Protein AF-A0AAD5T404-F1 (afdb_monomer)

Secondary structure (DSSP, 8-state):
---HHHHHHHHHHHHHHHHHHHHHHH-HHHHHH---HHHHHHHHHHHHHHHHHHHHHSTTTS--SSSS----PPPTTTS-SSTT-HHHHHHHHHHHHHHHHHHTT-HHHHHHHHHHHHHH-TT-HHHHHHHHHHHHHHT--HHHHHHHHHHHHHHHHHHHHHHHHHHHHHHHHHHHS------S---SSSSTTSSTTGGGGSHHHHHHHHIIIIIIHHHHHHHHHHTT-HHHHHHHHHHTT--EEE-HHHHS----GGGG----SS--SSEEEEES-S-HHHHHHHHHHT-TT-HHHHHTT-STTPPP--EEEESS--TT--PPP-HHHHHHHHHHHHHHHH-GGGGG--EEEEEEE----EEEES--TTSPPPS-EEEE---TT-EEEE-TTS-EEE-SS--PPPTT--SPP-EEEEEEESS-PPPP-GGG---TTEEP--S--TT--GGGGG----GGGS--GGG--GGGSEEE--EEES-SEEE----HHHHHHHHTTT-------------------------TTTT-----TTT-TT-

Radius of gyration: 28.1 Å; Cα contacts (8 Å, |Δi|>4): 681; chains: 1; bounding box: 87×56×77 Å

Nearest PDB structures (foldseek):
  1ihg-assembly1_A  TM=5.632E-01  e=5.018E-02  Bos taurus
  3urz-assembly2_B  TM=4.013E-01  e=1.235E-01  Bacteroides ovatus ATCC 8483
  5w5h-assembly1_C  TM=6.448E-01  e=8.683E-01  Homo sapiens
  7kdt-assembly1_A  TM=5.006E-01  e=7.109E-01  Homo sapiens
  2npm-assembly1_B  TM=3.353E-01  e=4.524E+00  Cryptosporidium parvum

pLDDT: mean 76.85, std 19.04, range [24.61, 97.56]

Foldseek 3Di:
DDDPVVLLVLLVVLLVLLVVLVVCLVDLCSLFFDPCNVVSVVCNVVSLVVSVVVVCVDPQQPADPPPPRDGNADDPVQCPPPPSRSLNSNLSSLQSVLVVCVLVVVLVSSLVSLVVSCRRYVLFLSSLLSNLVSCVSVVHDLVVSLVSLVSLQVSLVVLVVVVVVVVVVVVVVVVPPPPPPPPDPPPPDPPPPVPPPCSSVDPRSVCSNCSNLFVSLVVNLLSCLLCVVLVVNLVSLVSLLFFKDFDSCQRVLCPDPVLVPPFDPPDDAFKWKFALQFDPVLLVLVCQLPFPPHLVCSSQSDDPPRADFKAKDFLDDDPPDPDQQFSVNLVLNSVLLVLCQVPVVLVLFGMKMKDKDQFFWKKWFPAFVPGPDGQKIFTDGDDRRMDMHGDPRTQMWGHGDRYDDPPPPPGGDMDMDMDTHSDDDADDDDNVRTDYRHHDCPDDDNPRCSVVSRGDDPSVPGDDSVPDHSVNTRIDRTRMDSGTMDTSDDDPVVVVVVVVVVDPDDDDDDDDDDDDDDDDDDDPPPPPPVNSHRPPCVTRVDD

Solvent-accessible surface area (backbone atoms only — not comparable to full-atom values): 31593 Å² total; per-residue (Å²): 132,83,57,68,67,62,51,41,51,51,40,51,52,52,35,53,50,41,51,49,43,47,45,45,68,66,36,67,71,43,57,56,71,53,90,51,58,69,56,44,52,47,49,39,49,51,50,48,54,50,50,52,55,48,45,58,70,32,80,81,44,38,52,66,94,55,95,78,60,66,73,59,53,59,45,81,86,66,49,62,66,56,94,75,24,60,47,47,41,50,23,51,45,26,36,54,50,17,54,54,28,47,77,71,68,36,32,69,61,16,32,51,34,16,49,53,18,34,58,30,25,74,74,44,7,49,36,25,33,51,27,22,54,29,30,56,71,62,69,47,60,66,67,64,30,48,54,31,21,50,49,4,29,54,36,11,51,50,53,51,49,52,48,52,52,48,57,52,50,54,54,52,51,63,71,64,54,72,86,72,85,67,94,62,100,73,90,81,76,77,74,77,75,74,66,79,70,54,67,70,77,31,69,65,48,51,48,26,31,46,30,3,66,50,54,18,46,53,55,47,34,52,53,25,34,39,69,65,37,51,78,73,22,30,58,58,42,48,75,73,54,30,48,46,40,74,18,60,82,66,51,30,72,68,73,54,79,76,69,68,57,74,69,70,86,67,83,61,91,52,54,51,32,27,44,70,60,58,58,69,72,59,48,52,46,50,50,59,53,63,33,95,84,22,57,42,47,64,74,61,58,66,54,98,83,44,76,75,48,27,34,34,44,74,68,59,80,58,93,88,56,91,72,84,61,32,42,59,55,53,49,50,52,52,52,46,56,52,42,31,66,77,39,63,76,55,69,64,33,41,32,35,36,33,39,73,48,69,56,26,34,42,40,39,36,75,18,38,90,91,53,68,85,38,62,35,29,32,40,38,77,79,53,89,52,49,44,77,47,62,55,84,73,31,50,48,30,33,41,75,53,78,55,86,67,61,91,89,54,95,62,83,64,74,47,82,46,76,48,74,27,64,76,76,82,66,43,83,56,74,80,72,48,84,32,54,44,14,66,56,61,87,68,77,55,86,87,58,56,51,62,64,74,33,51,74,55,71,77,84,77,56,84,68,70,91,79,67,58,76,85,76,51,51,72,43,75,58,43,76,36,77,53,42,62,36,74,58,82,63,63,63,74,63,55,53,59,64,53,56,76,77,56,90,74,89,80,92,79,94,75,89,83,84,84,82,86,79,92,77,96,71,82,89,68,88,62,77,66,80,75,23,53,62,90,44,74,72,27,50,70,87,126

Sequence (543 aa):
MMDENKLIQRLADARIELEAALAECKTAQSVFYDPPHSAAKSRARVHLSTTLSFLAKSRIFAPSTSITSIPVVCSLENAQPILDNPFYNYALAKLELGNLLLLENDFPGAVNEFSDAAVVFPFSSRVFLALGNAMRCCGGPCDSVEDVLRKAIDVAEFYQNERSEYSKRSKTQRIRQPIIENDSDNDSEQEEQEENDDWLYTDNVTAEVTAGTITAKNALILLFLQQNRITEAAPLLASLGYKFRLSSAVLAYSIPPSLTTPPTTAPVPFVKAIDNALPQDALDHLRNCFARDSVFWREHFYCPDTPYFSYTHPLKEGEGVKQEWNAMDQIIKFVYGKAVLLFPEVRKAKAAEWWVHSRGPTLVTNQRLGDPLADKGWLVVAKVNRLVCFDGSVLHGVVPGRGECEEGCDGRRTSFMVAFWENIDLNPSPENIPGSARPFPYTIKNGITWPKNHALRSPESWPGIGAVSIEQLDHVAPIRLNTIWEEIVYNAAASNRTVAIATKDEVDCSGRINTERGNVEEEMEYSKSELGLPNYNLVFQGF

Structure (mmCIF, N/CA/C/O backbone):
data_AF-A0AAD5T404-F1
#
_entry.id   AF-A0AAD5T404-F1
#
loop_
_atom_site.group_PDB
_atom_site.id
_atom_site.type_symbol
_atom_site.label_atom_id
_atom_site.label_alt_id
_atom_site.label_comp_id
_atom_site.label_asym_id
_atom_site.label_entity_id
_atom_site.label_seq_id
_atom_site.pdbx_PDB_ins_code
_atom_site.Cartn_x
_atom_site.Cartn_y
_atom_site.Cartn_z
_atom_site.occupancy
_atom_site.B_iso_or_equiv
_atom_site.auth_seq_id
_atom_site.auth_comp_id
_atom_site.auth_asym_id
_atom_site.auth_atom_id
_atom_site.pdbx_PDB_model_num
ATOM 1 N N . MET A 1 1 ? 8.834 14.878 -45.893 1.00 50.16 1 MET A N 1
ATOM 2 C CA . MET A 1 1 ? 9.323 13.924 -44.878 1.00 50.16 1 MET A CA 1
ATOM 3 C C . MET A 1 1 ? 9.572 14.724 -43.623 1.00 50.16 1 MET A C 1
ATOM 5 O O . MET A 1 1 ? 10.198 15.770 -43.725 1.00 50.16 1 MET A O 1
ATOM 9 N N . MET A 1 2 ? 8.978 14.330 -42.500 1.00 53.88 2 MET A N 1
ATOM 10 C CA . MET A 1 2 ? 9.330 14.960 -41.234 1.00 53.88 2 MET A CA 1
ATOM 11 C C . MET A 1 2 ? 10.671 14.374 -40.801 1.00 53.88 2 MET A C 1
ATOM 13 O O . MET A 1 2 ? 10.863 13.169 -40.914 1.00 53.88 2 MET A O 1
ATOM 17 N N . ASP A 1 3 ? 11.585 15.253 -40.422 1.00 80.19 3 ASP A N 1
ATOM 18 C CA . ASP A 1 3 ? 12.900 14.916 -39.889 1.00 80.19 3 ASP A CA 1
ATOM 19 C C . ASP A 1 3 ? 12.736 14.039 -38.636 1.00 80.19 3 ASP A C 1
ATOM 21 O O . ASP A 1 3 ? 11.911 14.356 -37.776 1.00 80.19 3 ASP A O 1
ATOM 25 N N . GLU A 1 4 ? 13.471 12.932 -38.564 1.00 72.25 4 GLU A N 1
ATOM 26 C CA . GLU A 1 4 ? 13.483 11.991 -37.437 1.00 72.25 4 GLU A CA 1
ATOM 27 C C . GLU A 1 4 ? 13.757 12.716 -36.112 1.00 72.25 4 GLU A C 1
ATOM 29 O O . GLU A 1 4 ? 13.046 12.500 -35.129 1.00 72.25 4 GLU A O 1
ATOM 34 N N . ASN A 1 5 ? 14.648 13.711 -36.138 1.00 74.25 5 ASN A N 1
ATOM 35 C CA . ASN A 1 5 ? 14.952 14.560 -34.987 1.00 74.25 5 ASN A CA 1
ATOM 36 C C . ASN A 1 5 ? 13.722 15.332 -34.486 1.00 74.25 5 ASN A C 1
ATOM 38 O O . ASN A 1 5 ? 13.508 15.472 -33.284 1.00 74.25 5 ASN A O 1
ATOM 42 N N . LYS A 1 6 ? 12.847 15.794 -35.392 1.00 76.38 6 LYS A N 1
ATOM 43 C CA . LYS A 1 6 ? 11.601 16.477 -34.999 1.00 76.38 6 LYS A CA 1
ATOM 44 C C . LYS A 1 6 ? 10.596 15.531 -34.355 1.00 76.38 6 LYS A C 1
ATOM 46 O O . LYS A 1 6 ? 9.729 15.994 -33.616 1.00 76.38 6 LYS A O 1
ATOM 51 N N . LEU A 1 7 ? 10.649 14.240 -34.676 1.00 72.19 7 LEU A N 1
ATOM 52 C CA . LEU A 1 7 ? 9.793 13.249 -34.037 1.00 72.19 7 LEU A CA 1
ATOM 53 C C . LEU A 1 7 ? 10.315 12.891 -32.643 1.00 72.19 7 LEU A C 1
ATOM 55 O O . LEU A 1 7 ? 9.514 12.872 -31.712 1.00 72.19 7 LEU A O 1
ATOM 59 N N . ILE A 1 8 ? 11.625 12.670 -32.504 1.00 71.62 8 ILE A N 1
ATOM 60 C CA . ILE A 1 8 ? 12.281 12.435 -31.208 1.00 71.62 8 ILE A CA 1
ATOM 61 C C . ILE A 1 8 ? 12.000 13.604 -30.260 1.00 71.62 8 ILE A C 1
ATOM 63 O O . ILE A 1 8 ? 11.513 13.383 -29.155 1.00 71.62 8 ILE A O 1
ATOM 67 N N . GLN A 1 9 ? 12.173 14.846 -30.725 1.00 77.25 9 GLN A N 1
ATOM 68 C CA . GLN A 1 9 ? 11.876 16.026 -29.912 1.00 77.25 9 GLN A CA 1
ATOM 69 C C . GLN A 1 9 ? 10.413 16.058 -29.454 1.00 77.25 9 GLN A C 1
ATOM 71 O O . GLN A 1 9 ? 10.142 16.242 -28.277 1.00 77.25 9 GLN A O 1
ATOM 76 N N . ARG A 1 10 ? 9.452 15.804 -30.353 1.00 72.50 10 ARG A N 1
ATOM 77 C CA . ARG A 1 10 ? 8.024 15.778 -29.986 1.00 72.50 10 ARG A CA 1
ATOM 78 C C . ARG A 1 10 ? 7.674 14.674 -28.993 1.00 72.50 10 ARG A C 1
ATOM 80 O O . ARG A 1 10 ? 6.772 14.853 -28.183 1.00 72.50 10 ARG A O 1
ATOM 87 N N . LEU A 1 11 ? 8.336 13.524 -29.089 1.00 67.44 11 LEU A N 1
ATOM 88 C CA . LEU A 1 11 ? 8.187 12.433 -28.130 1.00 67.44 11 LEU A CA 1
ATOM 89 C C . LEU A 1 11 ? 8.709 12.834 -26.753 1.00 67.44 11 LEU A C 1
ATOM 91 O O . LEU A 1 11 ? 8.033 12.585 -25.757 1.00 67.44 11 LEU A O 1
ATOM 95 N N . ALA A 1 12 ? 9.880 13.468 -26.712 1.00 72.44 12 ALA A N 1
ATOM 96 C CA . ALA A 1 12 ? 10.450 14.002 -25.486 1.00 72.44 12 ALA A CA 1
ATOM 97 C C . ALA A 1 12 ? 9.539 15.080 -24.876 1.00 72.44 12 ALA A C 1
ATOM 99 O O . ALA A 1 12 ? 9.219 14.991 -23.696 1.00 72.44 12 ALA A O 1
ATOM 100 N N . ASP A 1 13 ? 9.036 16.022 -25.680 1.00 72.94 13 ASP A N 1
ATOM 101 C CA . ASP A 1 13 ? 8.102 17.066 -25.235 1.00 72.94 13 ASP A CA 1
ATOM 102 C C . ASP A 1 13 ? 6.822 16.449 -24.644 1.00 72.94 13 ASP A C 1
ATOM 104 O O . ASP A 1 13 ? 6.400 16.809 -23.547 1.00 72.94 13 ASP A O 1
ATOM 108 N N . ALA A 1 14 ? 6.241 15.454 -25.325 1.00 66.88 14 ALA A N 1
ATOM 109 C CA . ALA A 1 14 ? 5.062 14.739 -24.843 1.00 66.88 14 ALA A CA 1
ATOM 110 C C . ALA A 1 14 ? 5.320 13.991 -23.530 1.00 66.88 14 ALA A C 1
ATOM 112 O O . ALA A 1 14 ? 4.460 13.984 -22.648 1.00 66.88 14 ALA A O 1
ATOM 113 N N . ARG A 1 15 ? 6.495 13.360 -23.396 1.00 70.94 15 ARG A N 1
ATOM 114 C CA . ARG A 1 15 ? 6.926 12.700 -22.158 1.00 70.94 15 ARG A CA 1
ATOM 115 C C . ARG A 1 15 ? 7.037 13.714 -21.027 1.00 70.94 15 ARG A C 1
ATOM 117 O O . ARG A 1 15 ? 6.452 13.485 -19.979 1.00 70.94 15 ARG A O 1
ATOM 124 N N . ILE A 1 16 ? 7.722 14.833 -21.254 1.00 73.75 16 ILE A N 1
ATOM 125 C CA . ILE A 1 16 ? 7.906 15.899 -20.260 1.00 73.75 16 ILE A CA 1
ATOM 126 C C . ILE A 1 16 ? 6.550 16.469 -19.829 1.00 73.75 16 ILE A C 1
ATOM 128 O O . ILE A 1 16 ? 6.316 16.645 -18.637 1.00 73.75 16 ILE A O 1
ATOM 132 N N . GLU A 1 17 ? 5.622 16.702 -20.761 1.00 68.69 17 GLU A N 1
ATOM 133 C CA . GLU A 1 17 ? 4.265 17.155 -20.427 1.00 68.69 17 GLU A CA 1
ATOM 134 C C . GLU A 1 17 ? 3.484 16.119 -19.602 1.00 68.69 17 GLU A C 1
ATOM 136 O O . GLU A 1 17 ? 2.744 16.491 -18.690 1.00 68.69 17 GLU A O 1
ATOM 141 N N . LEU A 1 18 ? 3.645 14.823 -19.886 1.00 65.44 18 LEU A N 1
ATOM 142 C CA . LEU A 1 18 ? 3.014 13.746 -19.116 1.00 65.44 18 LEU A CA 1
ATOM 143 C C . LEU A 1 18 ? 3.631 13.580 -17.734 1.00 65.44 18 LEU A C 1
ATOM 145 O O . LEU A 1 18 ? 2.894 13.432 -16.764 1.00 65.44 18 LEU A O 1
ATOM 149 N N . GLU A 1 19 ? 4.955 13.623 -17.636 1.00 67.94 19 GLU A N 1
ATOM 150 C CA . GLU A 1 19 ? 5.686 13.604 -16.373 1.00 67.94 19 GLU A CA 1
ATOM 151 C C . GLU A 1 19 ? 5.302 14.812 -15.524 1.00 67.94 19 GLU A C 1
ATOM 153 O O . GLU A 1 19 ? 5.019 14.641 -14.344 1.00 67.94 19 GLU A O 1
ATOM 158 N N . ALA A 1 20 ? 5.185 16.001 -16.121 1.00 69.56 20 ALA A N 1
ATOM 159 C CA . ALA A 1 20 ? 4.690 17.196 -15.449 1.00 69.56 20 ALA A CA 1
ATOM 160 C C . ALA A 1 20 ? 3.235 17.023 -14.996 1.00 69.56 20 ALA A C 1
ATOM 162 O O . ALA A 1 20 ? 2.932 17.265 -13.833 1.00 69.56 20 ALA A O 1
ATOM 163 N N . ALA A 1 21 ? 2.340 16.526 -15.855 1.00 62.84 21 ALA A N 1
ATOM 164 C CA . ALA A 1 21 ? 0.945 16.279 -15.488 1.00 62.84 21 ALA A CA 1
ATOM 165 C C . ALA A 1 21 ? 0.807 15.211 -14.390 1.00 62.84 21 ALA A C 1
ATOM 167 O O . ALA A 1 21 ? -0.060 15.316 -13.521 1.00 62.84 21 ALA A O 1
ATOM 168 N N . LEU A 1 22 ? 1.649 14.178 -14.405 1.00 63.56 22 LEU A N 1
ATOM 169 C CA . LEU A 1 22 ? 1.685 13.137 -13.385 1.00 63.56 22 LEU A CA 1
ATOM 170 C C . LEU A 1 22 ? 2.314 13.646 -12.088 1.00 63.56 22 LEU A C 1
ATOM 172 O O . LEU A 1 22 ? 1.806 13.332 -11.017 1.00 63.56 22 LEU A O 1
ATOM 176 N N . ALA A 1 23 ? 3.386 14.432 -12.163 1.00 66.56 23 ALA A N 1
ATOM 177 C CA . ALA A 1 23 ? 3.978 15.106 -11.017 1.00 66.56 23 ALA A CA 1
ATOM 178 C C . ALA A 1 23 ? 2.947 16.045 -10.385 1.00 66.56 23 ALA A C 1
ATOM 180 O O . ALA A 1 23 ? 2.705 15.952 -9.186 1.00 66.56 23 ALA A O 1
ATOM 181 N N . GLU A 1 24 ? 2.215 16.823 -11.184 1.00 61.19 24 GLU A N 1
ATOM 182 C CA . GLU A 1 24 ? 1.045 17.580 -10.734 1.00 61.19 24 GLU A CA 1
ATOM 183 C C . GLU A 1 24 ? -0.020 16.662 -10.096 1.00 61.19 24 GLU A C 1
ATOM 185 O O . GLU A 1 24 ? -0.674 17.058 -9.138 1.00 61.19 24 GLU A O 1
ATOM 190 N N . CYS A 1 25 ? -0.190 15.415 -10.554 1.00 54.75 25 CYS A N 1
ATOM 191 C CA . CYS A 1 25 ? -1.075 14.428 -9.902 1.00 54.75 25 CYS A CA 1
ATOM 192 C C . CYS A 1 25 ? -0.514 13.827 -8.614 1.00 54.75 25 CYS A C 1
ATOM 194 O O . CYS A 1 25 ? -1.283 13.232 -7.858 1.00 54.75 25 CYS A O 1
ATOM 196 N N . LYS A 1 26 ? 0.795 13.931 -8.380 1.00 54.22 26 LYS A N 1
ATOM 197 C CA . LYS A 1 26 ? 1.504 13.270 -7.280 1.00 54.22 26 LYS A CA 1
ATOM 198 C C . LYS A 1 26 ? 1.953 14.235 -6.181 1.00 54.22 26 LYS A C 1
ATOM 200 O O . LYS A 1 26 ? 2.062 13.799 -5.037 1.00 54.22 26 LYS A O 1
ATOM 205 N N . THR A 1 27 ? 2.232 15.513 -6.465 1.00 53.69 27 THR A N 1
ATOM 206 C CA . THR A 1 27 ? 2.702 16.436 -5.418 1.00 53.69 27 THR A CA 1
ATOM 207 C C . THR A 1 27 ? 1.551 16.906 -4.548 1.00 53.69 27 THR A C 1
ATOM 209 O O . THR A 1 27 ? 0.586 17.457 -5.059 1.00 53.69 27 THR A O 1
ATOM 212 N N . ALA A 1 28 ? 1.687 16.775 -3.226 1.00 42.12 28 ALA A N 1
ATOM 213 C CA . ALA A 1 28 ? 0.728 17.298 -2.252 1.00 42.12 28 ALA A CA 1
ATOM 214 C C . ALA A 1 28 ? 0.320 18.760 -2.553 1.00 42.12 28 ALA A C 1
ATOM 216 O O . ALA A 1 28 ? -0.842 19.131 -2.444 1.00 42.12 28 ALA A O 1
ATOM 217 N N . GLN A 1 29 ? 1.254 19.599 -3.004 1.00 38.41 29 GLN A N 1
ATOM 218 C CA . GLN A 1 29 ? 0.986 21.016 -3.235 1.00 38.41 29 GLN A CA 1
ATOM 219 C C . GLN A 1 29 ? 0.119 21.304 -4.480 1.00 38.41 29 GLN A C 1
ATOM 221 O O . GLN A 1 29 ? -0.673 22.232 -4.446 1.00 38.41 29 GLN A O 1
ATOM 226 N N . SER A 1 30 ? 0.165 20.511 -5.551 1.00 40.94 30 SER A N 1
ATOM 227 C CA . SER A 1 30 ? -0.793 20.623 -6.676 1.00 40.94 30 SER A CA 1
ATOM 228 C C . SER A 1 30 ? -2.067 19.801 -6.450 1.00 40.94 30 SER A C 1
ATOM 230 O O . SER A 1 30 ? -3.153 20.206 -6.851 1.00 40.94 30 SER A O 1
ATOM 232 N N . VAL A 1 31 ? -1.938 18.680 -5.742 1.00 42.78 31 VAL A N 1
ATOM 233 C CA . VAL A 1 31 ? -3.010 17.770 -5.309 1.00 42.78 31 VAL A CA 1
ATOM 234 C C . VAL A 1 31 ? -4.016 18.483 -4.399 1.00 42.78 31 VAL A C 1
ATOM 236 O O . VAL A 1 31 ? -5.214 18.215 -4.481 1.00 42.78 31 VAL A O 1
ATOM 239 N N . PHE A 1 32 ? -3.565 19.421 -3.562 1.00 43.62 32 PHE A N 1
ATOM 240 C CA . PHE A 1 32 ? -4.430 20.048 -2.561 1.00 43.62 32 PHE A CA 1
ATOM 241 C C . PHE A 1 32 ? -4.785 21.526 -2.793 1.00 43.62 32 PHE A C 1
ATOM 243 O O . PHE A 1 32 ? -5.729 21.996 -2.159 1.00 43.62 32 PHE A O 1
ATOM 250 N N . TYR A 1 33 ? -4.094 22.260 -3.675 1.00 41.34 33 TYR A N 1
ATOM 251 C CA . TYR A 1 33 ? -4.239 23.726 -3.754 1.00 41.34 33 TYR A CA 1
ATOM 252 C C . TYR A 1 33 ? -4.863 24.265 -5.042 1.00 41.34 33 TYR A C 1
ATOM 254 O O . TYR A 1 33 ? -5.365 25.388 -5.036 1.00 41.34 33 TYR A O 1
ATOM 262 N N . ASP A 1 34 ? -4.872 23.502 -6.132 1.00 45.16 34 ASP A N 1
ATOM 263 C CA . ASP A 1 34 ? -5.385 23.986 -7.410 1.00 45.16 34 ASP A CA 1
ATOM 264 C C . ASP A 1 34 ? -6.230 22.866 -8.043 1.00 45.16 34 ASP A C 1
ATOM 266 O O . ASP A 1 34 ? -5.800 21.712 -8.049 1.00 45.16 34 ASP A O 1
ATOM 270 N N . PRO A 1 35 ? -7.437 23.121 -8.585 1.00 40.06 35 PRO A N 1
ATOM 271 C CA . PRO A 1 35 ? -8.223 22.100 -9.262 1.00 40.06 35 PRO A CA 1
ATOM 272 C C . PRO A 1 35 ? -8.016 22.097 -10.796 1.00 40.06 35 PRO A C 1
ATOM 274 O O . PRO A 1 35 ? -9.017 22.031 -11.515 1.00 40.06 35 PRO A O 1
ATOM 277 N N . PRO A 1 36 ? -6.792 22.108 -11.383 1.00 47.84 36 PRO A N 1
ATOM 278 C CA . PRO A 1 36 ? -6.651 21.934 -12.815 1.00 47.84 36 PRO A CA 1
ATOM 279 C C . PRO A 1 36 ? -6.661 20.453 -13.194 1.00 47.84 36 PRO A C 1
ATOM 281 O O . PRO A 1 36 ? -6.519 20.166 -14.372 1.00 47.84 36 PRO A O 1
ATOM 284 N N . HIS A 1 37 ? -6.856 19.494 -12.278 1.00 56.09 37 HIS A N 1
ATOM 285 C CA . HIS A 1 37 ? -6.640 18.078 -12.584 1.00 56.09 37 HIS A CA 1
ATOM 286 C C . HIS A 1 37 ? -7.443 17.534 -13.756 1.00 56.09 37 HIS A C 1
ATOM 288 O O . HIS A 1 37 ? -6.885 16.799 -14.560 1.00 56.09 37 HIS A O 1
ATOM 294 N N . SER A 1 38 ? -8.724 17.880 -13.899 1.00 59.72 38 SER A N 1
ATOM 295 C CA . SER A 1 38 ? -9.485 17.428 -15.070 1.00 59.72 38 SER A CA 1
ATOM 296 C C . SER A 1 38 ? -8.928 18.037 -16.356 1.00 59.72 38 SER A C 1
ATOM 298 O O . SER A 1 38 ? -8.844 17.337 -17.359 1.00 59.72 38 SER A O 1
ATOM 300 N N . ALA A 1 39 ? -8.483 19.296 -16.326 1.00 61.78 39 ALA A N 1
ATOM 301 C CA . ALA A 1 39 ? -7.904 19.993 -17.467 1.00 61.78 39 ALA A CA 1
ATOM 302 C C . ALA A 1 39 ? -6.474 19.527 -17.776 1.00 61.78 39 ALA A C 1
ATOM 304 O O . ALA A 1 39 ? -6.186 19.270 -18.932 1.00 61.78 39 ALA A O 1
ATOM 305 N N . ALA A 1 40 ? -5.602 19.357 -16.782 1.00 59.91 40 ALA A N 1
ATOM 306 C CA . ALA A 1 40 ? -4.253 18.812 -16.918 1.00 59.91 40 ALA A CA 1
ATOM 307 C C . ALA A 1 40 ? -4.296 17.355 -17.388 1.00 59.91 40 ALA A C 1
ATOM 309 O O . ALA A 1 40 ? -3.638 17.023 -18.366 1.00 59.91 40 ALA A O 1
ATOM 310 N N . LYS A 1 41 ? -5.163 16.514 -16.804 1.00 64.31 41 LYS A N 1
ATOM 311 C CA . LYS A 1 41 ? -5.403 15.138 -17.277 1.00 64.31 41 LYS A CA 1
ATOM 312 C C . LYS A 1 41 ? -5.998 15.113 -18.684 1.00 64.31 41 LYS A C 1
ATOM 314 O O . LYS A 1 41 ? -5.585 14.298 -19.500 1.00 64.31 41 LYS A O 1
ATOM 319 N N . SER A 1 42 ? -6.942 16.006 -18.996 1.00 70.00 42 SER A N 1
ATOM 320 C CA . SER A 1 42 ? -7.502 16.115 -20.352 1.00 70.00 42 SER A CA 1
ATOM 321 C C . SER A 1 42 ? -6.460 16.606 -21.352 1.00 70.00 42 SER A C 1
ATOM 323 O O . SER A 1 42 ? -6.392 16.066 -22.448 1.00 70.00 42 SER A O 1
ATOM 325 N N . ARG A 1 43 ? -5.615 17.577 -20.986 1.00 67.19 43 ARG A N 1
ATOM 326 C CA . ARG A 1 43 ? -4.493 18.057 -21.804 1.00 67.19 43 ARG A CA 1
ATOM 327 C C . ARG A 1 43 ? -3.477 16.947 -22.025 1.00 67.19 43 ARG A C 1
ATOM 329 O O . ARG A 1 43 ? -3.153 16.692 -23.172 1.00 67.19 43 ARG A O 1
ATOM 336 N N . ALA A 1 44 ? -3.081 16.229 -20.977 1.00 64.50 44 ALA A N 1
ATOM 337 C CA . ALA A 1 44 ? -2.214 15.057 -21.050 1.00 64.50 44 ALA A CA 1
ATOM 338 C C . ALA A 1 44 ? -2.791 13.980 -21.980 1.00 64.50 44 ALA A C 1
ATOM 340 O O . ALA A 1 44 ? -2.096 13.498 -22.867 1.00 64.50 44 ALA A O 1
ATOM 341 N N . ARG A 1 45 ? -4.087 13.656 -21.854 1.00 69.88 45 ARG A N 1
ATOM 342 C CA . ARG A 1 45 ? -4.786 12.728 -22.760 1.00 69.88 45 ARG A CA 1
ATOM 343 C C . ARG A 1 45 ? -4.818 13.221 -24.199 1.00 69.88 45 ARG A C 1
ATOM 345 O O . ARG A 1 45 ? -4.557 12.438 -25.103 1.00 69.88 45 ARG A O 1
ATOM 352 N N . VAL A 1 46 ? -5.158 14.488 -24.430 1.00 75.50 46 VAL A N 1
ATOM 353 C CA . VAL A 1 46 ? -5.215 15.073 -25.777 1.00 75.50 46 VAL A CA 1
ATOM 354 C C . VAL A 1 46 ? -3.824 15.105 -26.395 1.00 75.50 46 VAL A C 1
ATOM 356 O O . VAL A 1 46 ? -3.672 14.701 -27.546 1.00 75.50 46 VAL A O 1
ATOM 359 N N . HIS A 1 47 ? -2.817 15.532 -25.638 1.00 67.06 47 HIS A N 1
ATOM 360 C CA . HIS A 1 47 ? -1.432 15.578 -26.078 1.00 67.06 47 HIS A CA 1
ATOM 361 C C . HIS A 1 47 ? -0.945 14.171 -26.406 1.00 67.06 47 HIS A C 1
ATOM 363 O O . HIS A 1 47 ? -0.524 13.922 -27.530 1.00 67.06 47 HIS A O 1
ATOM 369 N N . LEU A 1 48 ? -1.114 13.214 -25.493 1.00 68.81 48 LEU A N 1
ATOM 370 C CA . LEU A 1 48 ? -0.731 11.831 -25.728 1.00 68.81 48 LEU A CA 1
ATOM 371 C C . LEU A 1 48 ? -1.493 11.219 -26.901 1.00 68.81 48 LEU A C 1
ATOM 373 O O . LEU A 1 48 ? -0.872 10.663 -27.791 1.00 68.81 48 LEU A O 1
ATOM 377 N N . SER A 1 49 ? -2.816 11.357 -26.970 1.00 71.25 49 SER A N 1
ATOM 378 C CA . SER A 1 49 ? -3.611 10.866 -28.103 1.00 71.25 49 SER A CA 1
ATOM 379 C C . SER A 1 49 ? -3.141 11.474 -29.426 1.00 71.25 49 SER A C 1
ATOM 381 O O . SER A 1 49 ? -3.132 10.786 -30.449 1.00 71.25 49 SER A O 1
ATOM 383 N N . THR A 1 50 ? -2.743 12.747 -29.422 1.00 70.75 50 THR A N 1
ATOM 384 C CA . THR A 1 50 ? -2.192 13.438 -30.593 1.00 70.75 50 THR A CA 1
ATOM 385 C C . THR A 1 50 ? -0.817 12.881 -30.953 1.00 70.75 50 THR A C 1
ATOM 387 O O . THR A 1 50 ? -0.582 12.567 -32.120 1.00 70.75 50 THR A O 1
ATOM 390 N N . THR A 1 51 ? 0.056 12.679 -29.967 1.00 67.69 51 THR A N 1
ATOM 391 C CA . THR A 1 51 ? 1.398 12.108 -30.124 1.00 67.69 51 THR A CA 1
ATOM 392 C C . THR A 1 51 ? 1.337 10.656 -30.598 1.00 67.69 51 THR A C 1
ATOM 394 O O . THR A 1 51 ? 1.945 10.325 -31.612 1.00 67.69 51 THR A O 1
ATOM 397 N N . LEU A 1 52 ? 0.518 9.805 -29.974 1.00 69.19 52 LEU A N 1
ATOM 398 C CA . LEU A 1 52 ? 0.257 8.424 -30.394 1.00 69.19 52 LEU A CA 1
ATOM 399 C C . LEU A 1 52 ? -0.325 8.369 -31.814 1.00 69.19 52 LEU A C 1
ATOM 401 O O . LEU A 1 52 ? 0.153 7.600 -32.646 1.00 69.19 52 LEU A O 1
ATOM 405 N N . SER A 1 53 ? -1.309 9.221 -32.130 1.00 69.81 53 SER A N 1
ATOM 406 C CA . SER A 1 53 ? -1.876 9.313 -33.486 1.00 69.81 53 SER A CA 1
ATOM 407 C C . SER A 1 53 ? -0.852 9.777 -34.519 1.00 69.81 53 SER A C 1
ATOM 409 O O . SER A 1 53 ? -0.931 9.394 -35.686 1.00 69.81 53 SER A O 1
ATOM 411 N N . PHE A 1 54 ? 0.092 10.629 -34.121 1.00 66.94 54 PHE A N 1
ATOM 412 C CA . PHE A 1 54 ? 1.177 11.083 -34.981 1.00 66.94 54 PHE A CA 1
ATOM 413 C C . PHE A 1 54 ? 2.197 9.966 -35.228 1.00 66.94 54 PHE A C 1
ATOM 415 O O . PHE A 1 54 ? 2.585 9.737 -36.373 1.00 66.94 54 PHE A O 1
ATOM 422 N N . LEU A 1 55 ? 2.567 9.220 -34.187 1.00 64.31 55 LEU A N 1
ATOM 423 C CA . LEU A 1 55 ? 3.477 8.078 -34.280 1.00 64.31 55 LEU A CA 1
ATOM 424 C C . LEU A 1 55 ? 2.916 6.970 -35.155 1.00 64.31 55 LEU A C 1
ATOM 426 O O . LEU A 1 55 ? 3.619 6.517 -36.053 1.00 64.31 55 LEU A O 1
ATOM 430 N N . ALA A 1 56 ? 1.639 6.624 -34.986 1.00 64.81 56 ALA A N 1
ATOM 431 C CA . ALA A 1 56 ? 0.949 5.655 -35.836 1.00 64.81 56 ALA A CA 1
ATOM 432 C C . ALA A 1 56 ? 0.958 6.048 -37.329 1.00 64.81 56 ALA A C 1
ATOM 434 O O . ALA A 1 56 ? 0.902 5.187 -38.203 1.00 64.81 56 ALA A O 1
ATOM 435 N N . LYS A 1 57 ? 1.050 7.351 -37.638 1.00 67.44 57 LYS A N 1
ATOM 436 C CA . LYS A 1 57 ? 1.164 7.881 -39.010 1.00 67.44 57 LYS A CA 1
ATOM 437 C C . LYS A 1 57 ? 2.611 8.006 -39.495 1.00 67.44 57 LYS A C 1
ATOM 439 O O . LYS A 1 57 ? 2.837 8.193 -40.692 1.00 67.44 57 LYS A O 1
ATOM 444 N N . SER A 1 58 ? 3.589 7.952 -38.594 1.00 67.38 58 SER A N 1
ATOM 445 C CA . SER A 1 58 ? 5.009 8.002 -38.936 1.00 67.38 58 SER A CA 1
ATOM 446 C C . SER A 1 58 ? 5.452 6.668 -39.546 1.00 67.38 58 SER A C 1
ATOM 448 O O . SER A 1 58 ? 5.002 5.605 -39.126 1.00 67.38 58 SER A O 1
ATOM 450 N N . ARG A 1 59 ? 6.363 6.695 -40.529 1.00 64.19 59 ARG A N 1
ATOM 451 C CA . ARG A 1 59 ? 6.895 5.466 -41.155 1.00 64.19 59 ARG A CA 1
ATOM 452 C C . ARG A 1 59 ? 7.662 4.553 -40.189 1.00 64.19 59 ARG A C 1
ATOM 454 O O . ARG A 1 59 ? 7.933 3.421 -40.558 1.00 64.19 59 ARG A O 1
ATOM 461 N N . ILE A 1 60 ? 7.992 5.040 -38.992 1.00 64.38 60 ILE A N 1
ATOM 462 C CA . ILE A 1 60 ? 8.685 4.269 -37.952 1.00 64.38 60 ILE A CA 1
ATOM 463 C C . ILE A 1 60 ? 7.764 3.195 -37.367 1.00 64.38 60 ILE A C 1
ATOM 465 O O . ILE A 1 60 ? 8.226 2.105 -37.063 1.00 64.38 60 ILE A O 1
ATOM 469 N N . PHE A 1 61 ? 6.461 3.478 -37.272 1.00 58.94 61 PHE A N 1
ATOM 470 C CA . PHE A 1 61 ? 5.449 2.535 -36.782 1.00 58.94 61 PHE A CA 1
ATOM 471 C C . PHE A 1 61 ? 4.439 2.128 -37.856 1.00 58.94 61 PHE A C 1
ATOM 473 O O . PHE A 1 61 ? 3.624 1.236 -37.620 1.00 58.94 61 PHE A O 1
ATOM 480 N N . ALA A 1 62 ? 4.463 2.779 -39.025 1.00 53.97 62 ALA A N 1
ATOM 481 C CA . ALA A 1 62 ? 3.590 2.419 -40.125 1.00 53.97 62 ALA A CA 1
ATOM 482 C C . ALA A 1 62 ? 3.927 0.995 -40.564 1.00 53.97 62 ALA A C 1
ATOM 484 O O . ALA A 1 62 ? 5.077 0.715 -40.922 1.00 53.97 62 ALA A O 1
ATOM 485 N N . PRO A 1 63 ? 2.945 0.094 -40.580 1.00 48.59 63 PRO A N 1
ATOM 486 C CA . PRO A 1 63 ? 3.207 -1.218 -41.099 1.00 48.59 63 PRO A CA 1
ATOM 487 C C . PRO A 1 63 ? 3.616 -1.141 -42.558 1.00 48.59 63 PRO A C 1
ATOM 489 O O . PRO A 1 63 ? 3.049 -0.383 -43.352 1.00 48.59 63 PRO A O 1
ATOM 492 N N . SER A 1 64 ? 4.594 -1.975 -42.909 1.00 48.12 64 SER A N 1
ATOM 493 C CA . SER A 1 64 ? 4.747 -2.454 -44.279 1.00 48.12 64 SER A CA 1
ATOM 494 C C . SER A 1 64 ? 3.350 -2.729 -44.836 1.00 48.12 64 SER A C 1
ATOM 496 O O . SER A 1 64 ? 2.531 -3.320 -44.140 1.00 48.12 64 SER A O 1
ATOM 498 N N . THR A 1 65 ? 3.056 -2.282 -46.057 1.00 50.62 65 THR A N 1
ATOM 499 C CA . THR A 1 65 ? 1.728 -2.270 -46.708 1.00 50.62 65 THR A CA 1
ATOM 500 C C . THR A 1 65 ? 1.024 -3.639 -46.827 1.00 50.62 65 THR A C 1
ATOM 502 O O . THR A 1 65 ? -0.022 -3.750 -47.462 1.00 50.62 65 THR A O 1
ATOM 505 N N . SER A 1 66 ? 1.575 -4.683 -46.210 1.00 48.56 66 SER A N 1
ATOM 506 C CA . SER A 1 66 ? 0.940 -5.957 -45.904 1.00 48.56 66 SER A CA 1
ATOM 507 C C . SER A 1 66 ? -0.053 -5.824 -44.737 1.00 48.56 66 SER A C 1
ATOM 509 O O . SER A 1 66 ? 0.297 -5.412 -43.636 1.00 48.56 66 SER A O 1
ATOM 511 N N . ILE A 1 67 ? -1.299 -6.238 -44.972 1.00 44.06 67 ILE A N 1
ATOM 512 C CA . ILE A 1 67 ? -2.483 -6.115 -44.092 1.00 44.06 67 ILE A CA 1
ATOM 513 C C . ILE A 1 67 ? -2.383 -6.935 -42.775 1.00 44.06 67 ILE A C 1
ATOM 515 O O . ILE A 1 67 ? -3.300 -6.936 -41.961 1.00 44.06 67 ILE A O 1
ATOM 519 N N . THR A 1 68 ? -1.249 -7.580 -42.496 1.00 43.25 68 THR A N 1
ATOM 520 C CA . THR A 1 68 ? -0.957 -8.285 -41.233 1.00 43.25 68 THR A CA 1
ATOM 521 C C . THR A 1 68 ? 0.134 -7.550 -40.451 1.00 43.25 68 THR A C 1
ATOM 523 O O . THR A 1 68 ? 1.257 -8.030 -40.296 1.00 43.25 68 THR A O 1
ATOM 526 N N . SER A 1 69 ? -0.169 -6.325 -40.038 1.00 46.72 69 SER A N 1
ATOM 527 C CA . SER A 1 69 ? 0.777 -5.387 -39.442 1.00 46.72 69 SER A CA 1
ATOM 528 C C . SER A 1 69 ? 1.144 -5.735 -38.000 1.00 46.72 69 SER A C 1
ATOM 530 O O . SER A 1 69 ? 0.459 -5.317 -37.068 1.00 46.72 69 SER A O 1
ATOM 532 N N . ILE A 1 70 ? 2.238 -6.471 -37.814 1.00 51.81 70 ILE A N 1
ATOM 533 C CA . ILE A 1 70 ? 2.911 -6.574 -36.514 1.00 51.81 70 ILE A CA 1
ATOM 534 C C . ILE A 1 70 ? 3.436 -5.167 -36.167 1.00 51.81 70 ILE A C 1
ATOM 536 O O . ILE A 1 70 ? 4.059 -4.546 -37.036 1.00 51.81 70 ILE A O 1
ATOM 540 N N . PRO A 1 71 ? 3.169 -4.625 -34.964 1.00 60.31 71 PRO A N 1
ATOM 541 C CA . PRO A 1 71 ? 3.759 -3.357 -34.541 1.00 60.31 71 PRO A CA 1
ATOM 542 C C . PRO A 1 71 ? 5.284 -3.437 -34.653 1.00 60.31 71 PRO A C 1
ATOM 544 O O . PRO A 1 71 ? 5.872 -4.484 -34.395 1.00 60.31 71 PRO A O 1
ATOM 547 N N . VAL A 1 72 ? 5.933 -2.352 -35.077 1.00 71.94 72 VAL A N 1
ATOM 548 C CA . VAL A 1 72 ? 7.399 -2.304 -35.137 1.00 71.94 72 VAL A CA 1
ATOM 549 C C . VAL A 1 72 ? 7.934 -2.448 -33.711 1.00 71.94 72 VAL A C 1
ATOM 551 O O . VAL A 1 72 ? 7.717 -1.573 -32.875 1.00 71.94 72 VAL A O 1
ATOM 554 N N . VAL A 1 73 ? 8.567 -3.590 -33.436 1.00 81.56 73 VAL A N 1
ATOM 555 C CA . VAL A 1 73 ? 9.145 -3.943 -32.134 1.00 81.56 73 VAL A CA 1
ATOM 556 C C . VAL A 1 73 ? 10.591 -3.457 -32.090 1.00 81.56 73 VAL A C 1
ATOM 558 O O . VAL A 1 73 ? 11.357 -3.715 -33.022 1.00 81.56 73 VAL A O 1
ATOM 561 N N . CYS A 1 74 ? 10.968 -2.775 -31.008 1.00 85.06 74 CYS A N 1
ATOM 562 C CA . CYS A 1 74 ? 12.358 -2.429 -30.721 1.00 85.06 74 CYS A CA 1
ATOM 563 C C . CYS A 1 74 ? 13.213 -3.713 -30.654 1.00 85.06 74 CYS A C 1
ATOM 565 O O . CYS A 1 74 ? 12.899 -4.638 -29.900 1.00 85.06 74 CYS A O 1
ATOM 567 N N . SER A 1 75 ? 14.267 -3.797 -31.466 1.00 86.00 75 SER A N 1
ATOM 568 C CA . SER A 1 75 ? 15.256 -4.872 -31.416 1.00 86.00 75 SER A CA 1
ATOM 569 C C . SER A 1 75 ? 1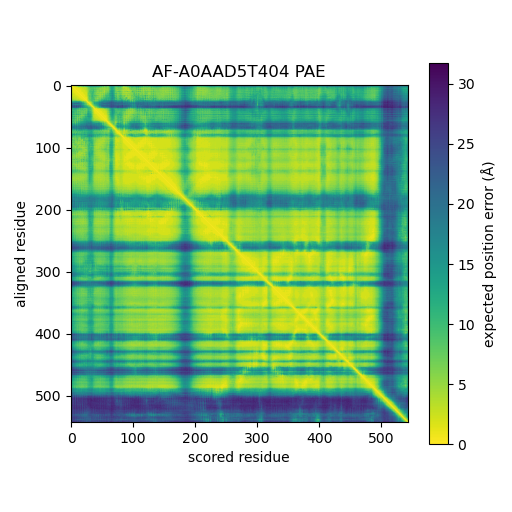6.323 -4.558 -30.367 1.00 86.00 75 SER A C 1
ATOM 571 O O . SER A 1 75 ? 16.481 -3.424 -29.930 1.00 86.00 75 SER A O 1
ATOM 573 N N . LEU A 1 76 ? 17.101 -5.559 -29.955 1.00 81.12 76 LEU A N 1
ATOM 574 C CA . LEU A 1 76 ? 18.197 -5.318 -29.012 1.00 81.12 76 LEU A CA 1
ATOM 575 C C . LEU A 1 76 ? 19.236 -4.335 -29.584 1.00 81.12 76 LEU A C 1
ATOM 577 O O . LEU A 1 76 ? 19.740 -3.483 -28.863 1.00 81.12 76 LEU A O 1
ATOM 581 N N . GLU A 1 77 ? 19.510 -4.427 -30.889 1.00 81.31 77 GLU A N 1
ATOM 582 C CA . GLU A 1 77 ? 20.486 -3.584 -31.593 1.00 81.31 77 GLU A CA 1
ATOM 583 C C . GLU A 1 77 ? 20.090 -2.105 -31.616 1.00 81.31 77 GLU A C 1
ATOM 585 O O . GLU A 1 77 ? 20.963 -1.244 -31.617 1.00 81.31 77 GLU A O 1
ATOM 590 N N . ASN A 1 78 ? 18.788 -1.805 -31.627 1.00 80.75 78 ASN A N 1
ATOM 591 C CA . ASN A 1 78 ? 18.288 -0.433 -31.654 1.00 80.75 78 ASN A CA 1
ATOM 592 C C . ASN A 1 78 ? 17.717 0.030 -30.307 1.00 80.75 78 ASN A C 1
ATOM 594 O O . ASN A 1 78 ? 17.149 1.116 -30.253 1.00 80.75 78 ASN A O 1
ATOM 598 N N . ALA A 1 79 ? 17.868 -0.756 -29.234 1.00 78.31 79 ALA A N 1
ATOM 599 C CA . ALA A 1 79 ? 17.404 -0.406 -27.891 1.00 78.31 79 ALA A CA 1
ATOM 600 C C . ALA A 1 79 ? 18.319 0.603 -27.173 1.00 78.31 79 ALA A C 1
ATOM 602 O O . ALA A 1 79 ? 17.873 1.272 -26.240 1.00 78.31 79 ALA A O 1
ATOM 603 N N . GLN A 1 80 ? 19.574 0.739 -27.609 1.00 76.81 80 GLN A N 1
ATOM 604 C CA . GLN A 1 80 ? 20.576 1.630 -27.016 1.00 76.81 80 GLN A CA 1
ATOM 605 C C . GLN A 1 80 ? 20.937 2.793 -27.967 1.00 76.81 80 GLN A C 1
ATOM 607 O O . GLN A 1 80 ? 21.010 2.565 -29.175 1.00 76.81 80 GLN A O 1
ATOM 612 N N . PRO A 1 81 ? 21.209 4.013 -27.451 1.00 71.25 81 PRO A N 1
ATOM 613 C CA . PRO A 1 81 ? 21.048 4.454 -26.061 1.00 71.25 81 PRO A CA 1
ATOM 614 C C . PRO A 1 81 ? 19.570 4.683 -25.702 1.00 71.25 81 PRO A C 1
ATOM 616 O O . PRO A 1 81 ? 18.759 5.073 -26.536 1.00 71.25 81 PRO A O 1
ATOM 619 N N . ILE A 1 82 ? 19.208 4.441 -24.441 1.00 74.75 82 ILE A N 1
ATOM 620 C CA . ILE A 1 82 ? 17.802 4.424 -23.994 1.00 74.75 82 ILE A CA 1
ATOM 621 C C . ILE A 1 82 ? 17.160 5.820 -24.003 1.00 74.75 82 ILE A C 1
ATOM 623 O O . ILE A 1 82 ? 15.986 5.952 -24.339 1.00 74.75 82 ILE A O 1
ATOM 627 N N . LEU A 1 83 ? 17.910 6.859 -23.622 1.00 64.69 83 LEU A N 1
ATOM 628 C CA . LEU A 1 83 ? 17.365 8.184 -23.286 1.00 64.69 83 LEU A CA 1
ATOM 629 C C . LEU A 1 83 ? 16.736 8.936 -24.467 1.00 64.69 83 LEU A C 1
ATOM 631 O O . LEU A 1 83 ? 15.752 9.654 -24.270 1.00 64.69 83 LEU A O 1
ATOM 635 N N . ASP A 1 84 ? 17.213 8.664 -25.680 1.00 73.56 84 ASP A N 1
ATOM 636 C CA . ASP A 1 84 ? 16.718 9.266 -26.924 1.00 73.56 84 ASP A CA 1
ATOM 637 C C . ASP A 1 84 ? 15.982 8.262 -27.813 1.00 73.56 84 ASP A C 1
ATOM 639 O O . ASP A 1 84 ? 15.550 8.579 -28.924 1.00 73.56 84 ASP A O 1
ATOM 643 N N . ASN A 1 85 ? 15.792 7.039 -27.316 1.00 82.31 85 ASN A N 1
ATOM 644 C CA . ASN A 1 85 ? 15.141 5.995 -28.074 1.00 82.31 85 ASN A CA 1
ATOM 645 C C . ASN A 1 85 ? 13.644 6.321 -28.258 1.00 82.31 85 ASN A C 1
ATOM 647 O O . ASN A 1 85 ? 12.898 6.401 -27.272 1.00 82.31 85 ASN A O 1
ATOM 651 N N . PRO A 1 86 ? 13.149 6.475 -29.501 1.00 80.44 86 PRO A N 1
ATOM 652 C CA . PRO A 1 86 ? 11.752 6.819 -29.739 1.00 80.44 86 PRO A CA 1
ATOM 653 C C . PRO A 1 86 ? 10.781 5.723 -29.269 1.00 80.44 86 PRO A C 1
ATOM 655 O O . PRO A 1 86 ? 9.669 6.038 -28.839 1.00 80.44 86 PRO A O 1
ATOM 658 N N . PHE A 1 87 ? 11.191 4.449 -29.294 1.00 85.19 87 PHE A N 1
ATOM 659 C CA . PHE A 1 87 ? 10.402 3.332 -28.770 1.00 85.19 87 PHE A CA 1
ATOM 660 C C . PHE A 1 87 ? 10.314 3.375 -27.241 1.00 85.19 87 PHE A C 1
ATOM 662 O O . PHE A 1 87 ? 9.239 3.149 -26.686 1.00 85.19 87 PHE A O 1
ATOM 669 N N . TYR A 1 88 ? 11.409 3.721 -26.557 1.00 87.75 88 TYR A N 1
ATOM 670 C CA . TYR A 1 88 ? 11.407 3.877 -25.101 1.00 87.75 88 TYR A CA 1
ATOM 671 C C . TYR A 1 88 ? 10.527 5.049 -24.662 1.00 87.75 88 TYR A C 1
ATOM 673 O O . TYR A 1 88 ? 9.659 4.887 -23.806 1.00 87.75 88 TYR A O 1
ATOM 681 N N . ASN A 1 89 ? 10.675 6.212 -25.303 1.00 82.94 89 ASN A N 1
ATOM 682 C CA . ASN A 1 89 ? 9.853 7.387 -25.008 1.00 82.94 89 ASN A CA 1
ATOM 683 C C . ASN A 1 89 ? 8.359 7.125 -25.246 1.00 82.94 89 ASN A C 1
ATOM 685 O O . ASN A 1 89 ? 7.522 7.544 -24.446 1.00 82.94 89 ASN A O 1
ATOM 689 N N . TYR A 1 90 ? 8.016 6.374 -26.297 1.00 84.31 90 TYR A N 1
ATOM 690 C CA . TYR A 1 90 ? 6.649 5.897 -26.508 1.00 84.31 90 TYR A CA 1
ATOM 691 C C . TYR A 1 90 ? 6.155 5.004 -25.366 1.00 84.31 90 TYR A C 1
ATOM 693 O O . TYR A 1 90 ? 5.055 5.211 -24.850 1.00 84.31 90 TYR A O 1
ATOM 701 N N . ALA A 1 91 ? 6.962 4.019 -24.966 1.00 89.25 91 ALA A N 1
ATOM 702 C CA . ALA A 1 91 ? 6.609 3.087 -23.904 1.00 89.25 91 ALA A CA 1
ATOM 703 C C . ALA A 1 91 ? 6.426 3.797 -22.554 1.00 89.25 91 ALA A C 1
ATOM 705 O O . ALA A 1 91 ? 5.472 3.494 -21.842 1.00 89.25 91 ALA A O 1
ATOM 706 N N . LEU A 1 92 ? 7.258 4.795 -22.236 1.00 86.69 92 LEU A N 1
ATOM 707 C CA . LEU A 1 92 ? 7.079 5.640 -21.052 1.00 86.69 92 LEU A CA 1
ATOM 708 C C . LEU A 1 92 ? 5.803 6.485 -21.127 1.00 86.69 92 LEU A C 1
ATOM 710 O O . LEU A 1 92 ? 5.069 6.581 -20.150 1.00 86.69 92 LEU A O 1
ATOM 714 N N . ALA A 1 93 ? 5.479 7.050 -22.287 1.00 81.88 93 ALA A N 1
ATOM 715 C CA . ALA A 1 93 ? 4.247 7.817 -22.446 1.00 81.88 93 ALA A CA 1
ATOM 716 C C . ALA A 1 93 ? 2.991 6.941 -22.234 1.00 81.88 93 ALA A C 1
ATOM 718 O O . ALA A 1 93 ? 2.038 7.346 -21.563 1.00 81.88 93 ALA A O 1
ATOM 719 N N . LYS A 1 94 ? 3.014 5.708 -22.756 1.00 86.12 94 LYS A N 1
ATOM 720 C CA . LYS A 1 94 ? 1.990 4.681 -22.512 1.00 86.12 94 LYS A CA 1
ATOM 721 C C . LYS A 1 94 ? 1.950 4.228 -21.048 1.00 86.12 94 LYS A C 1
ATOM 723 O O . LYS A 1 94 ? 0.862 4.073 -20.498 1.00 86.12 94 LYS A O 1
ATOM 728 N N . LEU A 1 95 ? 3.108 4.074 -20.402 1.00 88.25 95 LEU A N 1
ATOM 729 C CA . LEU A 1 95 ? 3.215 3.794 -18.969 1.00 88.25 95 LEU A CA 1
ATOM 730 C C . LEU A 1 95 ? 2.496 4.875 -18.149 1.00 88.25 95 LEU A C 1
ATOM 732 O O . LEU A 1 95 ? 1.670 4.558 -17.294 1.00 88.25 95 LEU A O 1
ATOM 736 N N . GLU A 1 96 ? 2.734 6.153 -18.434 1.00 83.88 96 GLU A N 1
ATOM 737 C CA . GLU A 1 96 ? 2.079 7.218 -17.671 1.00 83.88 96 GLU A CA 1
ATOM 738 C C . GLU A 1 96 ? 0.574 7.320 -17.938 1.00 83.88 96 GLU A C 1
ATOM 740 O O . GLU A 1 96 ? -0.200 7.585 -17.014 1.00 83.88 96 GLU A O 1
ATOM 745 N N . LEU A 1 97 ? 0.113 7.001 -19.149 1.00 82.31 97 LEU A N 1
ATOM 746 C CA . LEU A 1 97 ? -1.321 6.853 -19.411 1.00 82.31 97 LEU A CA 1
ATOM 747 C C . LEU A 1 97 ? -1.941 5.697 -18.636 1.00 82.31 97 LEU A C 1
ATOM 749 O O . LEU A 1 97 ? -2.996 5.876 -18.028 1.00 82.31 97 LEU A O 1
ATOM 753 N N . GLY A 1 98 ? -1.291 4.534 -18.631 1.00 86.00 98 GLY A N 1
ATOM 754 C CA . GLY A 1 98 ? -1.733 3.392 -17.841 1.00 86.00 98 GLY A CA 1
ATOM 755 C C . GLY A 1 98 ? -1.842 3.755 -16.359 1.00 86.00 98 GLY A C 1
ATOM 756 O O . GLY A 1 98 ? -2.854 3.459 -15.727 1.00 86.00 98 GLY A O 1
ATOM 757 N N . ASN A 1 99 ? -0.874 4.501 -15.818 1.00 83.44 99 ASN A N 1
ATOM 758 C CA . ASN A 1 99 ? -0.924 5.009 -14.443 1.00 83.44 99 ASN A CA 1
ATOM 759 C C . ASN A 1 99 ? -2.123 5.942 -14.201 1.00 83.44 99 ASN A C 1
ATOM 761 O O . ASN A 1 99 ? -2.796 5.826 -13.175 1.00 83.44 99 ASN A O 1
ATOM 765 N N . LEU A 1 100 ? -2.443 6.834 -15.144 1.00 78.19 100 LEU A N 1
ATOM 766 C CA . LEU A 1 100 ? -3.640 7.680 -15.059 1.00 78.19 100 LEU A CA 1
ATOM 767 C C . LEU A 1 100 ? -4.936 6.852 -15.078 1.00 78.19 100 LEU A C 1
ATOM 769 O O . LEU A 1 100 ? -5.851 7.147 -14.310 1.00 78.19 100 LEU A O 1
ATOM 773 N N . LEU A 1 101 ? -5.005 5.802 -15.899 1.00 82.12 101 LEU A N 1
ATOM 774 C CA . LEU A 1 101 ? -6.151 4.885 -15.953 1.00 82.12 101 LEU A CA 1
ATOM 775 C C . LEU A 1 101 ? -6.314 4.098 -14.644 1.00 82.12 101 LEU A C 1
ATOM 777 O O . LEU A 1 101 ? -7.434 3.944 -14.152 1.00 82.12 101 LEU A O 1
ATOM 781 N N . LEU A 1 102 ? -5.210 3.685 -14.008 1.00 78.88 102 LEU A N 1
ATOM 782 C CA . LEU A 1 102 ? -5.243 3.073 -12.675 1.00 78.88 102 LEU A CA 1
ATOM 783 C C . LEU A 1 102 ? -5.856 4.013 -11.626 1.00 78.88 102 LEU A C 1
ATOM 785 O O . LEU A 1 102 ? -6.661 3.563 -10.809 1.00 78.88 102 LEU A O 1
ATOM 789 N N . LEU A 1 103 ? -5.532 5.311 -11.664 1.00 74.25 103 LEU A N 1
ATOM 790 C CA . LEU A 1 103 ? -6.132 6.315 -10.770 1.00 74.25 103 LEU A CA 1
ATOM 791 C C . LEU A 1 103 ? -7.641 6.496 -11.006 1.00 74.25 103 LEU A C 1
ATOM 793 O O . LEU A 1 103 ? -8.367 6.898 -10.098 1.00 74.25 103 LEU A O 1
ATOM 797 N N . GLU A 1 104 ? -8.125 6.184 -12.207 1.00 75.56 104 GLU A N 1
ATOM 798 C CA . GLU A 1 104 ? -9.550 6.185 -12.558 1.00 75.56 104 GLU A CA 1
ATOM 799 C C . GLU A 1 104 ? -10.240 4.843 -12.255 1.00 75.56 104 GLU A C 1
ATOM 801 O O . GLU A 1 104 ? -11.451 4.712 -12.425 1.00 75.56 104 GLU A O 1
ATOM 806 N N . ASN A 1 105 ? -9.501 3.863 -11.724 1.00 74.31 105 ASN A N 1
ATOM 807 C CA . ASN A 1 105 ? -9.926 2.473 -11.550 1.00 74.31 105 ASN A CA 1
ATOM 808 C C . ASN A 1 105 ? -10.305 1.763 -12.867 1.00 74.31 105 ASN A C 1
ATOM 810 O O . ASN A 1 105 ? -11.029 0.761 -12.819 1.00 74.31 105 ASN A O 1
ATOM 814 N N . ASP A 1 106 ? -9.816 2.244 -14.014 1.00 81.75 106 ASP A N 1
ATOM 815 C CA . ASP A 1 106 ? -9.900 1.556 -15.306 1.00 81.75 106 ASP A CA 1
ATOM 816 C C . ASP A 1 106 ? -8.712 0.595 -15.455 1.00 81.75 106 ASP A C 1
ATOM 818 O O . ASP A 1 106 ? -7.751 0.823 -16.192 1.00 81.75 106 ASP A O 1
ATOM 822 N N . PHE A 1 107 ? -8.753 -0.485 -14.672 1.00 86.00 107 PHE A N 1
ATOM 823 C CA . PHE A 1 107 ? -7.700 -1.497 -14.689 1.00 86.00 107 PHE A CA 1
ATOM 824 C C . PHE A 1 107 ? -7.558 -2.194 -16.056 1.00 86.00 107 PHE A C 1
ATOM 826 O O . PHE A 1 107 ? -6.417 -2.358 -16.489 1.00 86.00 107 PHE A O 1
ATOM 833 N N . PRO A 1 108 ? -8.645 -2.574 -16.766 1.00 91.50 108 PRO A N 1
ATOM 834 C CA . PRO A 1 108 ? -8.528 -3.165 -18.100 1.00 91.50 108 PRO A CA 1
ATOM 835 C C . PRO A 1 108 ? -7.884 -2.214 -19.112 1.00 91.50 108 PRO A C 1
ATOM 837 O O . PRO A 1 108 ? -7.001 -2.637 -19.858 1.00 91.50 108 PRO A O 1
ATOM 840 N N . GLY A 1 109 ? -8.269 -0.932 -19.106 1.00 90.19 109 GLY A N 1
ATOM 841 C CA . GLY A 1 109 ? -7.624 0.089 -19.929 1.00 90.19 109 GLY A CA 1
ATOM 842 C C . GLY A 1 109 ? -6.131 0.189 -19.628 1.00 90.19 109 GLY A C 1
ATOM 843 O O . GLY A 1 109 ? -5.316 0.114 -20.542 1.00 90.19 109 GLY A O 1
ATOM 844 N N . ALA A 1 110 ? -5.756 0.256 -18.348 1.00 89.69 110 ALA A N 1
ATOM 845 C CA . ALA A 1 110 ? -4.352 0.297 -17.944 1.00 89.69 110 ALA A CA 1
ATOM 846 C C . ALA A 1 110 ? -3.555 -0.932 -18.426 1.00 89.69 110 ALA A C 1
ATOM 848 O O . ALA A 1 110 ? -2.458 -0.775 -18.955 1.00 89.69 110 ALA A O 1
ATOM 849 N N . VAL A 1 111 ? -4.108 -2.147 -18.295 1.00 94.38 111 VAL A N 1
ATOM 850 C CA . VAL A 1 111 ? -3.473 -3.384 -18.792 1.00 94.38 111 VAL A CA 1
ATOM 851 C C . VAL A 1 111 ? -3.226 -3.317 -20.298 1.00 94.38 111 VAL A C 1
ATOM 853 O O . VAL A 1 111 ? -2.150 -3.719 -20.737 1.00 94.38 111 VAL A O 1
ATOM 856 N N . ASN A 1 112 ? -4.173 -2.791 -21.078 1.00 94.19 112 ASN A N 1
ATOM 857 C CA . ASN A 1 112 ? -4.005 -2.629 -22.524 1.00 94.19 112 ASN A CA 1
ATOM 858 C C . ASN A 1 112 ? -2.861 -1.657 -22.846 1.00 94.19 112 ASN A C 1
ATOM 860 O O . ASN A 1 112 ? -1.974 -2.001 -23.622 1.00 94.19 112 ASN A O 1
ATOM 864 N N . GLU A 1 113 ? -2.826 -0.487 -22.201 1.00 91.56 113 GLU A N 1
ATOM 865 C CA . GLU A 1 113 ? -1.773 0.511 -22.438 1.00 91.56 113 GLU A CA 1
ATOM 866 C C . GLU A 1 113 ? -0.377 -0.008 -22.054 1.00 91.56 113 GLU A C 1
ATOM 868 O O . GLU A 1 113 ? 0.585 0.186 -22.800 1.00 91.56 113 GLU A O 1
ATOM 873 N N . PHE A 1 114 ? -0.254 -0.714 -20.924 1.00 94.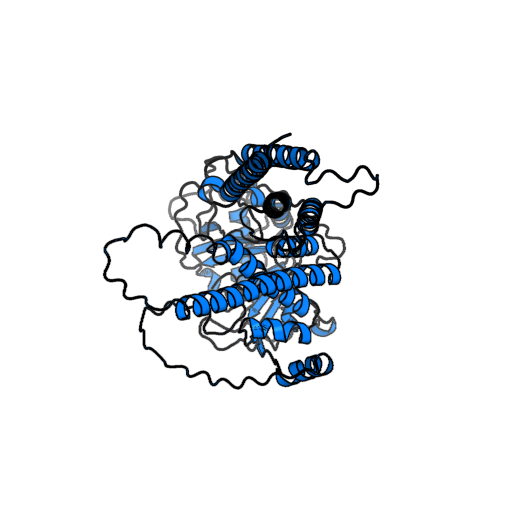81 114 PHE A N 1
ATOM 874 C CA . PHE A 1 114 ? 1.014 -1.327 -20.520 1.00 94.81 114 PHE A CA 1
ATOM 875 C C . PHE A 1 114 ? 1.421 -2.493 -21.428 1.00 94.81 114 PHE A C 1
ATOM 877 O O . PHE A 1 114 ? 2.608 -2.669 -21.697 1.00 94.81 114 PHE A O 1
ATOM 884 N N . SER A 1 115 ? 0.460 -3.280 -21.919 1.00 95.44 115 SER A N 1
ATOM 885 C CA . SER A 1 115 ? 0.731 -4.377 -22.857 1.00 95.44 115 SER A CA 1
ATOM 886 C C . SER A 1 115 ? 1.246 -3.837 -24.190 1.00 95.44 115 SER A C 1
ATOM 888 O O . SER A 1 115 ? 2.259 -4.320 -24.695 1.00 95.44 115 SER A O 1
ATOM 890 N N . ASP A 1 116 ? 0.612 -2.787 -24.716 1.00 90.75 116 ASP A N 1
ATOM 891 C CA . ASP A 1 116 ? 1.077 -2.076 -25.910 1.00 90.75 116 ASP A CA 1
ATOM 892 C C . ASP A 1 116 ? 2.510 -1.558 -25.722 1.00 90.75 116 ASP A C 1
ATOM 894 O O . ASP A 1 116 ? 3.371 -1.763 -26.580 1.00 90.75 116 ASP A O 1
ATOM 898 N N . ALA A 1 117 ? 2.786 -0.914 -24.582 1.00 91.75 117 ALA A N 1
ATOM 899 C CA . ALA A 1 117 ? 4.120 -0.418 -24.250 1.00 91.75 117 ALA A CA 1
ATOM 900 C C . ALA A 1 117 ? 5.163 -1.546 -24.221 1.00 91.75 117 ALA A C 1
ATOM 902 O O . ALA A 1 117 ? 6.251 -1.387 -24.774 1.00 91.75 117 ALA A O 1
ATOM 903 N N . ALA A 1 118 ? 4.820 -2.689 -23.617 1.00 94.94 118 ALA A N 1
ATOM 904 C CA . ALA A 1 118 ? 5.702 -3.846 -23.491 1.00 94.94 118 ALA A CA 1
ATOM 905 C C . ALA A 1 118 ? 6.029 -4.488 -24.847 1.00 94.94 118 ALA A C 1
ATOM 907 O O . ALA A 1 118 ? 7.149 -4.953 -25.054 1.00 94.94 118 ALA A O 1
ATOM 908 N N . VAL A 1 119 ? 5.065 -4.503 -25.775 1.00 92.94 119 VAL A N 1
ATOM 909 C CA . VAL A 1 119 ? 5.274 -4.986 -27.148 1.00 92.94 119 VAL A CA 1
ATOM 910 C C . VAL A 1 119 ? 6.200 -4.049 -27.916 1.00 92.94 119 VAL A C 1
ATOM 912 O O . VAL A 1 119 ? 7.082 -4.514 -28.634 1.00 92.94 119 VAL A O 1
ATOM 915 N N . VAL A 1 120 ? 6.016 -2.736 -27.771 1.00 89.88 120 VAL A N 1
ATOM 916 C CA . VAL A 1 120 ? 6.818 -1.748 -28.500 1.00 89.88 120 VAL A CA 1
ATOM 917 C C . VAL A 1 120 ? 8.252 -1.677 -27.970 1.00 89.88 120 VAL A C 1
ATOM 919 O O . VAL A 1 120 ? 9.193 -1.633 -28.766 1.00 89.88 120 VAL A O 1
ATOM 922 N N . PHE A 1 121 ? 8.434 -1.705 -26.648 1.00 93.00 121 PHE A N 1
ATOM 923 C CA . PHE A 1 121 ? 9.746 -1.660 -26.006 1.00 93.00 121 PHE A CA 1
ATOM 924 C C . PHE A 1 121 ? 9.893 -2.774 -24.952 1.00 93.00 121 PHE A C 1
ATOM 926 O O . PHE A 1 121 ? 9.681 -2.544 -23.757 1.00 93.00 121 PHE A O 1
ATOM 933 N N . PRO A 1 122 ? 10.320 -3.987 -25.357 1.00 95.38 122 PRO A N 1
ATOM 934 C CA . PRO A 1 122 ? 10.422 -5.154 -24.475 1.00 95.38 122 PRO A CA 1
ATOM 935 C C . PRO A 1 122 ? 11.637 -5.115 -23.528 1.00 95.38 122 PRO A C 1
ATOM 937 O O . PRO A 1 122 ? 11.990 -6.133 -22.928 1.00 95.38 122 PRO A O 1
ATOM 940 N N . PHE A 1 123 ? 12.272 -3.948 -23.389 1.00 94.62 123 PHE A N 1
ATOM 941 C CA . PHE A 1 123 ? 13.439 -3.696 -22.545 1.00 94.62 123 PHE A CA 1
ATOM 942 C C . PHE A 1 123 ? 13.149 -2.667 -21.439 1.00 94.62 123 PHE A C 1
ATOM 944 O O . PHE A 1 123 ? 14.081 -2.067 -20.918 1.00 94.62 123 PHE A O 1
ATOM 951 N N . SER A 1 124 ? 11.884 -2.437 -21.062 1.00 95.00 124 SER A N 1
ATOM 952 C CA . SER A 1 124 ? 11.541 -1.630 -19.876 1.00 95.00 124 SER A CA 1
ATOM 953 C C . SER A 1 124 ? 10.973 -2.508 -18.761 1.00 95.00 124 SER A C 1
ATOM 955 O O . SER A 1 124 ? 9.856 -3.022 -18.851 1.00 95.00 124 SER A O 1
ATOM 957 N N . SER A 1 125 ? 11.732 -2.665 -17.679 1.00 95.94 125 SER A N 1
ATOM 958 C CA . SER A 1 125 ? 11.285 -3.337 -16.460 1.00 95.94 125 SER A CA 1
ATOM 959 C C . SER A 1 125 ? 10.155 -2.556 -15.781 1.00 95.94 125 SER A C 1
ATOM 961 O O . SER A 1 125 ? 9.258 -3.176 -15.208 1.00 95.94 125 SER A O 1
ATOM 963 N N . ARG A 1 126 ? 10.147 -1.215 -15.882 1.00 94.75 126 ARG A N 1
ATOM 964 C CA . ARG A 1 126 ? 9.074 -0.353 -15.349 1.00 94.75 126 ARG A CA 1
ATOM 965 C C . ARG A 1 126 ? 7.728 -0.705 -15.969 1.00 94.75 126 ARG A C 1
ATOM 967 O O . ARG A 1 126 ? 6.742 -0.852 -15.247 1.00 94.75 126 ARG A O 1
ATOM 974 N N . VAL A 1 127 ? 7.699 -0.875 -17.291 1.00 96.00 127 VAL A N 1
ATOM 975 C CA . VAL A 1 127 ? 6.491 -1.251 -18.034 1.00 96.00 127 VAL A CA 1
ATOM 976 C C . VAL A 1 127 ? 6.006 -2.640 -17.621 1.00 96.00 127 VAL A C 1
ATOM 978 O O . VAL A 1 127 ? 4.833 -2.791 -17.284 1.00 96.00 127 VAL A O 1
ATOM 981 N N . PHE A 1 128 ? 6.889 -3.644 -17.573 1.00 97.44 128 PHE A N 1
ATOM 982 C CA . PHE A 1 128 ? 6.500 -4.996 -17.151 1.00 97.44 128 PHE A CA 1
ATOM 983 C C . PHE A 1 128 ? 6.036 -5.044 -15.688 1.00 97.44 128 PHE A C 1
ATOM 985 O O . PHE A 1 128 ? 5.032 -5.683 -15.381 1.00 97.44 128 PHE A O 1
ATOM 992 N N . LEU A 1 129 ? 6.692 -4.321 -14.779 1.00 94.88 129 LEU A N 1
ATOM 993 C CA . LEU A 1 129 ? 6.243 -4.197 -13.391 1.00 94.88 129 LEU A CA 1
ATOM 994 C C . LEU A 1 129 ? 4.830 -3.599 -13.307 1.00 94.88 129 LEU A C 1
ATOM 996 O O . LEU A 1 129 ? 3.974 -4.125 -12.589 1.00 94.88 129 LEU A O 1
ATOM 1000 N N . ALA A 1 130 ? 4.581 -2.503 -14.028 1.00 93.38 130 ALA A N 1
ATOM 1001 C CA . ALA A 1 130 ? 3.277 -1.849 -14.055 1.00 93.38 130 ALA A CA 1
ATOM 1002 C C . ALA A 1 130 ? 2.198 -2.767 -14.648 1.00 93.38 130 ALA A C 1
ATOM 1004 O O . ALA A 1 130 ? 1.125 -2.905 -14.055 1.00 93.38 130 ALA A O 1
ATOM 1005 N N . LEU A 1 131 ? 2.516 -3.473 -15.738 1.00 96.06 131 LEU A N 1
ATOM 1006 C CA . LEU A 1 131 ? 1.645 -4.472 -16.354 1.00 96.06 131 LEU A CA 1
ATOM 1007 C C . LEU A 1 131 ? 1.281 -5.589 -15.369 1.00 96.06 131 LEU A C 1
ATOM 1009 O O . LEU A 1 131 ? 0.099 -5.849 -15.155 1.00 96.06 131 LEU A O 1
ATOM 1013 N N . GLY A 1 132 ? 2.268 -6.205 -14.711 1.00 93.69 132 GLY A N 1
ATOM 1014 C CA . GLY A 1 132 ? 2.037 -7.288 -13.749 1.00 93.69 132 GLY A CA 1
ATOM 1015 C C . GLY A 1 132 ? 1.167 -6.840 -12.570 1.00 93.69 132 GLY A C 1
ATOM 1016 O O . GLY A 1 132 ? 0.224 -7.533 -12.174 1.00 93.69 132 GLY A O 1
ATOM 1017 N N . ASN A 1 133 ? 1.410 -5.632 -12.053 1.00 89.12 133 ASN A N 1
ATOM 1018 C CA . ASN A 1 133 ? 0.585 -5.037 -11.002 1.00 89.12 133 ASN A CA 1
ATOM 1019 C C . ASN A 1 133 ? -0.854 -4.763 -11.469 1.00 89.12 133 ASN A C 1
ATOM 1021 O O . ASN A 1 133 ? -1.799 -5.062 -10.732 1.00 89.12 133 ASN A O 1
ATOM 1025 N N . ALA A 1 134 ? -1.037 -4.233 -12.680 1.00 88.62 134 ALA A N 1
ATOM 1026 C CA . ALA A 1 134 ? -2.351 -3.961 -13.254 1.00 88.62 134 ALA A CA 1
ATOM 1027 C C . ALA A 1 134 ? -3.135 -5.251 -13.544 1.00 88.62 134 ALA A C 1
ATOM 1029 O O . ALA A 1 134 ? -4.320 -5.334 -13.213 1.00 88.62 134 ALA A O 1
ATOM 1030 N N . MET A 1 135 ? -2.474 -6.289 -14.064 1.00 91.25 135 MET A N 1
ATOM 1031 C CA . MET A 1 135 ? -3.063 -7.613 -14.288 1.00 91.25 135 MET A CA 1
ATOM 1032 C C . MET A 1 135 ? -3.519 -8.247 -12.975 1.00 91.25 135 MET A C 1
ATOM 1034 O O . MET A 1 135 ? -4.655 -8.713 -12.882 1.00 91.25 135 MET A O 1
ATOM 1038 N N . ARG A 1 136 ? -2.697 -8.179 -11.919 1.00 85.94 136 ARG A N 1
ATOM 1039 C CA . ARG A 1 136 ? -3.099 -8.611 -10.571 1.00 85.94 136 ARG A CA 1
ATOM 1040 C C . ARG A 1 136 ? -4.328 -7.841 -10.083 1.00 85.94 136 ARG A C 1
ATOM 1042 O O . ARG A 1 136 ? -5.232 -8.426 -9.487 1.00 85.94 136 ARG A O 1
ATOM 1049 N N . CYS A 1 137 ? -4.403 -6.540 -10.364 1.00 81.81 137 CYS A N 1
ATOM 1050 C CA . CYS A 1 137 ? -5.575 -5.733 -10.036 1.00 81.81 137 CYS A CA 1
ATOM 1051 C C . CYS A 1 137 ? -6.826 -6.097 -10.866 1.00 81.81 137 CYS A C 1
ATOM 1053 O O . CYS A 1 137 ? -7.945 -5.990 -10.361 1.00 81.81 137 CYS A O 1
ATOM 1055 N N . CYS A 1 138 ? -6.668 -6.589 -12.091 1.00 84.06 138 CYS A N 1
ATOM 1056 C CA . CYS A 1 138 ? -7.773 -7.108 -12.904 1.00 84.06 138 CYS A CA 1
ATOM 1057 C C . CYS A 1 138 ? -8.217 -8.526 -12.515 1.00 84.06 138 CYS A C 1
ATOM 1059 O O . CYS A 1 138 ? -9.197 -9.012 -13.067 1.00 84.06 138 CYS A O 1
ATOM 1061 N N . GLY A 1 139 ? -7.512 -9.203 -11.599 1.00 83.94 139 GLY A N 1
ATOM 1062 C CA . GLY A 1 139 ? -7.732 -10.631 -11.351 1.00 83.94 139 GLY A CA 1
ATOM 1063 C C . GLY A 1 139 ? -7.256 -11.514 -12.510 1.00 83.94 139 GLY A C 1
ATOM 1064 O O . GLY A 1 139 ? -7.848 -12.558 -12.764 1.00 83.94 139 GLY A O 1
ATOM 1065 N N . GLY A 1 140 ? -6.220 -11.081 -13.237 1.00 88.06 140 GLY A N 1
ATOM 1066 C CA . GLY A 1 140 ? -5.609 -11.866 -14.309 1.00 88.06 140 GLY A CA 1
ATOM 1067 C C . GLY A 1 140 ? -5.016 -13.195 -13.808 1.00 88.06 140 GLY A C 1
ATOM 1068 O O . GLY A 1 140 ? -4.731 -13.322 -12.612 1.00 88.06 140 GLY A O 1
ATOM 1069 N N . PRO A 1 141 ? -4.813 -14.185 -14.702 1.00 92.31 141 PRO A N 1
ATOM 1070 C CA . PRO A 1 141 ? -4.244 -15.481 -14.336 1.00 92.31 141 PRO A CA 1
ATOM 1071 C C . PRO A 1 141 ? -2.885 -15.321 -13.652 1.00 92.31 141 PRO A C 1
ATOM 1073 O O . PRO A 1 141 ? -2.045 -14.547 -14.112 1.00 92.31 141 PRO A O 1
ATOM 1076 N N . CYS A 1 142 ? -2.658 -16.059 -12.563 1.00 90.81 142 CYS A N 1
ATOM 1077 C CA . CYS A 1 142 ? -1.435 -15.909 -11.776 1.00 90.81 142 CYS A CA 1
ATOM 1078 C C . CYS A 1 142 ? -0.168 -16.220 -12.579 1.00 90.81 142 CYS A C 1
ATOM 1080 O O . CYS A 1 142 ? 0.811 -15.498 -12.428 1.00 90.81 142 CYS A O 1
ATOM 1082 N N . ASP A 1 143 ? -0.209 -17.228 -13.453 1.00 94.00 143 ASP A N 1
ATOM 1083 C CA . ASP A 1 143 ? 0.931 -17.606 -14.298 1.00 94.00 143 ASP A CA 1
ATOM 1084 C C . ASP A 1 143 ? 1.320 -16.453 -15.233 1.00 94.00 143 ASP A C 1
ATOM 1086 O O . ASP A 1 143 ? 2.486 -16.092 -15.337 1.00 94.00 143 ASP A O 1
ATOM 1090 N N . SER A 1 144 ? 0.332 -15.769 -15.821 1.00 95.38 144 SER A N 1
ATOM 1091 C CA . SER A 1 144 ? 0.590 -14.604 -16.673 1.00 95.38 144 SER A CA 1
ATOM 1092 C C . SER A 1 144 ? 1.155 -13.414 -15.889 1.00 95.38 144 SER A C 1
ATOM 1094 O O . SER A 1 144 ? 1.987 -12.674 -16.409 1.00 95.38 144 SER A O 1
ATOM 1096 N N . VAL A 1 145 ? 0.724 -13.216 -14.636 1.00 94.38 145 VAL A N 1
ATOM 1097 C CA . VAL A 1 145 ? 1.306 -12.193 -13.746 1.00 94.38 145 VAL A CA 1
ATOM 1098 C C . VAL A 1 145 ? 2.751 -12.551 -13.386 1.00 94.38 145 VAL A C 1
ATOM 1100 O O . VAL A 1 145 ? 3.612 -11.672 -13.395 1.00 94.38 145 VAL A O 1
ATOM 1103 N N . GLU A 1 146 ? 3.027 -13.822 -13.086 1.00 95.69 146 GLU A N 1
ATOM 1104 C CA . GLU A 1 146 ? 4.378 -14.325 -12.824 1.00 95.69 146 GLU A CA 1
ATOM 1105 C C . GLU A 1 146 ? 5.303 -14.090 -14.020 1.00 95.69 146 GLU A C 1
ATOM 1107 O O . GLU A 1 146 ? 6.362 -13.490 -13.837 1.00 95.69 146 GLU A O 1
ATOM 1112 N N . ASP A 1 147 ? 4.902 -14.506 -15.223 1.00 97.31 147 ASP A N 1
ATOM 1113 C CA . ASP A 1 147 ? 5.709 -14.377 -16.442 1.00 97.31 147 ASP A CA 1
ATOM 1114 C C . ASP A 1 147 ? 6.108 -12.920 -16.699 1.00 97.31 147 ASP A C 1
ATOM 1116 O O . ASP A 1 147 ? 7.272 -12.609 -16.965 1.00 97.31 147 ASP A O 1
ATOM 1120 N N . VAL A 1 148 ? 5.152 -12.001 -16.548 1.00 97.56 148 VAL A N 1
ATOM 1121 C CA . VAL A 1 148 ? 5.378 -10.562 -16.712 1.00 97.56 148 VAL A CA 1
ATOM 1122 C C . VAL A 1 148 ? 6.332 -10.013 -15.644 1.00 97.56 148 VAL A C 1
ATOM 1124 O O . VAL A 1 148 ? 7.244 -9.251 -15.968 1.00 97.56 148 VAL A O 1
ATOM 1127 N N . LEU A 1 149 ? 6.180 -10.406 -14.376 1.00 96.75 149 LEU A N 1
ATOM 1128 C CA . LEU A 1 149 ? 7.078 -9.958 -13.304 1.00 96.75 149 LEU A CA 1
ATOM 1129 C C . LEU A 1 149 ? 8.492 -10.539 -13.444 1.00 96.75 149 LEU A C 1
ATOM 1131 O O . LEU A 1 149 ? 9.463 -9.830 -13.181 1.00 96.75 149 LEU A O 1
ATOM 1135 N N . ARG A 1 150 ? 8.628 -11.793 -13.892 1.00 97.19 150 ARG A N 1
ATOM 1136 C CA . ARG A 1 150 ? 9.929 -12.388 -14.236 1.00 97.19 150 ARG A CA 1
ATOM 1137 C C . ARG A 1 150 ? 10.595 -11.616 -15.361 1.00 97.19 150 ARG A C 1
ATOM 1139 O O . ARG A 1 150 ? 11.754 -11.243 -15.226 1.00 97.19 150 ARG A O 1
ATOM 1146 N N . LYS A 1 151 ? 9.838 -11.255 -16.399 1.00 97.31 151 LYS A N 1
ATOM 1147 C CA . LYS A 1 151 ? 10.362 -10.438 -17.494 1.00 97.31 151 LYS A CA 1
ATOM 1148 C C . LYS A 1 151 ? 10.881 -9.077 -17.014 1.00 97.31 151 LYS A C 1
ATOM 1150 O O . LYS A 1 151 ? 11.925 -8.634 -17.487 1.00 97.31 151 LYS A O 1
ATOM 1155 N N . ALA A 1 152 ? 10.210 -8.437 -16.051 1.00 96.62 152 ALA A N 1
ATOM 1156 C CA . ALA A 1 152 ? 10.703 -7.201 -15.435 1.00 96.62 152 ALA A CA 1
ATOM 1157 C C . ALA A 1 152 ? 12.057 -7.396 -14.726 1.00 96.62 152 ALA A C 1
ATOM 1159 O O . ALA A 1 152 ? 12.936 -6.539 -14.826 1.00 96.62 152 ALA A O 1
ATOM 1160 N N . ILE A 1 153 ? 12.229 -8.519 -14.022 1.00 96.62 153 ILE A N 1
ATOM 1161 C CA . ILE A 1 153 ? 13.481 -8.878 -13.344 1.00 96.62 153 ILE A CA 1
ATOM 1162 C C . ILE A 1 153 ? 14.590 -9.128 -14.372 1.00 96.62 153 ILE A C 1
ATOM 1164 O O . ILE A 1 153 ? 15.650 -8.518 -14.257 1.00 96.62 153 ILE A O 1
ATOM 1168 N N . ASP A 1 154 ? 14.325 -9.939 -15.400 1.00 96.25 154 ASP A N 1
ATOM 1169 C CA . ASP A 1 154 ? 15.300 -10.282 -16.444 1.00 96.25 154 ASP A CA 1
ATOM 1170 C C . ASP A 1 154 ? 15.834 -9.028 -17.156 1.00 96.25 154 ASP A C 1
ATOM 1172 O O . ASP A 1 154 ? 17.034 -8.891 -17.391 1.00 96.25 154 ASP A O 1
ATOM 1176 N N . VAL A 1 155 ? 14.946 -8.077 -17.473 1.00 94.81 155 VAL A N 1
ATOM 1177 C CA . VAL A 1 155 ? 15.318 -6.798 -18.099 1.00 94.81 155 VAL A CA 1
ATOM 1178 C C . VAL A 1 155 ? 16.198 -5.952 -17.172 1.00 94.81 155 VAL A C 1
ATOM 1180 O O . VAL A 1 155 ? 17.169 -5.344 -17.622 1.00 94.81 155 VAL A O 1
ATOM 1183 N N . ALA A 1 156 ? 15.897 -5.909 -15.875 1.00 94.69 156 ALA A N 1
ATOM 1184 C CA . ALA A 1 156 ? 16.709 -5.156 -14.924 1.00 94.69 156 ALA A CA 1
ATOM 1185 C C . ALA A 1 156 ? 18.089 -5.794 -14.696 1.00 94.69 156 ALA A C 1
ATOM 1187 O O . ALA A 1 156 ? 19.084 -5.074 -14.595 1.00 94.69 156 ALA A O 1
ATOM 1188 N N . GLU A 1 157 ? 18.167 -7.126 -14.660 1.00 94.88 157 GLU A N 1
ATOM 1189 C CA . GLU A 1 157 ? 19.435 -7.859 -14.568 1.00 94.88 157 GLU A CA 1
ATOM 1190 C C . GLU A 1 157 ? 20.284 -7.671 -15.832 1.00 94.88 157 GLU A C 1
ATOM 1192 O O . GLU A 1 157 ? 21.496 -7.480 -15.727 1.00 94.88 157 GLU A O 1
ATOM 1197 N N . PHE A 1 158 ? 19.660 -7.608 -17.015 1.00 93.25 158 PHE A N 1
ATOM 1198 C CA . PHE A 1 158 ? 20.337 -7.211 -18.251 1.00 93.25 158 PHE A CA 1
ATOM 1199 C C . PHE A 1 158 ? 21.012 -5.837 -18.109 1.00 93.25 158 PHE A C 1
ATOM 1201 O O . PHE A 1 158 ? 22.223 -5.736 -18.302 1.00 93.25 158 PHE A O 1
ATOM 1208 N N . TYR A 1 159 ? 20.287 -4.796 -17.679 1.00 90.38 159 TYR A N 1
ATOM 1209 C CA . TYR A 1 159 ? 20.888 -3.467 -17.491 1.00 90.38 159 TYR A CA 1
ATOM 1210 C C . TYR A 1 159 ? 21.972 -3.432 -16.414 1.00 90.38 159 TYR A C 1
ATOM 1212 O O . TYR A 1 159 ? 22.966 -2.718 -16.553 1.00 90.38 159 TYR A O 1
ATOM 1220 N N . GLN A 1 160 ? 21.814 -4.204 -15.340 1.00 91.56 160 GLN A N 1
ATOM 1221 C CA . GLN A 1 160 ? 22.826 -4.302 -14.292 1.00 91.56 160 GLN A CA 1
ATOM 1222 C C . GLN A 1 160 ? 24.118 -4.975 -14.791 1.00 91.56 160 GLN A C 1
ATOM 1224 O O . GLN A 1 160 ? 25.222 -4.563 -14.413 1.00 91.56 160 GLN A O 1
ATOM 1229 N N . ASN A 1 161 ? 23.998 -5.977 -15.662 1.00 92.00 161 ASN A N 1
ATOM 1230 C CA . ASN A 1 161 ? 25.140 -6.635 -16.290 1.00 92.00 161 ASN A CA 1
ATOM 1231 C C . ASN A 1 161 ? 25.842 -5.703 -17.283 1.00 92.00 161 ASN A C 1
ATOM 1233 O O . ASN A 1 161 ? 27.061 -5.561 -17.203 1.00 92.00 161 ASN A O 1
ATOM 1237 N N . GLU A 1 162 ? 25.090 -4.990 -18.126 1.00 89.44 162 GLU A N 1
ATOM 1238 C CA . GLU A 1 162 ? 25.644 -3.976 -19.034 1.00 89.44 162 GLU A CA 1
ATOM 1239 C C . GLU A 1 162 ? 26.398 -2.877 -18.257 1.00 89.44 162 GLU A C 1
ATOM 1241 O O . GLU A 1 162 ? 27.532 -2.544 -18.607 1.00 89.44 162 GLU A O 1
ATOM 1246 N N . ARG A 1 163 ? 25.845 -2.397 -17.125 1.00 88.62 163 ARG A N 1
ATOM 1247 C CA . ARG A 1 163 ? 26.525 -1.483 -16.172 1.00 88.62 163 ARG A CA 1
ATOM 1248 C C . ARG A 1 163 ? 27.867 -2.025 -15.708 1.00 88.62 163 ARG A C 1
ATOM 1250 O O . ARG A 1 163 ? 28.875 -1.313 -15.701 1.00 88.62 163 ARG A O 1
ATOM 1257 N N . SER A 1 164 ? 27.876 -3.291 -15.318 1.00 89.00 164 SER A N 1
ATOM 1258 C CA . SER A 1 164 ? 29.060 -3.951 -14.775 1.00 89.00 164 SER A CA 1
ATOM 1259 C C . SER A 1 164 ? 30.141 -4.149 -15.839 1.00 89.00 164 SER A C 1
ATOM 1261 O O . SER A 1 164 ? 31.313 -3.861 -15.585 1.00 89.00 164 SER A O 1
ATOM 1263 N N . GLU A 1 165 ? 29.765 -4.599 -17.035 1.00 90.12 165 GLU A N 1
ATOM 1264 C CA . GLU A 1 165 ? 30.683 -4.796 -18.162 1.00 90.12 165 GLU A CA 1
ATOM 1265 C C . GLU A 1 165 ? 31.260 -3.474 -18.668 1.00 90.12 165 GLU A C 1
ATOM 1267 O O . GLU A 1 165 ? 32.471 -3.369 -18.885 1.00 90.12 165 GLU A O 1
ATOM 1272 N N . TYR A 1 166 ? 30.433 -2.434 -18.769 1.00 85.25 166 TYR A N 1
ATOM 1273 C CA . TYR A 1 166 ? 30.890 -1.094 -19.119 1.00 85.25 166 TYR A CA 1
ATOM 1274 C C . TYR A 1 166 ? 31.923 -0.566 -18.109 1.00 85.25 166 TYR A C 1
ATOM 1276 O O . TYR A 1 166 ? 33.016 -0.144 -18.497 1.00 85.25 166 TYR A O 1
ATOM 1284 N N . SER A 1 167 ? 31.648 -0.692 -16.804 1.00 84.88 167 SER A N 1
ATOM 1285 C CA . SER A 1 167 ? 32.589 -0.294 -15.745 1.00 84.88 167 SER A CA 1
ATOM 1286 C C . SER A 1 167 ? 33.946 -1.007 -15.865 1.00 84.88 167 SER A C 1
ATOM 1288 O O . SER A 1 167 ? 34.997 -0.396 -15.654 1.00 84.88 167 SER A O 1
ATOM 1290 N N . LYS A 1 168 ? 33.960 -2.291 -16.256 1.00 88.81 168 LYS A N 1
ATOM 1291 C CA . LYS A 1 168 ? 35.203 -3.048 -16.502 1.00 88.81 168 LYS A CA 1
ATOM 1292 C C . LYS A 1 168 ? 35.963 -2.537 -17.731 1.00 88.81 168 LYS A C 1
ATOM 1294 O O . LYS A 1 168 ? 37.191 -2.404 -17.672 1.00 88.81 168 LYS A O 1
ATOM 1299 N N . ARG A 1 169 ? 35.262 -2.248 -18.835 1.00 86.69 169 ARG A N 1
ATOM 1300 C CA . ARG A 1 169 ? 35.868 -1.737 -20.081 1.00 86.69 169 ARG A CA 1
ATOM 1301 C C . ARG A 1 169 ? 36.489 -0.359 -19.874 1.00 86.69 169 ARG A C 1
ATOM 1303 O O . ARG A 1 169 ? 37.662 -0.190 -20.197 1.00 86.69 169 ARG A O 1
ATOM 1310 N N . SER A 1 170 ? 35.756 0.559 -19.241 1.00 82.81 170 SER A N 1
ATOM 1311 C CA . SER A 1 170 ? 36.230 1.914 -18.923 1.00 82.81 170 SER A CA 1
ATOM 1312 C C . SER A 1 170 ? 37.509 1.886 -18.072 1.00 82.81 170 SER A C 1
ATOM 1314 O O . SER A 1 170 ? 38.518 2.500 -18.427 1.00 82.81 170 SER A O 1
ATOM 1316 N N . LYS A 1 171 ? 37.546 1.057 -17.016 1.00 83.56 171 LYS A N 1
ATOM 1317 C CA . LYS A 1 171 ? 38.761 0.860 -16.200 1.00 83.56 171 LYS A CA 1
ATOM 1318 C C . LYS A 1 171 ? 39.935 0.314 -17.014 1.00 83.56 171 LYS A C 1
ATOM 1320 O O . LYS A 1 171 ? 41.065 0.761 -16.840 1.00 83.56 171 LYS A O 1
ATOM 1325 N N . THR A 1 172 ? 39.681 -0.637 -17.912 1.00 85.62 172 THR A N 1
ATOM 1326 C CA . THR A 1 172 ? 40.727 -1.235 -18.758 1.00 85.62 172 THR A CA 1
ATOM 1327 C C . THR A 1 172 ? 41.283 -0.232 -19.770 1.00 85.62 172 THR A C 1
ATOM 1329 O O . THR A 1 172 ? 42.485 -0.235 -20.037 1.00 85.62 172 THR A O 1
ATOM 1332 N N . GLN A 1 173 ? 40.433 0.638 -20.317 1.00 81.50 173 GLN A N 1
ATOM 1333 C CA . GLN A 1 173 ? 40.833 1.671 -21.272 1.00 81.50 173 GLN A CA 1
ATOM 1334 C C . GLN A 1 173 ? 41.686 2.759 -20.609 1.00 81.50 173 GLN A C 1
ATOM 1336 O O . GLN A 1 173 ? 42.737 3.094 -21.153 1.00 81.50 173 GLN A O 1
ATOM 1341 N N . ARG A 1 174 ? 41.325 3.204 -19.395 1.00 77.44 174 ARG A N 1
ATOM 1342 C CA . ARG A 1 174 ? 42.139 4.145 -18.600 1.00 77.44 174 ARG A CA 1
ATOM 1343 C C . ARG A 1 174 ? 43.525 3.599 -18.249 1.00 77.44 174 ARG A C 1
ATOM 1345 O O . ARG A 1 174 ? 44.492 4.342 -18.275 1.00 77.44 174 ARG A O 1
ATOM 1352 N N . ILE A 1 175 ? 43.652 2.296 -17.982 1.00 79.75 175 ILE A N 1
ATOM 1353 C CA . ILE A 1 175 ? 44.960 1.664 -17.704 1.00 79.75 175 ILE A CA 1
ATOM 1354 C C . ILE A 1 175 ? 45.836 1.577 -18.966 1.00 79.75 175 ILE A C 1
ATOM 1356 O O . ILE A 1 175 ? 47.062 1.549 -18.872 1.00 79.75 175 ILE A O 1
ATOM 1360 N N . ARG A 1 176 ? 45.225 1.484 -20.154 1.00 78.31 176 ARG A N 1
ATOM 1361 C CA . ARG A 1 176 ? 45.945 1.290 -21.421 1.00 78.31 176 ARG A CA 1
ATOM 1362 C C . ARG A 1 176 ? 46.384 2.576 -22.099 1.00 78.31 176 ARG A C 1
ATOM 1364 O O . ARG A 1 176 ? 47.220 2.479 -22.993 1.00 78.31 176 ARG A O 1
ATOM 1371 N N . GLN A 1 177 ? 45.848 3.733 -21.723 1.00 67.25 177 GLN A N 1
ATOM 1372 C CA . GLN A 1 177 ? 46.411 4.995 -22.181 1.00 67.25 177 GLN A CA 1
ATOM 1373 C C . GLN A 1 177 ? 47.754 5.177 -21.462 1.00 67.25 177 GLN A C 1
ATOM 1375 O O . GLN A 1 177 ? 47.766 5.315 -20.238 1.00 67.25 177 GLN A O 1
ATOM 1380 N N . PRO A 1 178 ? 48.895 5.079 -22.177 1.00 67.50 178 PRO A N 1
ATOM 1381 C CA . PRO A 1 178 ? 50.173 5.358 -21.554 1.00 67.50 178 PRO A CA 1
ATOM 1382 C C . PRO A 1 178 ? 50.093 6.778 -21.010 1.00 67.50 178 PRO A C 1
ATOM 1384 O O . PRO A 1 178 ? 49.575 7.660 -21.694 1.00 67.50 178 PRO A O 1
ATOM 1387 N N . ILE A 1 179 ? 50.583 6.983 -19.789 1.00 69.31 179 ILE A N 1
ATOM 1388 C CA . ILE A 1 179 ? 50.849 8.319 -19.264 1.00 69.31 179 ILE A CA 1
ATOM 1389 C C . ILE A 1 179 ? 51.930 8.884 -20.183 1.00 69.31 179 ILE A C 1
ATOM 1391 O O . ILE A 1 179 ? 53.123 8.668 -19.980 1.00 69.31 179 ILE A O 1
ATOM 1395 N N . ILE A 1 180 ? 51.510 9.478 -21.295 1.00 65.44 180 ILE A N 1
ATOM 1396 C CA . ILE A 1 180 ? 52.389 10.265 -22.130 1.00 65.44 180 ILE A CA 1
ATOM 1397 C C . ILE A 1 180 ? 52.558 11.539 -21.315 1.00 65.44 180 ILE A C 1
ATOM 1399 O O . ILE A 1 180 ? 51.692 12.408 -21.335 1.00 65.44 180 ILE A O 1
ATOM 1403 N N . GLU A 1 181 ? 53.633 11.589 -20.529 1.00 64.44 181 GLU A N 1
ATOM 1404 C CA . GLU A 1 181 ? 54.162 12.813 -19.927 1.00 64.44 181 GLU A CA 1
ATOM 1405 C C . GLU A 1 181 ? 54.558 13.750 -21.081 1.00 64.44 181 GLU A C 1
ATOM 1407 O O . GLU A 1 181 ? 55.713 13.827 -21.490 1.00 64.44 181 GLU A O 1
ATOM 1412 N N . ASN A 1 182 ? 53.566 14.372 -21.716 1.00 56.16 182 ASN A N 1
ATOM 1413 C CA . ASN A 1 182 ? 53.780 15.402 -22.715 1.00 56.16 182 ASN A CA 1
ATOM 1414 C C . ASN A 1 182 ? 53.848 16.735 -21.974 1.00 56.16 182 ASN A C 1
ATOM 1416 O O . ASN A 1 182 ? 52.824 17.347 -21.688 1.00 56.16 182 ASN A O 1
ATOM 1420 N N . ASP A 1 183 ? 55.074 17.184 -21.713 1.00 61.97 183 ASP A N 1
ATOM 1421 C CA . ASP A 1 183 ? 55.440 18.522 -21.223 1.00 61.97 183 ASP A CA 1
ATOM 1422 C C . ASP A 1 183 ? 55.133 19.644 -22.253 1.00 61.97 183 ASP A C 1
ATOM 1424 O O . ASP A 1 183 ? 55.942 20.549 -22.459 1.00 61.97 183 ASP A O 1
ATOM 1428 N N . SER A 1 184 ? 54.004 19.601 -22.972 1.00 62.03 184 SER A N 1
ATOM 1429 C CA . SER A 1 184 ? 53.664 20.626 -23.970 1.00 62.03 184 SER A CA 1
ATOM 1430 C C . SER A 1 184 ? 52.266 21.197 -23.753 1.00 62.03 184 SER A C 1
ATOM 1432 O O . SER A 1 184 ? 51.289 20.470 -23.911 1.00 62.03 184 SER A O 1
ATOM 1434 N N . ASP A 1 185 ? 52.226 22.501 -23.464 1.00 65.00 185 ASP A N 1
ATOM 1435 C CA . ASP A 1 185 ? 51.103 23.409 -23.160 1.00 65.00 185 ASP A CA 1
ATOM 1436 C C . ASP A 1 185 ? 49.911 23.408 -24.158 1.00 65.00 185 ASP A C 1
ATOM 1438 O O . ASP A 1 185 ? 49.502 24.463 -24.647 1.00 65.00 185 ASP A O 1
ATOM 1442 N N . ASN A 1 186 ? 49.332 22.256 -24.504 1.00 60.78 186 ASN A N 1
ATOM 1443 C CA . ASN A 1 186 ? 48.182 22.169 -25.412 1.00 60.78 186 ASN A CA 1
ATOM 1444 C C . ASN A 1 186 ? 46.978 21.488 -24.735 1.00 60.78 186 ASN A C 1
ATOM 1446 O O . ASN A 1 186 ? 46.541 20.407 -25.121 1.00 60.78 186 ASN A O 1
ATOM 1450 N N . ASP A 1 187 ? 46.465 22.169 -23.709 1.00 59.19 187 ASP A N 1
ATOM 1451 C CA . ASP A 1 187 ? 45.486 21.726 -22.699 1.00 59.19 187 ASP A CA 1
ATOM 1452 C C . ASP A 1 187 ? 44.001 21.664 -23.138 1.00 59.19 187 ASP A C 1
ATOM 1454 O O . ASP A 1 187 ? 43.131 21.595 -22.279 1.00 59.19 187 ASP A O 1
ATOM 1458 N N . SER A 1 188 ? 43.632 21.716 -24.428 1.00 60.47 188 SER A N 1
ATOM 1459 C CA . SER A 1 188 ? 42.227 22.055 -24.785 1.00 60.47 188 SER A CA 1
ATOM 1460 C C . SER A 1 188 ? 41.374 21.038 -25.554 1.00 60.47 188 SER A C 1
ATOM 1462 O O . SER A 1 188 ? 40.203 21.327 -25.767 1.00 60.47 188 SER A O 1
ATOM 1464 N N . GLU A 1 189 ? 41.867 19.852 -25.939 1.00 59.97 189 GLU A N 1
ATOM 1465 C CA . GLU A 1 189 ? 41.079 18.956 -26.825 1.00 59.97 189 GLU A CA 1
ATOM 1466 C C . GLU A 1 189 ? 40.874 17.508 -26.329 1.00 59.97 189 GLU A C 1
ATOM 1468 O O . GLU A 1 189 ? 40.221 16.724 -27.014 1.00 59.97 189 GLU A O 1
ATOM 1473 N N . GLN A 1 190 ? 41.380 17.116 -25.151 1.00 56.25 190 GLN A N 1
ATOM 1474 C CA . GLN A 1 190 ? 41.219 15.736 -24.645 1.00 56.25 190 GLN A CA 1
ATOM 1475 C C . GLN A 1 190 ? 40.0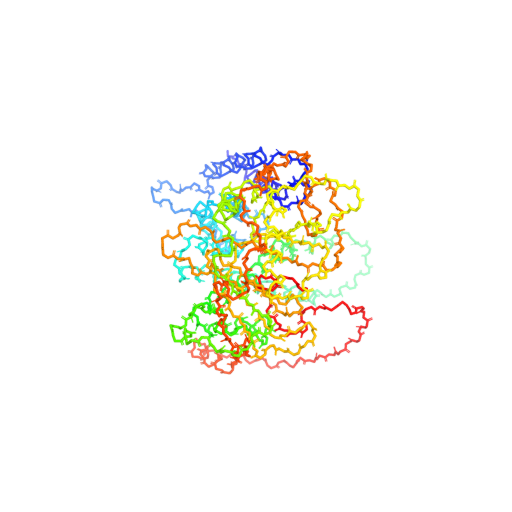68 15.522 -23.645 1.00 56.25 190 GLN A C 1
ATOM 1477 O O . GLN A 1 190 ? 39.780 14.371 -23.322 1.00 56.25 190 GLN A O 1
ATOM 1482 N N . GLU A 1 191 ? 39.359 16.569 -23.208 1.00 56.59 191 GLU A N 1
ATOM 1483 C CA . GLU A 1 191 ? 38.237 16.426 -22.258 1.00 56.59 191 GLU A CA 1
ATOM 1484 C C . GLU A 1 191 ? 36.898 16.021 -22.917 1.00 56.59 191 GLU A C 1
ATOM 1486 O O . GLU A 1 191 ? 36.056 15.418 -22.257 1.00 56.59 191 GLU A O 1
ATOM 1491 N N . GLU A 1 192 ? 36.694 16.233 -24.223 1.00 56.97 192 GLU A N 1
ATOM 1492 C CA . GLU A 1 192 ? 35.368 16.041 -24.853 1.00 56.97 192 GLU A CA 1
ATOM 1493 C C . GLU A 1 192 ? 34.989 14.577 -25.169 1.00 56.97 192 GLU A C 1
ATOM 1495 O O . GLU A 1 192 ? 33.852 14.298 -25.555 1.00 56.97 192 GLU A O 1
ATOM 1500 N N . GLN A 1 193 ? 35.901 13.608 -25.017 1.00 54.78 193 GLN A N 1
ATOM 1501 C CA . GLN A 1 193 ? 35.618 12.205 -25.369 1.00 54.78 193 GLN A CA 1
ATOM 1502 C C . GLN A 1 193 ? 35.188 11.315 -24.192 1.00 54.78 193 GLN A C 1
ATOM 1504 O O . GLN A 1 193 ? 34.673 10.225 -24.441 1.00 54.78 193 GLN A O 1
ATOM 1509 N N . GLU A 1 194 ? 35.328 11.761 -22.936 1.00 55.59 194 GLU A N 1
ATOM 1510 C CA . GLU A 1 194 ? 34.835 11.008 -21.766 1.00 55.59 194 GLU A CA 1
ATOM 1511 C C . GLU A 1 194 ? 33.336 11.252 -21.459 1.00 55.59 194 GLU A C 1
ATOM 1513 O O . GLU A 1 194 ? 32.745 10.471 -20.715 1.00 55.59 194 GLU A O 1
ATOM 1518 N N . GLU A 1 195 ? 32.683 12.259 -22.061 1.00 56.94 195 GLU A N 1
ATOM 1519 C CA . GLU A 1 195 ? 31.285 12.626 -21.744 1.00 56.94 195 GLU A CA 1
ATOM 1520 C C . GLU A 1 195 ? 30.201 11.790 -22.460 1.00 56.94 195 GLU A C 1
ATOM 1522 O O . GLU A 1 195 ? 29.057 11.752 -22.012 1.00 56.94 195 GLU A O 1
ATOM 1527 N N . ASN A 1 196 ? 30.516 11.080 -23.551 1.00 58.78 196 ASN A N 1
ATOM 1528 C CA . ASN A 1 196 ? 29.474 10.467 -24.398 1.00 58.78 196 ASN A CA 1
ATOM 1529 C C . ASN A 1 196 ? 28.855 9.159 -23.862 1.00 58.78 196 ASN A C 1
ATOM 1531 O O . ASN A 1 196 ? 27.791 8.753 -24.330 1.00 58.78 196 ASN A O 1
ATOM 1535 N N . ASP A 1 197 ? 29.466 8.509 -22.869 1.00 58.66 197 ASP A N 1
ATOM 1536 C CA . ASP A 1 197 ? 29.016 7.198 -22.372 1.00 58.66 197 ASP A CA 1
ATOM 1537 C C . ASP A 1 197 ? 28.351 7.251 -20.974 1.00 58.66 197 ASP A C 1
ATOM 1539 O O . ASP A 1 197 ? 28.133 6.218 -20.331 1.00 58.66 197 ASP A O 1
ATOM 1543 N N . ASP A 1 198 ? 27.958 8.442 -20.502 1.00 67.19 198 ASP A N 1
ATOM 1544 C CA . ASP A 1 198 ? 27.270 8.644 -19.210 1.00 67.19 198 ASP A CA 1
ATOM 1545 C C . ASP A 1 198 ? 25.838 8.059 -19.176 1.00 67.19 198 ASP A C 1
ATOM 1547 O O . ASP A 1 198 ? 25.231 7.877 -18.118 1.00 67.19 198 ASP A O 1
ATOM 1551 N N . TRP A 1 199 ? 25.285 7.658 -20.330 1.00 69.44 199 TRP A N 1
ATOM 1552 C CA . TRP A 1 199 ? 23.891 7.207 -20.437 1.00 69.44 199 TRP A CA 1
ATOM 1553 C C . TRP A 1 199 ? 23.551 6.021 -19.516 1.00 69.44 199 TRP A C 1
ATOM 1555 O O . TRP A 1 199 ? 22.417 5.903 -19.038 1.00 69.44 199 TRP A O 1
ATOM 1565 N N . LEU A 1 200 ? 24.531 5.159 -19.224 1.00 65.31 200 LEU A N 1
ATOM 1566 C CA . LEU A 1 200 ? 24.372 3.971 -18.383 1.00 65.31 200 LEU A CA 1
ATOM 1567 C C . LEU A 1 200 ? 24.159 4.299 -16.898 1.00 65.31 200 LEU A C 1
ATOM 1569 O O . LEU A 1 200 ? 23.555 3.492 -16.184 1.00 65.31 200 LEU A O 1
ATOM 1573 N N . TYR A 1 201 ? 24.599 5.469 -16.434 1.00 69.06 201 TYR A N 1
ATOM 1574 C CA . TYR A 1 201 ? 24.449 5.928 -15.047 1.00 69.06 201 TYR A CA 1
ATOM 1575 C C . TYR A 1 201 ? 23.303 6.914 -14.851 1.00 69.06 201 TYR A C 1
ATOM 1577 O O . TYR A 1 201 ? 23.031 7.325 -13.726 1.00 69.06 201 TYR A O 1
ATOM 1585 N N . THR A 1 202 ? 22.564 7.204 -15.915 1.00 79.94 202 THR A N 1
ATOM 1586 C CA . THR A 1 202 ? 21.423 8.111 -15.849 1.00 79.94 202 THR A CA 1
ATOM 1587 C C . THR A 1 202 ? 20.321 7.596 -14.928 1.00 79.94 202 THR A C 1
ATOM 1589 O O . THR A 1 202 ? 20.122 6.384 -14.746 1.00 79.94 202 THR A O 1
ATOM 1592 N N . ASP A 1 203 ? 19.549 8.539 -14.392 1.00 84.44 203 ASP A N 1
ATOM 1593 C CA . ASP A 1 203 ? 18.411 8.272 -13.511 1.00 84.44 203 ASP A CA 1
ATOM 1594 C C . ASP A 1 203 ? 17.408 7.293 -14.131 1.00 84.44 203 ASP A C 1
ATOM 1596 O O . ASP A 1 203 ? 16.844 6.453 -13.430 1.00 84.44 203 ASP A O 1
ATOM 1600 N N . ASN A 1 204 ? 17.243 7.322 -15.458 1.00 84.00 204 ASN A N 1
ATOM 1601 C CA . ASN A 1 204 ? 16.361 6.409 -16.181 1.00 84.00 204 ASN A CA 1
ATOM 1602 C C . ASN A 1 204 ? 16.809 4.951 -16.068 1.00 84.00 204 ASN A C 1
ATOM 1604 O O . ASN A 1 204 ? 16.004 4.091 -15.714 1.00 84.00 204 ASN A O 1
ATOM 1608 N N . VAL A 1 205 ? 18.090 4.660 -16.311 1.00 86.69 205 VAL A N 1
ATOM 1609 C CA . VAL A 1 205 ? 18.603 3.288 -16.176 1.00 86.69 205 VAL A CA 1
ATOM 1610 C C . VAL A 1 205 ? 18.565 2.853 -14.711 1.00 86.69 205 VAL A C 1
ATOM 1612 O O . VAL A 1 205 ? 18.260 1.700 -14.414 1.00 86.69 205 VAL A O 1
ATOM 1615 N N . THR A 1 206 ? 18.789 3.770 -13.767 1.00 89.56 206 THR A N 1
ATOM 1616 C CA . THR A 1 206 ? 18.671 3.470 -12.332 1.00 89.56 206 THR A CA 1
ATOM 1617 C C . THR A 1 206 ? 17.229 3.151 -11.940 1.00 89.56 206 THR A C 1
ATOM 1619 O O . THR A 1 206 ? 17.004 2.209 -11.176 1.00 89.56 206 THR A O 1
ATOM 1622 N N . ALA A 1 207 ? 16.248 3.864 -12.497 1.00 88.81 207 ALA A N 1
ATOM 1623 C CA . ALA A 1 207 ? 14.830 3.582 -12.307 1.00 88.81 207 ALA A CA 1
ATOM 1624 C C . ALA A 1 207 ? 14.432 2.221 -12.905 1.00 88.81 207 ALA A C 1
ATOM 1626 O O . ALA A 1 207 ? 13.724 1.458 -12.249 1.00 88.81 207 ALA A O 1
ATOM 1627 N N . GLU A 1 208 ? 14.929 1.880 -14.099 1.00 92.38 208 GLU A N 1
ATOM 1628 C CA . GLU A 1 208 ? 14.739 0.560 -14.720 1.00 92.38 208 GLU A CA 1
ATOM 1629 C C . GLU A 1 208 ? 15.377 -0.562 -13.875 1.00 92.38 208 GLU A C 1
ATOM 1631 O O . GLU A 1 208 ? 14.741 -1.573 -13.569 1.00 92.38 208 GLU A O 1
ATOM 1636 N N . VAL A 1 209 ? 16.608 -0.389 -13.393 1.00 92.06 209 VAL A N 1
ATOM 1637 C CA . VAL A 1 209 ? 17.240 -1.384 -12.511 1.00 92.06 209 VAL A CA 1
ATOM 1638 C C . VAL A 1 209 ? 16.451 -1.533 -11.207 1.00 92.06 209 VAL A C 1
ATOM 1640 O O . VAL A 1 209 ? 16.150 -2.655 -10.799 1.00 92.06 209 VAL A O 1
ATOM 1643 N N . THR A 1 210 ? 16.053 -0.430 -10.570 1.00 91.38 210 THR A N 1
ATOM 1644 C CA . THR A 1 210 ? 15.309 -0.441 -9.295 1.00 91.38 210 THR A CA 1
ATOM 1645 C C . THR A 1 210 ? 13.939 -1.108 -9.434 1.00 91.38 210 THR A C 1
ATOM 1647 O O . THR A 1 210 ? 13.558 -1.928 -8.591 1.00 91.38 210 THR A O 1
ATOM 1650 N N . ALA A 1 211 ? 13.205 -0.797 -10.508 1.00 90.62 211 ALA A N 1
ATOM 1651 C CA . ALA A 1 211 ? 11.881 -1.351 -10.765 1.00 90.62 211 ALA A CA 1
ATOM 1652 C C . ALA A 1 211 ? 11.904 -2.884 -10.858 1.00 90.62 211 ALA A C 1
ATOM 1654 O O . ALA A 1 211 ? 11.066 -3.539 -10.236 1.00 90.62 211 ALA A O 1
ATOM 1655 N N . GLY A 1 212 ? 12.876 -3.474 -11.559 1.00 89.88 212 GLY A N 1
ATOM 1656 C CA . GLY A 1 212 ? 12.983 -4.933 -11.653 1.00 89.88 212 GLY A CA 1
ATOM 1657 C C . GLY A 1 212 ? 13.647 -5.585 -10.436 1.00 89.88 212 GLY A C 1
ATOM 1658 O O . GLY A 1 212 ? 13.102 -6.531 -9.867 1.00 89.88 212 GLY A O 1
ATOM 1659 N N . THR A 1 213 ? 14.803 -5.080 -9.994 1.00 91.50 213 THR A N 1
ATOM 1660 C CA . THR A 1 213 ? 15.613 -5.753 -8.958 1.00 91.50 213 THR A CA 1
ATOM 1661 C C . THR A 1 213 ? 14.994 -5.710 -7.568 1.00 91.50 213 THR A C 1
ATOM 1663 O O . THR A 1 213 ? 15.161 -6.668 -6.821 1.00 91.50 213 THR A O 1
ATOM 1666 N N . ILE A 1 214 ? 14.260 -4.652 -7.215 1.00 89.81 214 ILE A N 1
ATOM 1667 C CA . ILE A 1 214 ? 13.655 -4.515 -5.883 1.00 89.81 214 ILE A CA 1
ATOM 1668 C C . ILE A 1 214 ? 12.145 -4.700 -5.979 1.00 89.81 214 ILE A C 1
ATOM 1670 O O . ILE A 1 214 ? 11.575 -5.583 -5.334 1.00 89.81 214 ILE A O 1
ATOM 1674 N N . THR A 1 215 ? 11.476 -3.878 -6.785 1.00 89.25 215 THR A N 1
ATOM 1675 C CA . THR A 1 215 ? 10.011 -3.794 -6.742 1.00 89.25 215 THR A CA 1
ATOM 1676 C C . THR A 1 215 ? 9.344 -5.011 -7.382 1.00 89.25 215 THR A C 1
ATOM 1678 O O . THR A 1 215 ? 8.448 -5.599 -6.771 1.00 89.25 215 THR A O 1
ATOM 1681 N N . ALA A 1 216 ? 9.804 -5.455 -8.557 1.00 92.50 216 ALA A N 1
ATOM 1682 C CA . ALA A 1 216 ? 9.274 -6.655 -9.207 1.00 92.50 216 ALA A CA 1
ATOM 1683 C C . ALA A 1 216 ? 9.620 -7.932 -8.430 1.00 92.50 216 ALA A C 1
ATOM 1685 O O . ALA A 1 216 ? 8.733 -8.765 -8.238 1.00 92.50 216 ALA A O 1
ATOM 1686 N N . LYS A 1 217 ? 10.846 -8.057 -7.887 1.00 95.06 217 LYS A N 1
ATOM 1687 C CA . LYS A 1 217 ? 11.202 -9.175 -6.987 1.00 95.06 217 LYS A CA 1
ATOM 1688 C C . LYS A 1 217 ? 10.272 -9.234 -5.775 1.00 95.06 217 LYS A C 1
ATOM 1690 O O . LYS A 1 217 ? 9.724 -10.297 -5.503 1.00 95.06 217 LYS A O 1
ATOM 1695 N N . ASN A 1 218 ? 10.015 -8.115 -5.096 1.00 91.56 218 ASN A N 1
ATOM 1696 C CA . ASN A 1 218 ? 9.079 -8.076 -3.966 1.00 91.56 218 ASN A CA 1
ATOM 1697 C C . ASN A 1 218 ? 7.643 -8.456 -4.363 1.00 91.56 218 ASN A C 1
ATOM 1699 O O . ASN A 1 218 ? 6.981 -9.204 -3.639 1.00 91.56 218 ASN A O 1
ATOM 1703 N N . ALA A 1 219 ? 7.158 -7.981 -5.514 1.00 90.19 219 ALA A N 1
ATOM 1704 C CA . ALA A 1 219 ? 5.836 -8.346 -6.020 1.00 90.19 219 ALA A CA 1
ATOM 1705 C C . ALA A 1 219 ? 5.729 -9.852 -6.328 1.00 90.19 219 ALA A C 1
ATOM 1707 O O . ALA A 1 219 ? 4.731 -10.478 -5.965 1.00 90.19 219 ALA A O 1
ATOM 1708 N N . LEU A 1 220 ? 6.767 -10.430 -6.940 1.00 94.44 220 LEU A N 1
ATOM 1709 C CA . LEU A 1 220 ? 6.835 -11.847 -7.292 1.00 94.44 220 LEU A CA 1
ATOM 1710 C C . LEU A 1 220 ? 6.991 -12.748 -6.058 1.00 94.44 220 LEU A C 1
ATOM 1712 O O . LEU A 1 220 ? 6.302 -13.759 -5.943 1.00 94.44 220 LEU A O 1
ATOM 1716 N N . ILE A 1 221 ? 7.828 -12.353 -5.095 1.00 93.81 221 ILE A N 1
ATOM 1717 C CA . ILE A 1 221 ? 7.943 -13.012 -3.786 1.00 93.81 221 ILE A CA 1
ATOM 1718 C C . ILE A 1 221 ? 6.568 -13.098 -3.129 1.00 93.81 221 ILE A C 1
ATOM 1720 O O . ILE A 1 221 ? 6.166 -14.173 -2.688 1.00 93.81 221 ILE A O 1
ATOM 1724 N N . LEU A 1 222 ? 5.836 -11.982 -3.067 1.00 90.88 222 LEU A N 1
ATOM 1725 C CA . LEU A 1 222 ? 4.514 -11.966 -2.450 1.00 90.88 222 LEU A CA 1
ATOM 1726 C C . LEU A 1 222 ? 3.544 -12.911 -3.172 1.00 90.88 222 LEU A C 1
ATOM 1728 O O . LEU A 1 222 ? 2.824 -13.645 -2.497 1.00 90.88 222 LEU A O 1
ATOM 1732 N N . LEU A 1 223 ? 3.557 -12.929 -4.510 1.00 90.88 223 LEU A N 1
ATOM 1733 C CA . LEU A 1 223 ? 2.752 -13.856 -5.311 1.00 90.88 223 LEU A CA 1
ATOM 1734 C C . LEU A 1 223 ? 3.058 -15.318 -4.946 1.00 90.88 223 LEU A C 1
ATOM 1736 O O . LEU A 1 223 ? 2.140 -16.075 -4.638 1.00 90.88 223 LEU A O 1
ATOM 1740 N N . PHE A 1 224 ? 4.336 -15.703 -4.895 1.00 93.75 224 PHE A N 1
ATOM 1741 C CA . PHE A 1 224 ? 4.733 -17.061 -4.515 1.00 93.75 224 PHE A CA 1
ATOM 1742 C C . PHE A 1 224 ? 4.338 -17.422 -3.088 1.00 93.75 224 PHE A C 1
ATOM 1744 O O . PHE A 1 224 ? 3.797 -18.502 -2.855 1.00 93.75 224 PHE A O 1
ATOM 1751 N N . LEU A 1 225 ? 4.555 -16.526 -2.124 1.00 91.69 225 LEU A N 1
ATOM 1752 C CA . LEU A 1 225 ? 4.190 -16.787 -0.732 1.00 91.69 225 LEU A CA 1
ATOM 1753 C C . LEU A 1 225 ? 2.674 -16.955 -0.563 1.00 91.69 225 LEU A C 1
ATOM 1755 O O . LEU A 1 225 ? 2.242 -17.841 0.173 1.00 91.69 225 LEU A O 1
ATOM 1759 N N . GLN A 1 226 ? 1.869 -16.171 -1.284 1.00 88.25 226 GLN A N 1
ATOM 1760 C CA . GLN A 1 226 ? 0.408 -16.307 -1.292 1.00 88.25 226 GLN A CA 1
ATOM 1761 C C . GLN A 1 226 ? -0.062 -17.623 -1.931 1.00 88.25 226 GLN A C 1
ATOM 1763 O O . GLN A 1 226 ? -1.080 -18.169 -1.521 1.00 88.25 226 GLN A O 1
ATOM 1768 N N . GLN A 1 227 ? 0.697 -18.169 -2.883 1.00 90.06 227 GLN A N 1
ATOM 1769 C CA . GLN A 1 227 ? 0.448 -19.479 -3.500 1.00 90.06 227 GLN A CA 1
ATOM 1770 C C . GLN A 1 227 ? 1.091 -20.651 -2.741 1.00 90.06 227 GLN A C 1
ATOM 1772 O O . GLN A 1 227 ? 1.086 -21.779 -3.232 1.00 90.06 227 GLN A O 1
ATOM 1777 N N . ASN A 1 228 ? 1.679 -20.402 -1.565 1.00 91.44 228 ASN A N 1
ATOM 1778 C CA . ASN A 1 228 ? 2.447 -21.386 -0.798 1.00 91.44 228 ASN A CA 1
ATOM 1779 C C . ASN A 1 228 ? 3.632 -22.010 -1.581 1.00 91.44 228 ASN A C 1
ATOM 1781 O O . ASN A 1 228 ? 4.093 -23.111 -1.277 1.00 91.44 228 ASN A O 1
ATOM 1785 N N . ARG A 1 229 ? 4.165 -21.283 -2.568 1.00 93.75 229 ARG A N 1
ATOM 1786 C CA . ARG A 1 229 ? 5.328 -21.619 -3.411 1.00 93.75 229 ARG A CA 1
ATOM 1787 C C . ARG A 1 229 ? 6.632 -21.132 -2.775 1.00 93.75 229 ARG A C 1
ATOM 1789 O O . ARG A 1 229 ? 7.364 -20.284 -3.281 1.00 93.75 229 ARG A O 1
ATOM 1796 N N . ILE A 1 230 ? 6.885 -21.623 -1.562 1.00 93.25 230 ILE A N 1
ATOM 1797 C CA . ILE A 1 230 ? 7.971 -21.143 -0.690 1.00 93.25 230 ILE A CA 1
ATOM 1798 C C . ILE A 1 230 ? 9.346 -21.392 -1.323 1.00 93.25 230 ILE A C 1
ATOM 1800 O O . ILE A 1 230 ? 10.249 -20.566 -1.186 1.00 93.25 230 ILE A O 1
ATOM 1804 N N . THR A 1 231 ? 9.509 -22.526 -2.008 1.00 94.25 231 THR A N 1
ATOM 1805 C CA . THR A 1 231 ? 10.776 -22.923 -2.629 1.00 94.25 231 THR A CA 1
ATOM 1806 C C . THR A 1 231 ? 11.192 -21.948 -3.727 1.00 94.25 231 THR A C 1
ATOM 1808 O O . THR A 1 231 ? 12.373 -21.613 -3.806 1.00 94.25 231 THR A O 1
ATOM 1811 N N . GLU A 1 232 ? 10.247 -21.434 -4.518 1.00 95.50 232 GLU A N 1
ATOM 1812 C CA . GLU A 1 232 ? 10.523 -20.400 -5.520 1.00 95.50 232 GLU A CA 1
ATOM 1813 C C . GLU A 1 232 ? 10.748 -19.011 -4.901 1.00 95.50 232 GLU A C 1
ATOM 1815 O O . GLU A 1 232 ? 11.565 -18.240 -5.405 1.00 95.50 232 GLU A O 1
ATOM 1820 N N . ALA A 1 233 ? 10.081 -18.685 -3.787 1.00 94.75 233 ALA A N 1
ATOM 1821 C CA . ALA A 1 233 ? 10.258 -17.404 -3.093 1.00 94.75 233 ALA A CA 1
ATOM 1822 C C . ALA A 1 233 ? 11.611 -17.279 -2.367 1.00 94.75 233 ALA A C 1
ATOM 1824 O O . ALA A 1 233 ? 12.186 -16.190 -2.312 1.00 94.75 233 ALA A O 1
ATOM 1825 N N . ALA A 1 234 ? 12.121 -18.375 -1.799 1.00 94.38 234 ALA A N 1
ATOM 1826 C CA . ALA A 1 234 ? 13.337 -18.400 -0.982 1.00 94.38 234 ALA A CA 1
ATOM 1827 C C . ALA A 1 234 ? 14.590 -17.787 -1.650 1.00 94.38 234 ALA A C 1
ATOM 1829 O O . ALA A 1 234 ? 15.209 -16.931 -1.014 1.00 94.38 234 ALA A O 1
ATOM 1830 N N . PRO A 1 235 ? 14.982 -18.143 -2.895 1.00 95.00 235 PRO A N 1
ATOM 1831 C CA . PRO A 1 235 ? 16.141 -17.527 -3.551 1.00 95.00 235 PRO A CA 1
ATOM 1832 C C . PRO A 1 235 ? 15.969 -16.021 -3.765 1.00 95.00 235 PRO A C 1
ATOM 1834 O O . PRO A 1 235 ? 16.923 -15.266 -3.585 1.00 95.00 235 PRO A O 1
ATOM 1837 N N . LEU A 1 236 ? 14.760 -15.568 -4.110 1.00 94.62 236 LEU A N 1
ATOM 1838 C CA . LEU A 1 236 ? 14.481 -14.147 -4.315 1.00 94.62 236 LEU A CA 1
ATOM 1839 C C . LEU A 1 236 ? 14.589 -13.374 -2.997 1.00 94.62 236 LEU A C 1
ATOM 1841 O O . LEU A 1 236 ? 15.268 -12.350 -2.946 1.00 94.62 236 LEU A O 1
ATOM 1845 N N . LEU A 1 237 ? 13.992 -13.897 -1.921 1.00 93.81 237 LEU A N 1
ATOM 1846 C CA . LEU A 1 237 ? 14.108 -13.328 -0.577 1.00 93.81 237 LEU A CA 1
ATOM 1847 C C . LEU A 1 237 ? 15.577 -13.237 -0.127 1.00 93.81 237 LEU A C 1
ATOM 1849 O O . LEU A 1 237 ? 16.012 -12.187 0.343 1.00 93.81 237 LEU A O 1
ATOM 1853 N N . ALA A 1 238 ? 16.349 -14.312 -0.317 1.00 92.25 238 ALA A N 1
ATOM 1854 C CA . ALA A 1 238 ? 17.770 -14.347 0.018 1.00 92.25 238 ALA A CA 1
ATOM 1855 C C . ALA A 1 238 ? 18.584 -13.340 -0.812 1.00 92.25 238 ALA A C 1
ATOM 1857 O O . ALA A 1 238 ? 19.457 -12.666 -0.268 1.00 92.25 238 ALA A O 1
ATOM 1858 N N . SER A 1 239 ? 18.267 -13.179 -2.104 1.00 92.88 239 SER A N 1
ATOM 1859 C CA . SER A 1 239 ? 18.930 -12.198 -2.978 1.00 92.88 239 SER A CA 1
ATOM 1860 C C . SER A 1 239 ? 18.701 -10.742 -2.551 1.00 92.88 239 SER A C 1
ATOM 1862 O O . SER A 1 239 ? 19.523 -9.885 -2.856 1.00 92.88 239 SER A O 1
ATOM 1864 N N . LEU A 1 240 ? 17.619 -10.472 -1.810 1.00 92.31 240 LEU A N 1
ATOM 1865 C CA . LEU A 1 240 ? 17.307 -9.166 -1.221 1.00 92.31 240 LEU A CA 1
ATOM 1866 C C . LEU A 1 240 ? 17.828 -9.012 0.221 1.00 92.31 240 LEU A C 1
ATOM 1868 O O . LEU A 1 240 ? 17.542 -8.011 0.874 1.00 92.31 240 LEU A O 1
ATOM 1872 N N . GLY A 1 241 ? 18.584 -9.992 0.729 1.00 92.81 241 GLY A N 1
ATOM 1873 C CA . GLY A 1 241 ? 19.183 -9.956 2.067 1.00 92.81 241 GLY A CA 1
ATOM 1874 C C . GLY A 1 241 ? 18.223 -10.299 3.209 1.00 92.81 241 GLY A C 1
ATOM 1875 O O . GLY A 1 241 ? 18.551 -10.064 4.374 1.00 92.81 241 GLY A O 1
ATOM 1876 N N . TYR A 1 242 ? 17.045 -10.854 2.910 1.00 92.12 242 TYR A N 1
ATOM 1877 C CA . TYR A 1 242 ? 16.067 -11.187 3.938 1.00 92.12 242 TYR A CA 1
ATOM 1878 C C . TYR A 1 242 ? 16.423 -12.476 4.682 1.00 92.12 242 TYR A C 1
ATOM 1880 O O . TYR A 1 242 ? 16.795 -13.479 4.074 1.00 92.12 242 TYR A O 1
ATOM 1888 N N . LYS A 1 243 ? 16.269 -12.454 6.011 1.00 93.38 243 LYS A N 1
ATOM 1889 C CA . LYS A 1 243 ? 16.539 -13.594 6.911 1.00 93.38 243 LYS A CA 1
ATOM 1890 C C . LYS A 1 243 ? 15.271 -14.298 7.380 1.00 93.38 243 LYS A C 1
ATOM 1892 O O . LYS A 1 243 ? 15.252 -15.516 7.532 1.00 93.38 243 LYS A O 1
ATOM 1897 N N . PHE A 1 244 ? 14.201 -13.531 7.571 1.00 94.31 244 PHE A N 1
ATOM 1898 C CA . PHE A 1 244 ? 12.902 -14.033 8.005 1.00 94.31 244 PHE A CA 1
ATOM 1899 C C . PHE A 1 244 ? 11.806 -13.597 7.044 1.00 94.31 244 PHE A C 1
ATOM 1901 O O . PHE A 1 244 ? 11.882 -12.541 6.415 1.00 94.31 244 PHE A O 1
ATOM 1908 N N . ARG A 1 245 ? 10.739 -14.384 6.982 1.00 93.31 245 ARG A N 1
ATOM 1909 C CA . ARG A 1 245 ? 9.485 -13.998 6.338 1.00 93.31 245 ARG A CA 1
ATOM 1910 C C . ARG A 1 245 ? 8.304 -14.247 7.263 1.00 93.31 245 ARG A C 1
ATOM 1912 O O . ARG A 1 245 ? 8.421 -14.989 8.235 1.00 93.31 245 ARG A O 1
ATOM 1919 N N . LEU A 1 246 ? 7.161 -13.651 6.940 1.00 92.56 246 LEU A N 1
ATOM 1920 C CA . LEU A 1 246 ? 5.908 -14.060 7.561 1.00 92.56 246 LEU A CA 1
ATOM 1921 C C . LEU A 1 246 ? 5.610 -15.520 7.203 1.00 92.56 246 LEU A C 1
ATOM 1923 O O . LEU A 1 246 ? 5.918 -15.978 6.094 1.00 92.56 246 LEU A O 1
ATOM 1927 N N . SER A 1 247 ? 5.031 -16.244 8.156 1.00 92.00 247 SER A N 1
ATOM 1928 C CA . SER A 1 247 ? 4.706 -17.655 7.996 1.00 92.00 247 SER A CA 1
ATOM 1929 C C . SER A 1 247 ? 3.665 -17.874 6.902 1.00 92.00 247 SER A C 1
ATOM 1931 O O . SER A 1 247 ? 2.859 -16.986 6.593 1.00 92.00 247 SER A O 1
ATOM 1933 N N . SER A 1 248 ? 3.633 -19.078 6.325 1.00 89.81 248 SER A N 1
ATOM 1934 C CA . SER A 1 248 ? 2.602 -19.415 5.332 1.00 89.81 248 SER A CA 1
ATOM 1935 C C . SER A 1 248 ? 1.190 -19.289 5.907 1.00 89.81 248 SER A C 1
ATOM 1937 O O . SER A 1 248 ? 0.271 -18.901 5.194 1.00 89.81 248 SER A O 1
ATOM 1939 N N . ALA A 1 249 ? 1.021 -19.523 7.213 1.00 87.38 249 ALA A N 1
ATOM 1940 C CA . ALA A 1 249 ? -0.257 -19.346 7.901 1.00 87.38 249 ALA A CA 1
ATOM 1941 C C . ALA A 1 249 ? -0.748 -17.884 7.913 1.00 87.38 249 ALA A C 1
ATOM 1943 O O . ALA A 1 249 ? -1.946 -17.644 8.045 1.00 87.38 249 ALA A O 1
ATOM 1944 N N . VAL A 1 250 ? 0.158 -16.910 7.771 1.00 88.69 250 VAL A N 1
ATOM 1945 C CA . VAL A 1 250 ? -0.188 -15.490 7.632 1.00 88.69 250 VAL A CA 1
ATOM 1946 C C . VAL A 1 250 ? -0.477 -15.137 6.171 1.00 88.69 250 VAL A C 1
ATOM 1948 O O . VAL A 1 250 ? -1.473 -14.474 5.897 1.00 88.69 250 VAL A O 1
ATOM 1951 N N . LEU A 1 251 ? 0.389 -15.547 5.235 1.00 88.06 251 LEU A N 1
ATOM 1952 C CA . LEU A 1 251 ? 0.379 -15.039 3.854 1.00 88.06 251 LEU A CA 1
ATOM 1953 C C . LEU A 1 251 ? -0.455 -15.853 2.859 1.00 88.06 251 LEU A C 1
ATOM 1955 O O . LEU A 1 251 ? -0.954 -15.274 1.900 1.00 88.06 251 LEU A O 1
ATOM 1959 N N . ALA A 1 252 ? -0.614 -17.163 3.053 1.00 81.31 252 ALA A N 1
ATOM 1960 C CA . ALA A 1 252 ? -1.254 -18.030 2.058 1.00 81.31 252 ALA A CA 1
ATOM 1961 C C . ALA A 1 252 ? -2.787 -17.919 2.035 1.00 81.31 252 ALA A C 1
ATOM 1963 O O . ALA A 1 252 ? -3.429 -18.595 1.236 1.00 81.31 252 ALA A O 1
ATOM 1964 N N . TYR A 1 253 ? -3.384 -17.149 2.956 1.00 72.62 253 TYR A N 1
ATOM 1965 C CA . TYR A 1 253 ? -4.837 -17.000 3.158 1.00 72.62 253 TYR A CA 1
ATOM 1966 C C . TYR A 1 253 ? -5.642 -18.296 3.292 1.00 72.62 253 TYR A C 1
ATOM 1968 O O . TYR A 1 253 ? -6.852 -18.249 3.470 1.00 72.62 253 TYR A O 1
ATOM 1976 N N . SER A 1 254 ? -4.977 -19.447 3.282 1.00 67.75 254 SER A N 1
ATOM 1977 C CA . SER A 1 254 ? -5.557 -20.759 3.478 1.00 67.75 254 SER A CA 1
ATOM 1978 C C . SER A 1 254 ? -5.873 -20.887 4.955 1.00 67.75 254 SER A C 1
ATOM 1980 O O . SER A 1 254 ? -5.090 -21.459 5.709 1.00 67.75 254 SER A O 1
ATOM 1982 N N . ILE A 1 255 ? -6.980 -20.288 5.387 1.00 64.81 255 ILE A N 1
ATOM 1983 C CA . ILE A 1 255 ? -7.531 -20.521 6.714 1.00 64.81 255 ILE A CA 1
ATOM 1984 C C . ILE A 1 255 ? -8.117 -21.926 6.641 1.00 64.81 255 ILE A C 1
ATOM 1986 O O . ILE A 1 255 ? -9.176 -22.112 6.041 1.00 64.81 255 ILE A O 1
ATOM 1990 N N . PRO A 1 256 ? -7.431 -22.949 7.177 1.00 61.44 256 PRO A N 1
ATOM 1991 C CA . PRO A 1 256 ? -7.938 -24.301 7.116 1.00 61.44 256 PRO A CA 1
ATOM 1992 C C . PRO A 1 256 ? -9.298 -24.312 7.820 1.00 61.44 256 PRO A C 1
ATOM 1994 O O . PRO A 1 256 ? -9.407 -23.728 8.905 1.00 61.44 256 PRO A O 1
ATOM 1997 N N . PRO A 1 257 ? -10.312 -25.016 7.289 1.00 63.09 257 PRO A N 1
ATOM 1998 C CA . PRO A 1 257 ? -11.590 -25.180 7.978 1.00 63.09 257 PRO A CA 1
ATOM 1999 C C . PRO A 1 257 ? -11.398 -25.698 9.410 1.00 63.09 257 PRO A C 1
ATOM 2001 O O . PRO A 1 257 ? -12.163 -25.376 10.304 1.00 63.09 257 PRO A O 1
ATOM 2004 N N . SER A 1 258 ? -10.322 -26.452 9.664 1.00 52.38 258 SER A N 1
ATOM 2005 C CA . SER A 1 258 ? -9.970 -26.968 10.987 1.00 52.38 258 SER A CA 1
ATOM 2006 C C . SER A 1 258 ? -9.519 -25.909 12.004 1.00 52.38 258 SER A C 1
ATOM 2008 O O . SER A 1 258 ? -9.504 -26.215 13.192 1.00 52.38 258 SER A O 1
ATOM 2010 N N . LEU A 1 259 ? -9.167 -24.681 11.595 1.00 55.84 259 LEU A N 1
ATOM 2011 C CA . LEU A 1 259 ? -8.885 -23.580 12.529 1.00 55.84 259 LEU A CA 1
ATOM 2012 C C . LEU A 1 259 ? -10.162 -22.944 13.104 1.00 55.84 259 LEU A C 1
ATOM 2014 O O . LEU A 1 259 ? -10.058 -22.113 14.004 1.00 55.84 259 LEU A O 1
ATOM 2018 N N . THR A 1 260 ? -11.360 -23.378 12.684 1.00 56.72 260 THR A N 1
ATOM 2019 C CA . THR A 1 260 ? -12.626 -23.032 13.356 1.00 56.72 260 THR A CA 1
ATOM 2020 C C . THR A 1 260 ? -12.864 -23.841 14.633 1.00 56.72 260 THR A C 1
ATOM 2022 O O . THR A 1 260 ? -13.991 -23.864 15.134 1.00 56.72 260 THR A O 1
ATOM 2025 N N . THR A 1 261 ? -11.846 -24.536 15.163 1.00 53.06 261 THR A N 1
ATOM 2026 C CA . THR A 1 261 ? -11.910 -25.112 16.512 1.00 53.06 261 THR A CA 1
ATOM 2027 C C . THR A 1 261 ? -12.501 -24.080 17.468 1.00 53.06 261 THR A C 1
ATOM 2029 O O . THR A 1 261 ? -12.088 -22.916 17.418 1.00 53.06 261 THR A O 1
ATOM 2032 N N . PRO A 1 262 ? -13.477 -24.477 18.305 1.00 56.88 262 PRO A N 1
ATOM 2033 C CA . PRO A 1 262 ? -14.195 -23.546 19.153 1.00 56.88 262 PRO A CA 1
ATOM 2034 C C . PRO A 1 262 ? -13.206 -22.698 19.958 1.00 56.88 262 PRO A C 1
ATOM 2036 O O . PRO A 1 262 ? -12.150 -23.212 20.351 1.00 56.88 262 PRO A O 1
ATOM 2039 N N . PRO A 1 263 ? -13.529 -21.410 20.179 1.00 57.22 263 PRO A N 1
ATOM 2040 C CA . PRO A 1 263 ? -12.653 -20.465 20.848 1.00 57.22 263 PRO A CA 1
ATOM 2041 C C . PRO A 1 263 ? -12.037 -21.110 22.079 1.00 57.22 263 PRO A C 1
ATOM 2043 O O . PRO A 1 263 ? -12.753 -21.585 22.963 1.00 57.22 263 PRO A O 1
ATOM 2046 N N . THR A 1 264 ? -10.708 -21.142 22.154 1.00 58.03 264 THR A N 1
ATOM 2047 C CA . THR A 1 264 ? -10.089 -21.439 23.439 1.00 58.03 264 THR A CA 1
ATOM 2048 C C . THR A 1 264 ? -10.565 -20.343 24.386 1.00 58.03 264 THR A C 1
ATOM 2050 O O . THR A 1 264 ? -10.360 -19.167 24.108 1.00 58.03 264 THR A O 1
ATOM 2053 N N . THR A 1 265 ? -11.199 -20.710 25.499 1.00 59.81 265 THR A N 1
ATOM 2054 C CA . THR A 1 265 ? -11.672 -19.761 26.526 1.00 59.81 265 THR A CA 1
ATOM 2055 C C . THR A 1 265 ? -10.534 -18.993 27.202 1.00 59.81 265 THR A C 1
ATOM 2057 O O . THR A 1 265 ? -10.778 -18.123 28.035 1.00 59.81 265 THR A O 1
ATOM 2060 N N . ALA A 1 266 ? -9.283 -19.309 26.852 1.00 72.38 266 ALA A N 1
ATOM 2061 C CA . ALA A 1 266 ? -8.118 -18.575 27.289 1.00 72.38 266 ALA A CA 1
ATOM 2062 C C . ALA A 1 266 ? -8.233 -17.108 26.830 1.00 72.38 266 ALA A C 1
ATOM 2064 O O . ALA A 1 266 ? -8.358 -16.850 25.630 1.00 72.38 266 ALA A O 1
ATOM 2065 N N . PRO A 1 267 ? -8.182 -16.143 27.761 1.00 79.56 267 PRO A N 1
ATOM 2066 C CA . PRO A 1 267 ? -8.268 -14.735 27.418 1.00 79.56 267 PRO A CA 1
ATOM 2067 C C . PRO A 1 267 ? -7.128 -14.357 26.469 1.00 79.56 267 PRO A C 1
ATOM 2069 O O . PRO A 1 267 ? -5.959 -14.626 26.745 1.00 79.56 267 PRO A O 1
ATOM 2072 N N . VAL A 1 268 ? -7.477 -13.724 25.349 1.00 85.75 268 VAL A N 1
ATOM 2073 C CA . VAL A 1 268 ? -6.515 -13.122 24.423 1.00 85.75 268 VAL A CA 1
ATOM 2074 C C . VAL A 1 268 ? -6.300 -11.674 24.868 1.00 85.75 268 VAL A C 1
ATOM 2076 O O . VAL A 1 268 ? -7.215 -10.862 24.733 1.00 85.75 268 VAL A O 1
ATOM 2079 N N . PRO A 1 269 ? -5.136 -11.329 25.447 1.00 89.25 269 PRO A N 1
ATOM 2080 C CA . PRO A 1 269 ? -4.971 -10.034 26.100 1.00 89.25 269 PRO A CA 1
ATOM 2081 C C . PRO A 1 269 ? -4.807 -8.882 25.105 1.00 89.25 269 PRO A C 1
ATOM 2083 O O . PRO A 1 269 ? -5.093 -7.748 25.465 1.00 89.25 269 PRO A O 1
ATOM 2086 N N . PHE A 1 270 ? -4.369 -9.158 23.873 1.00 94.38 270 PHE A N 1
ATOM 2087 C CA . PHE A 1 270 ? -3.973 -8.116 22.922 1.00 94.38 270 PHE A CA 1
ATOM 2088 C C . PHE A 1 270 ? -5.029 -7.778 21.878 1.00 94.38 270 PHE A C 1
ATOM 2090 O O . PHE A 1 270 ? -4.932 -6.721 21.275 1.00 94.38 270 PHE A O 1
ATOM 2097 N N . VAL A 1 271 ? -6.015 -8.644 21.628 1.00 95.75 271 VAL A N 1
ATOM 2098 C CA . VAL A 1 271 ? -7.018 -8.420 20.579 1.00 95.75 271 VAL A CA 1
ATOM 2099 C C . VAL A 1 271 ? -8.358 -9.048 20.936 1.00 95.75 271 VAL A C 1
ATOM 2101 O O . VAL A 1 271 ? -8.431 -10.163 21.452 1.00 95.75 271 VAL A O 1
ATOM 2104 N N . LYS A 1 272 ? -9.428 -8.315 20.636 1.00 95.56 272 LYS A N 1
ATOM 2105 C CA . LYS A 1 272 ? -10.823 -8.741 20.747 1.00 95.56 272 LYS A CA 1
ATOM 2106 C C . LYS A 1 272 ? -11.555 -8.334 19.475 1.00 95.56 272 LYS A C 1
ATOM 2108 O O . LYS A 1 272 ? -11.276 -7.275 18.914 1.00 95.56 272 LYS A O 1
ATOM 2113 N N . ALA A 1 273 ? -12.494 -9.154 19.027 1.00 94.75 273 ALA A N 1
ATOM 2114 C CA . ALA A 1 273 ? -13.321 -8.841 17.873 1.00 94.75 273 ALA A CA 1
ATOM 2115 C C . ALA A 1 273 ? -14.793 -9.072 18.202 1.00 94.75 273 ALA A C 1
ATOM 2117 O O . ALA A 1 273 ? -15.124 -9.970 18.975 1.00 94.75 273 ALA A O 1
ATOM 2118 N N . ILE A 1 274 ? -15.660 -8.249 17.622 1.00 95.25 274 ILE A N 1
ATOM 2119 C CA . ILE A 1 274 ? -17.111 -8.390 17.715 1.00 95.25 274 ILE A CA 1
ATOM 2120 C C . ILE A 1 274 ? -17.726 -8.198 16.328 1.00 95.25 274 ILE A C 1
ATOM 2122 O O . ILE A 1 274 ? -17.283 -7.334 15.567 1.00 95.25 274 ILE A O 1
ATOM 2126 N N . ASP A 1 275 ? -18.732 -8.996 15.998 1.00 94.75 275 ASP A N 1
ATOM 2127 C CA . ASP A 1 275 ? -19.557 -8.816 14.806 1.00 94.75 275 ASP A CA 1
ATOM 2128 C C . ASP A 1 275 ? -20.725 -7.865 15.093 1.00 94.75 275 ASP A C 1
ATOM 2130 O O . ASP A 1 275 ? -21.032 -7.545 16.244 1.00 94.75 275 ASP A O 1
ATOM 2134 N N . ASN A 1 276 ? -21.358 -7.376 14.023 1.00 93.75 276 ASN A N 1
ATOM 2135 C CA . ASN A 1 276 ? -22.520 -6.487 14.091 1.00 93.75 276 ASN A CA 1
ATOM 2136 C C . ASN A 1 276 ? -22.278 -5.255 14.979 1.00 93.75 276 ASN A C 1
ATOM 2138 O O . ASN A 1 276 ? -23.148 -4.822 15.737 1.00 93.75 276 ASN A O 1
ATOM 2142 N N . ALA A 1 277 ? -21.057 -4.719 14.915 1.00 94.06 277 ALA A N 1
ATOM 2143 C CA . ALA A 1 277 ? -20.582 -3.746 15.880 1.00 94.06 277 ALA A CA 1
ATOM 2144 C C . ALA A 1 277 ? -21.348 -2.426 15.782 1.00 94.06 277 ALA A C 1
ATOM 2146 O O . ALA A 1 277 ? -21.744 -1.886 16.811 1.00 94.06 277 ALA A O 1
ATOM 2147 N N . LEU A 1 278 ? -21.548 -1.918 14.563 1.00 92.88 278 LEU A N 1
ATOM 2148 C CA . LEU A 1 278 ? -22.236 -0.659 14.289 1.00 92.88 278 LEU A CA 1
ATOM 2149 C C . LEU A 1 278 ? -23.736 -0.875 14.037 1.00 92.88 278 LEU A C 1
ATOM 2151 O O . LEU A 1 278 ? -24.109 -1.875 13.414 1.00 92.88 278 LEU A O 1
ATOM 2155 N N . PRO A 1 279 ? -24.594 0.092 14.419 1.00 91.88 279 PRO A N 1
ATOM 2156 C CA . PRO A 1 279 ? -25.970 0.159 13.940 1.00 91.88 279 PRO A CA 1
ATOM 2157 C C . PRO A 1 279 ? -26.018 0.223 12.409 1.00 91.88 279 PRO A C 1
ATOM 2159 O O . PRO A 1 279 ? -25.130 0.806 11.783 1.00 91.88 279 PRO A O 1
ATOM 2162 N N . GLN A 1 280 ? -27.080 -0.325 11.813 1.00 89.88 280 GLN A N 1
ATOM 2163 C CA . GLN A 1 280 ? -27.215 -0.418 10.356 1.00 89.88 280 GLN A CA 1
ATOM 2164 C C . GLN A 1 280 ? -27.089 0.952 9.666 1.00 89.88 280 GLN A C 1
ATOM 2166 O O . GLN A 1 280 ? -26.330 1.084 8.712 1.00 89.88 280 GLN A O 1
ATOM 2171 N N . ASP A 1 281 ? -27.709 1.999 10.218 1.00 89.06 281 ASP A N 1
ATOM 2172 C CA . ASP A 1 281 ? -27.631 3.359 9.665 1.00 89.06 281 ASP A CA 1
ATOM 2173 C C . ASP A 1 281 ? -26.211 3.949 9.683 1.00 89.06 281 ASP A C 1
ATOM 2175 O O . ASP A 1 281 ? -25.830 4.690 8.773 1.00 89.06 281 ASP A O 1
ATOM 2179 N N . ALA A 1 282 ? -25.415 3.628 10.709 1.00 90.94 282 ALA A N 1
ATOM 2180 C CA . ALA A 1 282 ? -24.019 4.049 10.806 1.00 90.94 282 ALA A CA 1
ATOM 2181 C C . ALA A 1 282 ? -23.143 3.280 9.806 1.00 90.94 282 ALA A C 1
ATOM 2183 O O . ALA A 1 282 ? -22.289 3.870 9.141 1.00 90.94 282 ALA A O 1
ATOM 2184 N N . LEU A 1 283 ? -23.387 1.975 9.654 1.00 92.75 283 LEU A N 1
ATOM 2185 C CA . LEU A 1 283 ? -22.719 1.145 8.653 1.00 92.75 283 LEU A CA 1
ATOM 2186 C C . LEU A 1 283 ? -23.018 1.632 7.229 1.00 92.75 283 LEU A C 1
ATOM 2188 O O . LEU A 1 283 ? -22.097 1.780 6.427 1.00 92.75 283 LEU A O 1
ATOM 2192 N N . ASP A 1 284 ? -24.281 1.915 6.917 1.00 90.94 284 ASP A N 1
ATOM 2193 C CA . ASP A 1 284 ? -24.687 2.402 5.597 1.00 90.94 284 ASP A CA 1
ATOM 2194 C C . ASP A 1 284 ? -24.157 3.811 5.328 1.00 90.94 284 ASP A C 1
ATOM 2196 O O . ASP A 1 284 ? -23.755 4.119 4.206 1.00 90.94 284 ASP A O 1
ATOM 2200 N N . HIS A 1 285 ? -24.046 4.652 6.361 1.00 91.44 285 HIS A N 1
ATOM 2201 C CA . HIS A 1 285 ? -23.338 5.923 6.248 1.00 91.44 285 HIS A CA 1
ATOM 2202 C C . HIS A 1 285 ? -21.870 5.726 5.840 1.00 91.44 285 HIS A C 1
ATOM 2204 O O . HIS A 1 285 ? -21.433 6.338 4.867 1.00 91.44 285 HIS A O 1
ATOM 2210 N N . LEU A 1 286 ? -21.118 4.849 6.519 1.00 93.19 286 LEU A N 1
ATOM 2211 C CA . LEU A 1 286 ? -19.721 4.562 6.160 1.00 93.19 286 LEU A CA 1
ATOM 2212 C C . LEU A 1 286 ? -19.597 3.971 4.751 1.00 93.19 286 LEU A C 1
ATOM 2214 O O . LEU A 1 286 ? -18.698 4.360 4.008 1.00 93.19 286 LEU A O 1
ATOM 2218 N N . ARG A 1 287 ? -20.505 3.068 4.362 1.00 91.38 287 ARG A N 1
ATOM 2219 C CA . ARG A 1 287 ? -20.543 2.491 3.008 1.00 91.38 287 ARG A CA 1
ATOM 2220 C C . ARG A 1 287 ? -20.723 3.557 1.939 1.00 91.38 287 ARG A C 1
ATOM 2222 O O . ARG A 1 287 ? -20.025 3.508 0.937 1.00 91.38 287 ARG A O 1
ATOM 2229 N N . ASN A 1 288 ? -21.606 4.524 2.168 1.00 90.44 288 ASN A N 1
ATOM 2230 C CA . ASN A 1 288 ? -21.824 5.625 1.235 1.00 90.44 288 ASN A CA 1
ATOM 2231 C C . ASN A 1 288 ? -20.620 6.578 1.208 1.00 90.44 288 ASN A C 1
ATOM 2233 O O . ASN A 1 288 ? -20.126 6.927 0.138 1.00 90.44 288 ASN A O 1
ATOM 2237 N N . CYS A 1 289 ? -20.103 6.960 2.378 1.00 91.25 289 CYS A N 1
ATOM 2238 C CA . CYS A 1 289 ? -18.966 7.874 2.490 1.00 91.25 289 CYS A CA 1
ATOM 2239 C C . CYS A 1 289 ? -17.671 7.296 1.915 1.00 91.25 289 CYS A C 1
ATOM 2241 O O . CYS A 1 289 ? -16.838 8.057 1.428 1.00 91.25 289 CYS A O 1
ATOM 2243 N N . PHE A 1 290 ? -17.503 5.974 1.935 1.00 91.31 290 PHE A N 1
ATOM 2244 C CA . PHE A 1 290 ? -16.301 5.289 1.458 1.00 91.31 290 PHE A CA 1
ATOM 2245 C C . PHE A 1 290 ? -16.583 4.298 0.323 1.00 91.31 290 PHE A C 1
ATOM 2247 O O . PHE A 1 290 ? -15.795 3.373 0.097 1.00 91.31 290 PHE A O 1
ATOM 2254 N N . ALA A 1 291 ? -17.676 4.513 -0.418 1.00 87.94 291 ALA A N 1
ATOM 2255 C CA . ALA A 1 291 ? -17.978 3.795 -1.652 1.00 87.94 291 ALA A CA 1
ATOM 2256 C C . ALA A 1 291 ? -16.808 3.906 -2.642 1.00 87.94 291 ALA A C 1
ATOM 2258 O O . ALA A 1 291 ? -16.005 4.836 -2.563 1.00 87.94 291 ALA A O 1
ATOM 2259 N N . ARG A 1 292 ? -16.691 2.962 -3.583 1.00 82.81 292 ARG A N 1
ATOM 2260 C CA . ARG A 1 292 ? -15.571 2.907 -4.546 1.00 82.81 292 ARG A CA 1
ATOM 2261 C C . ARG A 1 292 ? -15.397 4.215 -5.328 1.00 82.81 292 ARG A C 1
ATOM 2263 O O . ARG A 1 292 ? -14.268 4.617 -5.588 1.00 82.81 292 ARG A O 1
ATOM 2270 N N . ASP A 1 293 ? -16.500 4.859 -5.679 1.00 82.06 293 ASP A N 1
ATOM 2271 C CA . ASP A 1 293 ? -16.599 6.114 -6.426 1.00 82.06 293 ASP A CA 1
ATOM 2272 C C . ASP A 1 293 ? -16.724 7.354 -5.521 1.00 82.06 293 ASP A C 1
ATOM 2274 O O . ASP A 1 293 ? -16.940 8.467 -6.008 1.00 82.06 293 ASP A O 1
ATOM 2278 N N . SER A 1 294 ? -16.561 7.185 -4.203 1.00 87.06 294 SER A N 1
ATOM 2279 C CA . SER A 1 294 ? -16.662 8.288 -3.255 1.00 87.06 294 SER A CA 1
ATOM 2280 C C . SER A 1 294 ? -15.640 9.383 -3.544 1.00 87.06 294 SER A C 1
ATOM 2282 O O . SER A 1 294 ? -14.457 9.146 -3.811 1.00 87.06 294 SER A O 1
ATOM 2284 N N . VAL A 1 295 ? -16.110 10.617 -3.372 1.00 86.88 295 VAL A N 1
ATOM 2285 C CA . VAL A 1 295 ? -15.305 11.835 -3.410 1.00 86.88 295 VAL A CA 1
ATOM 2286 C C . VAL A 1 295 ? -14.135 11.780 -2.425 1.00 86.88 295 VAL A C 1
ATOM 2288 O O . VAL A 1 295 ? -13.091 12.356 -2.712 1.00 86.88 295 VAL A O 1
ATOM 2291 N N . PHE A 1 296 ? -14.272 11.036 -1.320 1.00 89.25 296 PHE A N 1
ATOM 2292 C CA . PHE A 1 296 ? -13.194 10.805 -0.361 1.00 89.25 296 PHE A CA 1
ATOM 2293 C C . PHE A 1 296 ? -11.933 10.282 -1.058 1.00 89.25 296 PHE A C 1
ATOM 2295 O O . PHE A 1 296 ? -10.904 10.945 -1.034 1.00 89.25 296 PHE A O 1
ATOM 2302 N N . TRP A 1 297 ? -12.007 9.153 -1.765 1.00 85.12 297 TRP A N 1
ATOM 2303 C CA . TRP A 1 297 ? -10.825 8.556 -2.395 1.00 85.12 297 TRP A CA 1
ATOM 2304 C C . TRP A 1 297 ? -10.177 9.478 -3.422 1.00 85.12 297 TRP A C 1
ATOM 2306 O O . TRP A 1 297 ? -8.953 9.552 -3.497 1.00 85.12 297 TRP A O 1
ATOM 2316 N N . ARG A 1 298 ? -11.005 10.197 -4.185 1.00 81.50 298 ARG A N 1
ATOM 2317 C CA . ARG A 1 298 ? -10.547 11.122 -5.221 1.00 81.50 298 ARG A CA 1
ATOM 2318 C C . ARG A 1 298 ? -9.845 12.344 -4.632 1.00 81.50 298 ARG A C 1
ATOM 2320 O O . ARG A 1 298 ? -8.771 12.683 -5.103 1.00 81.50 298 ARG A O 1
ATOM 2327 N N . GLU A 1 299 ? -10.430 12.984 -3.620 1.00 84.44 299 GLU A N 1
ATOM 2328 C CA . GLU A 1 299 ? -9.861 14.185 -2.982 1.00 84.44 299 GLU A CA 1
ATOM 2329 C C . GLU A 1 299 ? -8.655 13.870 -2.078 1.00 84.44 299 GLU A C 1
ATOM 2331 O O . GLU A 1 299 ? -7.881 14.765 -1.762 1.00 84.44 299 GLU A O 1
ATOM 2336 N N . HIS A 1 300 ? -8.461 12.602 -1.700 1.00 84.94 300 HIS A N 1
ATOM 2337 C CA . HIS A 1 300 ? -7.252 12.131 -1.011 1.00 84.94 300 HIS A CA 1
ATOM 2338 C C . HIS A 1 300 ? -6.244 11.468 -1.949 1.00 84.94 300 HIS A C 1
ATOM 2340 O O . HIS A 1 300 ? -5.195 11.018 -1.494 1.00 84.94 300 HIS A O 1
ATOM 2346 N N . PHE A 1 301 ? -6.573 11.375 -3.242 1.00 74.56 301 PHE A N 1
ATOM 2347 C CA . PHE A 1 301 ? -5.722 10.776 -4.266 1.00 74.56 301 PHE A CA 1
ATOM 2348 C C . PHE A 1 301 ? -5.263 9.371 -3.882 1.00 74.56 301 PHE A C 1
ATOM 2350 O O . PHE A 1 301 ? -4.113 9.007 -4.101 1.00 74.56 301 PHE A O 1
ATOM 2357 N N . TYR A 1 302 ? -6.162 8.595 -3.270 1.00 77.44 302 TYR A N 1
ATOM 2358 C CA . TYR A 1 302 ? -5.835 7.300 -2.690 1.00 77.44 302 TYR A CA 1
ATOM 2359 C C . TYR A 1 302 ? -5.527 6.257 -3.772 1.00 77.44 302 TYR A C 1
ATOM 2361 O O . TYR A 1 302 ? -6.406 5.814 -4.513 1.00 77.44 302 TYR A O 1
ATOM 2369 N N . CYS A 1 303 ? -4.280 5.813 -3.798 1.00 67.12 303 CYS A N 1
ATOM 2370 C CA . CYS A 1 303 ? -3.661 4.823 -4.656 1.00 67.12 303 CYS A CA 1
ATOM 2371 C C . CYS A 1 303 ? -2.620 4.036 -3.822 1.00 67.12 303 CYS A C 1
ATOM 2373 O O . CYS A 1 303 ? -2.389 4.360 -2.654 1.00 67.12 303 CYS A O 1
ATOM 2375 N N . PRO A 1 304 ? -2.010 2.967 -4.365 1.00 61.62 304 PRO A N 1
ATOM 2376 C CA . PRO A 1 304 ? -1.027 2.166 -3.628 1.00 61.62 304 PRO A CA 1
ATOM 2377 C C . PRO A 1 304 ? 0.159 2.958 -3.053 1.00 61.62 304 PRO A C 1
ATOM 2379 O O . PRO A 1 304 ? 0.678 2.563 -2.010 1.00 61.62 304 PRO A O 1
ATOM 2382 N N . ASP A 1 305 ? 0.531 4.069 -3.698 1.00 58.56 305 ASP A N 1
ATOM 2383 C CA . ASP A 1 305 ? 1.668 4.922 -3.328 1.00 58.56 305 ASP A CA 1
ATOM 2384 C C . ASP A 1 305 ? 1.258 6.164 -2.519 1.00 58.56 305 ASP A C 1
ATOM 2386 O O . ASP A 1 305 ? 2.106 6.988 -2.174 1.00 58.56 305 ASP A O 1
ATOM 2390 N N . THR A 1 306 ? -0.034 6.337 -2.219 1.00 66.62 306 THR A N 1
ATOM 2391 C CA . THR A 1 306 ? -0.491 7.511 -1.469 1.00 66.62 306 THR A CA 1
ATOM 2392 C C . THR A 1 306 ? 0.081 7.480 -0.060 1.00 66.62 306 THR A C 1
ATOM 2394 O O . THR A 1 306 ? -0.013 6.445 0.615 1.00 66.62 306 THR A O 1
ATOM 2397 N N . PRO A 1 307 ? 0.638 8.604 0.421 1.00 70.38 307 PRO A N 1
ATOM 2398 C CA . PRO A 1 307 ? 1.095 8.694 1.793 1.00 70.38 307 PRO A CA 1
ATOM 2399 C C . PRO A 1 307 ? -0.060 8.444 2.765 1.00 70.38 307 PRO A C 1
ATOM 2401 O O . PRO A 1 307 ? -1.235 8.666 2.465 1.00 70.38 307 PRO A O 1
ATOM 2404 N N . TYR A 1 308 ? 0.291 7.986 3.960 1.00 79.31 308 TYR A N 1
ATOM 2405 C CA . TYR A 1 308 ? -0.666 7.804 5.040 1.00 79.31 308 TYR A CA 1
ATOM 2406 C C . TYR A 1 308 ? -1.326 9.144 5.409 1.00 79.31 308 TYR A C 1
ATOM 2408 O O . TYR A 1 308 ? -0.642 10.144 5.639 1.00 79.31 308 TYR A O 1
ATOM 2416 N N . PHE A 1 309 ? -2.657 9.153 5.486 1.00 88.62 309 PHE A N 1
ATOM 2417 C CA . PHE A 1 309 ? -3.437 10.285 5.973 1.00 88.62 309 PHE A CA 1
ATOM 2418 C C . PHE A 1 309 ? -4.467 9.835 7.000 1.00 88.62 309 PHE A C 1
ATOM 2420 O O . PHE A 1 309 ? -5.005 8.728 6.923 1.00 88.62 309 PHE A O 1
ATOM 2427 N N . SER A 1 310 ? -4.750 10.715 7.950 1.00 93.88 310 SER A N 1
ATOM 2428 C CA . SER A 1 310 ? -5.623 10.429 9.077 1.00 93.88 310 SER A CA 1
ATOM 2429 C C . SER A 1 310 ? -6.158 11.709 9.715 1.00 93.88 310 SER A C 1
ATOM 2431 O O . SER A 1 310 ? -5.554 12.784 9.634 1.00 93.88 310 SER A O 1
ATOM 2433 N N . TYR A 1 311 ? -7.312 11.578 10.366 1.00 94.69 311 TYR A N 1
ATOM 2434 C CA . TYR A 1 311 ? -8.054 12.691 10.942 1.00 94.69 311 TYR A CA 1
ATOM 2435 C C . TYR A 1 311 ? -8.332 12.483 12.421 1.00 94.69 311 TYR A C 1
ATOM 2437 O O . TYR A 1 311 ? -8.785 11.421 12.839 1.00 94.69 311 TYR A O 1
ATOM 2445 N N . THR A 1 312 ? -8.106 13.520 13.216 1.00 94.69 312 THR A N 1
ATOM 2446 C CA . THR A 1 312 ? -8.237 13.487 14.669 1.00 94.69 312 THR A CA 1
ATOM 2447 C C . THR A 1 312 ? -9.492 14.209 15.134 1.00 94.69 312 THR A C 1
ATOM 2449 O O . THR A 1 312 ? -9.782 15.327 14.694 1.00 94.69 312 THR A O 1
ATOM 2452 N N . HIS A 1 313 ? -10.187 13.596 16.084 1.00 94.06 313 HIS A N 1
ATOM 2453 C CA . HIS A 1 313 ? -11.375 14.103 16.751 1.00 94.06 313 HIS A CA 1
ATOM 2454 C C . HIS A 1 313 ? -11.148 14.139 18.267 1.00 94.06 313 HIS A C 1
ATOM 2456 O O . HIS A 1 313 ? -10.641 13.163 18.831 1.00 94.06 313 HIS A O 1
ATOM 2462 N N . PRO A 1 314 ? -11.533 15.221 18.962 1.00 92.88 314 PRO A N 1
ATOM 2463 C CA . PRO A 1 314 ? -11.531 15.233 20.418 1.00 92.88 314 PRO A CA 1
ATOM 2464 C C . PRO A 1 314 ? -12.624 14.295 20.961 1.00 92.88 314 PRO A C 1
ATOM 2466 O O . PRO A 1 314 ? -13.764 14.300 20.496 1.00 92.88 314 PRO A O 1
ATOM 2469 N N . LEU A 1 315 ? -12.293 13.488 21.972 1.00 91.69 315 LEU A N 1
ATOM 2470 C CA . LEU A 1 315 ? -13.261 12.597 22.631 1.00 91.69 315 LEU A CA 1
ATOM 2471 C C . LEU A 1 315 ? -14.043 13.296 23.745 1.00 91.69 315 LEU A C 1
ATOM 2473 O O . LEU A 1 315 ? -15.187 12.930 24.020 1.00 91.69 315 LEU A O 1
ATOM 2477 N N . LYS A 1 316 ? -13.429 14.295 24.383 1.00 86.62 316 LYS A N 1
ATOM 2478 C CA . LYS A 1 316 ? -14.038 15.122 25.429 1.00 86.62 316 LYS A CA 1
ATOM 2479 C C . LYS A 1 316 ? -14.321 16.506 24.865 1.00 86.62 316 LYS A C 1
ATOM 2481 O O . LYS A 1 316 ? -13.506 17.039 24.116 1.00 86.62 316 LYS A O 1
ATOM 2486 N N . GLU A 1 317 ? -15.463 17.080 25.230 1.00 74.19 317 GLU A N 1
ATOM 2487 C CA . GLU A 1 317 ? -15.727 18.488 24.940 1.00 74.19 317 GLU A CA 1
ATOM 2488 C C . GLU A 1 317 ? -14.688 19.344 25.669 1.00 74.19 317 GLU A C 1
ATOM 2490 O O . GLU A 1 317 ? -14.425 19.141 26.856 1.00 74.19 317 GLU A O 1
ATOM 2495 N N . GLY A 1 318 ? -14.073 20.278 24.945 1.00 67.62 318 GLY A N 1
ATOM 2496 C CA . GLY A 1 318 ? -13.301 21.336 25.581 1.00 67.62 318 GLY A CA 1
ATOM 2497 C C . GLY A 1 318 ? -14.246 22.251 26.356 1.00 67.62 318 GLY A C 1
ATOM 2498 O O . GLY A 1 318 ? -15.363 22.517 25.904 1.00 67.62 318 GLY A O 1
ATOM 2499 N N . GLU A 1 319 ? -13.810 22.742 27.514 1.00 53.69 319 GLU A N 1
ATOM 2500 C CA . GLU A 1 319 ? -14.574 23.727 28.279 1.00 53.69 319 GLU A CA 1
ATOM 2501 C C . GLU A 1 319 ? -14.890 24.945 27.388 1.00 53.69 319 GLU A C 1
ATOM 2503 O O . GLU A 1 319 ? -13.996 25.682 26.978 1.00 53.69 319 GLU A O 1
ATOM 2508 N N . GLY A 1 320 ? -16.171 25.143 27.052 1.00 56.50 320 GLY A N 1
ATOM 2509 C CA . GLY A 1 320 ? -16.663 26.367 26.409 1.00 56.50 320 GLY A CA 1
ATOM 2510 C C . GLY A 1 320 ? -16.960 26.319 24.904 1.00 56.50 320 GLY A C 1
ATOM 2511 O O . GLY A 1 320 ? -17.465 27.315 24.388 1.00 56.50 320 GLY A O 1
ATOM 2512 N N . VAL A 1 321 ? -16.743 25.203 24.194 1.00 57.88 321 VAL A N 1
ATOM 2513 C CA . VAL A 1 321 ? -17.125 25.085 22.769 1.00 57.88 321 VAL A CA 1
ATOM 2514 C C . VAL A 1 321 ? -18.189 24.004 22.592 1.00 57.88 321 VAL A C 1
ATOM 2516 O O . VAL A 1 321 ? -17.886 22.814 22.602 1.00 57.88 321 VAL A O 1
ATOM 2519 N N . LYS A 1 322 ? -19.448 24.418 22.386 1.00 61.78 322 LYS A N 1
ATOM 2520 C CA . LYS A 1 322 ? -20.502 23.525 21.879 1.00 61.78 322 LYS A CA 1
ATOM 2521 C C . LYS A 1 322 ? -20.185 23.187 20.427 1.00 61.78 322 LYS A C 1
ATOM 2523 O O . LYS A 1 322 ? -20.574 23.912 19.516 1.00 61.78 322 LYS A O 1
ATOM 2528 N N . GLN A 1 323 ? -19.424 22.123 20.223 1.00 66.31 323 GLN A N 1
ATOM 2529 C CA . GLN A 1 323 ? -19.137 21.628 18.889 1.00 66.31 323 GLN A CA 1
ATOM 2530 C C . GLN A 1 323 ? -20.359 20.864 18.373 1.00 66.31 323 GLN A C 1
ATOM 2532 O O . GLN A 1 323 ? -20.828 19.933 19.024 1.00 66.31 323 GLN A O 1
ATOM 2537 N N . GLU A 1 324 ? -20.885 21.251 17.213 1.00 74.00 324 GLU A N 1
ATOM 2538 C CA . GLU A 1 324 ? -21.888 20.447 16.516 1.00 74.00 324 GLU A CA 1
ATOM 2539 C C . GLU A 1 324 ? -21.212 19.168 16.002 1.00 74.00 324 GLU A C 1
ATOM 2541 O O . GLU A 1 324 ? -20.269 19.228 15.213 1.00 74.00 324 GLU A O 1
ATOM 2546 N N . TRP A 1 325 ? -21.649 18.007 16.494 1.00 82.62 325 TRP A N 1
ATOM 2547 C CA . TRP A 1 325 ? -21.028 16.723 16.163 1.00 82.62 325 TRP A CA 1
ATOM 2548 C C . TRP A 1 325 ? -21.536 16.194 14.834 1.00 82.62 325 TRP A C 1
ATOM 2550 O O . TRP A 1 325 ? -22.717 15.876 14.676 1.00 82.62 325 TRP A O 1
ATOM 2560 N N . ASN A 1 326 ? -20.621 16.033 13.893 1.00 88.81 326 ASN A N 1
ATOM 2561 C CA . ASN A 1 326 ? -20.918 15.471 12.591 1.00 88.81 326 ASN A CA 1
ATOM 2562 C C . ASN A 1 326 ? -21.140 13.943 12.694 1.00 88.81 326 ASN A C 1
ATOM 2564 O O . ASN A 1 326 ? -21.015 13.340 13.764 1.00 88.81 326 ASN A O 1
ATOM 2568 N N . ALA A 1 327 ? -21.503 13.286 11.593 1.00 89.94 327 ALA A N 1
ATOM 2569 C CA . ALA A 1 327 ? -21.761 11.847 11.609 1.00 89.94 327 ALA A CA 1
ATOM 2570 C C . ALA A 1 327 ? -20.520 11.023 12.016 1.00 89.94 327 ALA A C 1
ATOM 2572 O O . ALA A 1 327 ? -20.659 10.027 12.722 1.00 89.94 327 ALA A O 1
ATOM 2573 N N . MET A 1 328 ? -19.305 11.449 11.650 1.00 92.44 328 MET A N 1
ATOM 2574 C CA . MET A 1 328 ? -18.067 10.771 12.061 1.00 92.44 328 MET A CA 1
ATOM 2575 C C . MET A 1 328 ? -17.801 10.893 13.557 1.00 92.44 328 MET A C 1
ATOM 2577 O O . MET A 1 328 ? -17.424 9.898 14.169 1.00 92.44 328 MET A O 1
ATOM 2581 N N . ASP A 1 329 ? -18.057 12.052 14.171 1.00 91.50 329 ASP A N 1
ATOM 2582 C CA . ASP A 1 329 ? -17.956 12.223 15.629 1.00 91.50 329 ASP A CA 1
ATOM 2583 C C . ASP A 1 329 ? -18.845 11.220 16.372 1.00 91.50 329 ASP A C 1
ATOM 2585 O O . ASP A 1 329 ? -18.434 10.610 17.364 1.00 91.50 329 ASP A O 1
ATOM 2589 N N . GLN A 1 330 ? -20.067 11.028 15.869 1.00 89.56 330 GLN A N 1
ATOM 2590 C CA . GLN A 1 330 ? -21.027 10.082 16.428 1.00 89.56 330 GLN A CA 1
ATOM 2591 C C . GLN A 1 330 ? -20.533 8.636 16.266 1.00 89.56 330 GLN A C 1
ATOM 2593 O O . GLN A 1 330 ? -20.602 7.863 17.223 1.00 89.56 330 GLN A O 1
ATOM 2598 N N . ILE A 1 331 ? -19.968 8.275 15.104 1.00 92.69 331 ILE A N 1
ATOM 2599 C CA . ILE A 1 331 ? -19.420 6.926 14.850 1.00 92.69 331 ILE A CA 1
ATOM 2600 C C . ILE A 1 331 ? -18.225 6.669 15.755 1.00 92.69 331 ILE A C 1
ATOM 2602 O O . ILE A 1 331 ? -18.147 5.622 16.388 1.00 92.69 331 ILE A O 1
ATOM 2606 N N . ILE A 1 332 ? -17.309 7.629 15.856 1.00 94.62 332 ILE A N 1
ATOM 2607 C CA . ILE A 1 332 ? -16.114 7.529 16.693 1.00 94.62 332 ILE A CA 1
ATOM 2608 C C . ILE A 1 332 ? -16.505 7.347 18.154 1.00 94.62 332 ILE A C 1
ATOM 2610 O O . ILE A 1 332 ? -15.956 6.474 18.819 1.00 94.62 332 ILE A O 1
ATOM 2614 N N . LYS A 1 333 ? -17.485 8.104 18.657 1.00 91.69 333 LYS A N 1
ATOM 2615 C CA . LYS A 1 333 ? -17.991 7.932 20.027 1.00 91.69 333 LYS A CA 1
ATOM 2616 C C . LYS A 1 333 ? -18.677 6.593 20.227 1.00 91.69 333 LYS A C 1
ATOM 2618 O O . LYS A 1 333 ? -18.478 5.964 21.268 1.00 91.69 333 LYS A O 1
ATOM 2623 N N . PHE A 1 334 ? -19.424 6.134 19.226 1.00 91.69 334 PHE A N 1
ATOM 2624 C CA . PHE A 1 334 ? -20.012 4.803 19.220 1.00 91.69 334 PHE A CA 1
ATOM 2625 C C . PHE A 1 334 ? -18.938 3.710 19.349 1.00 91.69 334 PHE A C 1
ATOM 2627 O O . PHE A 1 334 ? -18.988 2.876 20.258 1.00 91.69 334 PHE A O 1
ATOM 2634 N N . VAL A 1 335 ? -17.921 3.754 18.488 1.00 94.62 335 VAL A N 1
ATOM 2635 C CA . VAL A 1 335 ? -16.789 2.817 18.497 1.00 94.62 335 VAL A CA 1
ATOM 2636 C C . VAL A 1 335 ? -15.985 2.939 19.793 1.00 94.62 335 VAL A C 1
ATOM 2638 O O . VAL A 1 335 ? -15.624 1.918 20.370 1.00 94.62 335 VAL A O 1
ATOM 2641 N N . TYR A 1 336 ? -15.766 4.151 20.304 1.00 95.19 336 TYR A N 1
ATOM 2642 C CA . TYR A 1 336 ? -15.081 4.410 21.573 1.00 95.19 336 TYR A CA 1
ATOM 2643 C C . TYR A 1 336 ? -15.776 3.726 22.749 1.00 95.19 336 TYR A C 1
ATOM 2645 O O . TYR A 1 336 ? -15.122 3.053 23.542 1.00 95.19 336 TYR A O 1
ATOM 2653 N N . GLY A 1 337 ? -17.104 3.827 22.846 1.00 93.62 337 GLY A N 1
ATOM 2654 C CA . GLY A 1 337 ? -17.844 3.146 23.905 1.00 93.62 337 GLY A CA 1
ATOM 2655 C C . GLY A 1 337 ? -17.694 1.622 23.844 1.00 93.62 337 GLY A C 1
ATOM 2656 O O . GLY A 1 337 ? -17.495 0.987 24.879 1.00 93.62 337 GLY A O 1
ATOM 2657 N N . LYS A 1 338 ? -17.689 1.028 22.641 1.00 94.12 338 LYS A N 1
ATOM 2658 C CA . LYS A 1 338 ? -17.385 -0.404 22.460 1.00 94.12 338 LYS A CA 1
ATOM 2659 C C . LYS A 1 338 ? -15.934 -0.729 22.824 1.00 94.12 338 LYS A C 1
ATOM 2661 O O . LYS A 1 338 ? -15.691 -1.705 23.529 1.00 94.12 338 LYS A O 1
ATOM 2666 N N . ALA A 1 339 ? -14.983 0.102 22.407 1.00 95.19 339 ALA A N 1
ATOM 2667 C CA . ALA A 1 339 ? -13.570 -0.062 22.726 1.00 95.19 339 ALA A CA 1
ATOM 2668 C C . ALA A 1 339 ? -13.316 0.001 24.238 1.00 95.19 339 ALA A C 1
ATOM 2670 O O . ALA A 1 339 ? -12.568 -0.819 24.745 1.00 95.19 339 ALA A O 1
ATOM 2671 N N . VAL A 1 340 ? -13.999 0.877 24.981 1.00 95.12 340 VAL A N 1
ATOM 2672 C CA . VAL A 1 340 ? -13.927 0.948 26.453 1.00 95.12 340 VAL A CA 1
ATOM 2673 C C . VAL A 1 340 ? -14.466 -0.318 27.126 1.00 95.12 340 VAL A C 1
ATOM 2675 O O . VAL A 1 340 ? -13.927 -0.736 28.151 1.00 95.12 340 VAL A O 1
ATOM 2678 N N . LEU A 1 341 ? -15.517 -0.939 26.578 1.00 93.75 341 LEU A N 1
ATOM 2679 C CA . LEU A 1 341 ? -16.011 -2.226 27.083 1.00 93.75 341 LEU A CA 1
ATOM 2680 C C . LEU A 1 341 ? -14.985 -3.339 26.841 1.00 93.75 341 LEU A C 1
ATOM 2682 O O . LEU A 1 341 ? -14.719 -4.143 27.731 1.00 93.75 341 LEU A O 1
ATOM 2686 N N . LEU A 1 342 ? -14.382 -3.374 25.651 1.00 93.62 342 LEU A N 1
ATOM 2687 C CA . LEU A 1 342 ? -13.395 -4.389 25.282 1.00 93.62 342 LEU A CA 1
ATOM 2688 C C . LEU A 1 342 ? -12.046 -4.175 25.996 1.00 93.62 342 LEU A C 1
ATOM 2690 O O . LEU A 1 342 ? -11.437 -5.144 26.447 1.00 93.62 342 LEU A O 1
ATOM 2694 N N . PHE A 1 343 ? -11.603 -2.931 26.150 1.00 95.06 343 PHE A N 1
ATOM 2695 C CA . PHE A 1 343 ? -10.323 -2.514 26.723 1.00 95.06 343 PHE A CA 1
ATOM 2696 C C . PHE A 1 343 ? -10.524 -1.278 27.620 1.00 95.06 343 PHE A C 1
ATOM 2698 O O . PHE A 1 343 ? -10.445 -0.142 27.150 1.00 95.06 343 PHE A O 1
ATOM 2705 N N . PRO A 1 344 ? -10.752 -1.463 28.935 1.00 95.25 344 PRO A N 1
ATOM 2706 C CA . PRO A 1 344 ? -11.069 -0.361 29.849 1.00 95.25 344 PRO A CA 1
ATOM 2707 C C . PRO A 1 344 ? -10.027 0.764 29.918 1.00 95.25 344 PRO A C 1
ATOM 2709 O O . PRO A 1 344 ? -10.387 1.904 30.212 1.00 95.25 344 PRO A O 1
ATOM 2712 N N . GLU A 1 345 ? -8.758 0.474 29.619 1.00 94.81 345 GLU A N 1
ATOM 2713 C CA . GLU A 1 345 ? -7.666 1.461 29.570 1.00 94.81 345 GLU A CA 1
ATOM 2714 C C . GLU A 1 345 ? -7.915 2.580 28.543 1.00 94.81 345 GLU A C 1
ATOM 2716 O O . GLU A 1 345 ? -7.493 3.718 28.753 1.00 94.81 345 GLU A O 1
ATOM 2721 N N . VAL A 1 346 ? -8.700 2.307 27.491 1.00 95.75 346 VAL A N 1
ATOM 2722 C CA . VAL A 1 346 ? -9.090 3.285 26.459 1.00 95.75 346 VAL A CA 1
ATOM 2723 C C . VAL A 1 346 ? -9.830 4.494 27.056 1.00 95.75 346 VAL A C 1
ATOM 2725 O O . VAL A 1 346 ? -9.835 5.572 26.465 1.00 95.75 346 VAL A O 1
ATOM 2728 N N . ARG A 1 347 ? -10.382 4.394 28.278 1.00 95.94 347 ARG A N 1
ATOM 2729 C CA . ARG A 1 347 ? -10.996 5.532 28.998 1.00 95.94 347 ARG A CA 1
ATOM 2730 C C . ARG A 1 347 ? -10.062 6.728 29.188 1.00 95.94 347 ARG A C 1
ATOM 2732 O O . ARG A 1 347 ? -10.542 7.850 29.353 1.00 95.94 347 ARG A O 1
ATOM 2739 N N . LYS A 1 348 ? -8.746 6.499 29.189 1.00 95.94 348 LYS A N 1
ATOM 2740 C CA . LYS A 1 348 ? -7.732 7.555 29.312 1.00 95.94 348 LYS A CA 1
ATOM 2741 C C . LYS A 1 348 ? -7.589 8.389 28.038 1.00 95.94 348 LYS A C 1
ATOM 2743 O O . LYS A 1 348 ? -7.105 9.516 28.115 1.00 95.94 348 LYS A O 1
ATOM 2748 N N . ALA A 1 349 ? -8.039 7.872 26.892 1.00 96.56 349 ALA A N 1
ATOM 2749 C CA . ALA A 1 349 ? -7.926 8.565 25.620 1.00 96.56 349 ALA A CA 1
ATOM 2750 C C . ALA A 1 349 ? -8.651 9.919 25.641 1.00 96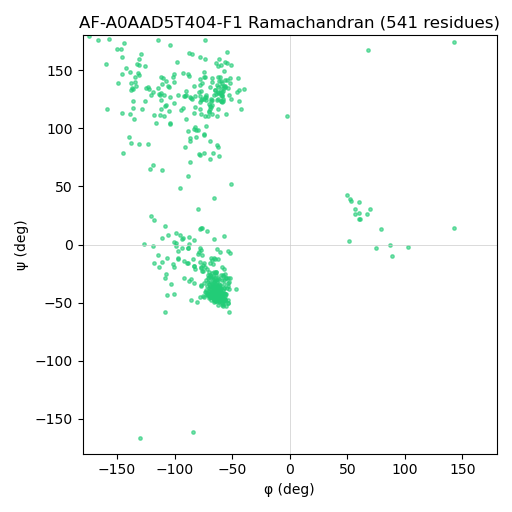.56 349 ALA A C 1
ATOM 2752 O O . ALA A 1 349 ? -9.772 10.055 26.144 1.00 96.56 349 ALA A O 1
ATOM 2753 N N . LYS A 1 350 ? -7.989 10.928 25.077 1.00 95.44 350 LYS A N 1
ATOM 2754 C CA . LYS A 1 350 ? -8.490 12.298 24.923 1.00 95.44 350 LYS A CA 1
ATOM 2755 C C . LYS A 1 350 ? -8.838 12.608 23.470 1.00 95.44 350 LYS A C 1
ATOM 2757 O O . LYS A 1 350 ? -9.699 13.452 23.229 1.00 95.44 350 LYS A O 1
ATOM 2762 N N . ALA A 1 351 ? -8.218 11.906 22.525 1.00 96.00 351 ALA A N 1
ATOM 2763 C CA . ALA A 1 351 ? -8.463 12.042 21.099 1.00 96.00 351 ALA A CA 1
ATOM 2764 C C . ALA A 1 351 ? -8.641 10.674 20.433 1.00 96.00 351 ALA A C 1
ATOM 2766 O O . ALA A 1 351 ? -8.151 9.652 20.918 1.00 96.00 351 ALA A O 1
ATOM 2767 N N . ALA A 1 352 ? -9.340 10.675 19.306 1.00 97.06 352 ALA A N 1
ATOM 2768 C CA . ALA A 1 352 ? -9.430 9.553 18.392 1.00 97.06 352 ALA A CA 1
ATOM 2769 C C . ALA A 1 352 ? -8.903 9.985 17.026 1.00 97.06 352 ALA A C 1
ATOM 2771 O O . ALA A 1 352 ? -9.335 11.004 16.497 1.00 97.06 352 ALA A O 1
ATOM 2772 N N . GLU A 1 353 ? -7.988 9.220 16.460 1.00 96.56 353 GLU A N 1
ATOM 2773 C CA . GLU A 1 353 ? -7.494 9.385 15.097 1.00 96.56 353 GLU A CA 1
ATOM 2774 C C . GLU A 1 353 ? -8.106 8.292 14.230 1.00 96.56 353 GLU A C 1
ATOM 2776 O O . GLU A 1 353 ? -8.130 7.139 14.648 1.00 96.56 353 GLU A O 1
ATOM 2781 N N . TRP A 1 354 ? -8.589 8.612 13.035 1.00 96.12 354 TRP A N 1
ATOM 2782 C CA . TRP A 1 354 ? -9.104 7.609 12.111 1.00 96.12 354 TRP A CA 1
ATOM 2783 C C . TRP A 1 354 ? -8.537 7.758 10.709 1.00 96.12 354 TRP A C 1
ATOM 2785 O O . TRP A 1 354 ? -8.155 8.843 10.273 1.00 96.12 354 TRP A O 1
ATOM 2795 N N . TRP A 1 355 ? -8.516 6.638 9.998 1.00 94.44 355 TRP A N 1
ATOM 2796 C CA . TRP A 1 355 ? -8.152 6.543 8.590 1.00 94.44 355 TRP A CA 1
ATOM 2797 C C . TRP A 1 355 ? -8.901 5.379 7.950 1.00 94.44 355 TRP A C 1
ATOM 2799 O O . TRP A 1 355 ? -9.528 4.555 8.626 1.00 94.44 355 TRP A O 1
ATOM 2809 N N . VAL A 1 356 ? -8.860 5.316 6.623 1.00 91.62 356 VAL A N 1
ATOM 2810 C CA . VAL A 1 356 ? -9.563 4.288 5.856 1.00 91.62 356 VAL A CA 1
ATOM 2811 C C . VAL A 1 356 ? -8.631 3.715 4.807 1.00 91.62 356 VAL A C 1
ATOM 2813 O O . VAL A 1 356 ? -7.914 4.450 4.133 1.00 91.62 356 VAL A O 1
ATOM 2816 N N . HIS A 1 357 ? -8.639 2.395 4.650 1.00 85.12 357 HIS A N 1
ATOM 2817 C CA . HIS A 1 357 ? -7.829 1.727 3.637 1.00 85.12 357 HIS A CA 1
ATOM 2818 C C . HIS A 1 357 ? -8.517 0.479 3.076 1.00 85.12 357 HIS A C 1
ATOM 2820 O O . HIS A 1 357 ? -9.477 -0.042 3.640 1.00 85.12 357 HIS A O 1
ATOM 2826 N N . SER A 1 358 ? -7.978 -0.053 1.980 1.00 77.31 358 SER A N 1
ATOM 2827 C CA . SER A 1 358 ? -8.456 -1.289 1.344 1.00 77.31 358 SER A CA 1
ATOM 2828 C C . SER A 1 358 ? -7.320 -2.295 1.246 1.00 77.31 358 SER A C 1
ATOM 2830 O O . SER A 1 358 ? -6.590 -2.320 0.262 1.00 77.31 358 SER A O 1
ATOM 2832 N N . ARG A 1 359 ? -7.115 -3.077 2.310 1.00 76.00 359 ARG A N 1
ATOM 2833 C CA . ARG A 1 359 ? -6.029 -4.078 2.400 1.00 76.00 359 ARG A CA 1
ATOM 2834 C C . ARG A 1 359 ? -6.592 -5.440 2.845 1.00 76.00 359 ARG A C 1
ATOM 2836 O O . ARG A 1 359 ? -7.808 -5.600 2.807 1.00 76.00 359 ARG A O 1
ATOM 2843 N N . GLY A 1 360 ? -5.767 -6.406 3.245 1.00 77.19 360 GLY A N 1
ATOM 2844 C CA . GLY A 1 360 ? -6.200 -7.733 3.707 1.00 77.19 360 GLY A CA 1
ATOM 2845 C C . GLY A 1 360 ? -6.607 -7.814 5.195 1.00 77.19 360 GLY A C 1
ATOM 2846 O O . GLY A 1 360 ? -6.930 -6.800 5.815 1.00 77.19 360 GLY A O 1
ATOM 2847 N N . PRO A 1 361 ? -6.647 -9.017 5.788 1.00 84.25 361 PRO A N 1
ATOM 2848 C CA . PRO A 1 361 ? -6.905 -9.255 7.213 1.00 84.25 361 PRO A CA 1
ATOM 2849 C C . PRO A 1 361 ? -5.942 -8.515 8.151 1.00 84.25 361 PRO A C 1
ATOM 2851 O O . PRO A 1 361 ? -4.815 -8.198 7.772 1.00 84.25 361 PRO A O 1
ATOM 2854 N N . THR A 1 362 ? -6.365 -8.296 9.396 1.00 90.88 362 THR A N 1
ATOM 2855 C CA . THR A 1 362 ? -5.518 -7.690 10.434 1.00 90.88 362 THR A CA 1
ATOM 2856 C C . THR A 1 362 ? -4.772 -8.779 11.198 1.00 90.88 362 THR A C 1
ATOM 2858 O O . THR A 1 362 ? -5.397 -9.712 11.707 1.00 90.88 362 THR A O 1
ATOM 2861 N N . LEU A 1 363 ? -3.450 -8.648 11.297 1.00 93.38 363 LEU A N 1
ATOM 2862 C CA . LEU A 1 363 ? -2.589 -9.461 12.150 1.00 93.38 363 LEU A CA 1
ATOM 2863 C C . LEU A 1 363 ? -2.184 -8.638 13.373 1.00 93.38 363 LEU A C 1
ATOM 2865 O O . LEU A 1 363 ? -1.641 -7.547 13.228 1.00 93.38 363 LEU A O 1
ATOM 2869 N N . VAL A 1 364 ? -2.406 -9.183 14.564 1.00 95.25 364 VAL A N 1
ATOM 2870 C CA . VAL A 1 364 ? -1.891 -8.648 15.832 1.00 95.25 364 VAL A CA 1
ATOM 2871 C C . VAL A 1 364 ? -0.914 -9.666 16.400 1.00 95.25 364 VAL A C 1
ATOM 2873 O O . VAL A 1 364 ? -1.217 -10.856 16.404 1.00 95.25 364 VAL A O 1
ATOM 2876 N N . THR A 1 365 ? 0.251 -9.241 16.870 1.00 95.88 365 THR A N 1
ATOM 2877 C CA . THR A 1 365 ? 1.252 -10.139 17.468 1.00 95.88 365 THR A CA 1
ATOM 2878 C C . THR A 1 365 ? 1.441 -9.833 18.950 1.00 95.88 365 THR A C 1
ATOM 2880 O O . THR A 1 365 ? 0.837 -8.906 19.481 1.00 95.88 365 THR A O 1
ATOM 2883 N N . ASN A 1 366 ? 2.252 -10.623 19.649 1.00 95.44 366 ASN A N 1
ATOM 2884 C CA . ASN A 1 366 ? 2.672 -10.309 21.017 1.00 95.44 366 ASN A CA 1
ATOM 2885 C C . ASN A 1 366 ? 4.013 -9.561 21.100 1.00 95.44 366 ASN A C 1
ATOM 2887 O O . ASN A 1 366 ? 4.509 -9.364 22.204 1.00 95.44 366 ASN A O 1
ATOM 2891 N N . GLN A 1 367 ? 4.606 -9.190 19.966 1.00 94.75 367 GLN A N 1
ATOM 2892 C CA . GLN A 1 367 ? 5.883 -8.483 19.904 1.00 94.75 367 GLN A CA 1
ATOM 2893 C C . GLN A 1 367 ? 5.658 -6.987 20.101 1.00 94.75 367 GLN A C 1
ATOM 2895 O O . GLN A 1 367 ? 4.746 -6.436 19.503 1.00 94.75 367 GLN A O 1
ATOM 2900 N N . ARG A 1 368 ? 6.474 -6.308 20.901 1.00 94.62 368 ARG A N 1
ATOM 2901 C CA . ARG A 1 368 ? 6.518 -4.839 20.991 1.00 94.62 368 ARG A CA 1
ATOM 2902 C C . ARG A 1 368 ? 7.748 -4.311 20.258 1.00 94.62 368 ARG A C 1
ATOM 2904 O O . ARG A 1 368 ? 8.608 -5.076 19.820 1.00 94.62 368 ARG A O 1
ATOM 2911 N N . LEU A 1 369 ? 7.840 -2.993 20.101 1.00 87.69 369 LEU A N 1
ATOM 2912 C CA . LEU A 1 369 ? 9.041 -2.386 19.533 1.00 87.69 369 LEU A CA 1
ATOM 2913 C C . LEU A 1 369 ? 10.247 -2.672 20.445 1.00 87.69 369 LEU A C 1
ATOM 2915 O O . LEU A 1 369 ? 10.203 -2.375 21.635 1.00 87.69 369 LEU A O 1
ATOM 2919 N N . GLY A 1 370 ? 11.303 -3.258 19.878 1.00 91.19 370 GLY A N 1
ATOM 2920 C CA . GLY A 1 370 ? 12.503 -3.678 20.611 1.00 91.19 370 GLY A CA 1
ATOM 2921 C C . GLY A 1 370 ? 12.453 -5.100 21.186 1.00 91.19 370 GLY A C 1
ATOM 2922 O O . GLY A 1 370 ? 13.492 -5.604 21.608 1.00 91.19 370 GLY A O 1
ATOM 2923 N N . ASP A 1 371 ? 11.297 -5.772 21.162 1.00 93.00 371 ASP A N 1
ATOM 2924 C CA . ASP A 1 371 ? 11.198 -7.176 21.572 1.00 93.00 371 ASP A CA 1
ATOM 2925 C C . ASP A 1 371 ? 11.810 -8.122 20.515 1.00 93.00 371 ASP A C 1
ATOM 2927 O O . ASP A 1 371 ? 11.892 -7.774 19.329 1.00 93.00 371 ASP A O 1
ATOM 2931 N N . PRO A 1 372 ? 12.173 -9.362 20.905 1.00 94.75 372 PRO A N 1
ATOM 2932 C CA . PRO A 1 372 ? 12.426 -10.445 19.958 1.00 94.75 372 PRO A CA 1
ATOM 2933 C C . PRO A 1 372 ? 11.243 -10.691 19.005 1.00 94.75 372 PRO A C 1
ATOM 2935 O O . PRO A 1 372 ? 10.115 -10.259 19.247 1.00 94.75 372 PRO A O 1
ATOM 2938 N N . LEU A 1 373 ? 11.492 -11.446 17.930 1.00 93.94 373 LEU A N 1
ATOM 2939 C CA . LEU A 1 373 ? 10.451 -11.841 16.977 1.00 93.94 373 LEU A CA 1
ATOM 2940 C C . LEU A 1 373 ? 9.265 -12.525 17.677 1.00 93.94 373 LEU A C 1
ATOM 2942 O O . LEU A 1 373 ? 9.453 -13.419 18.502 1.00 93.94 373 LEU A O 1
ATOM 2946 N N . ALA A 1 374 ? 8.046 -12.126 17.303 1.00 95.38 374 ALA A N 1
ATOM 2947 C CA . ALA A 1 374 ? 6.805 -12.691 17.830 1.00 95.38 374 ALA A CA 1
ATOM 2948 C C . ALA A 1 374 ? 6.750 -14.226 17.714 1.00 95.38 374 ALA A C 1
ATOM 2950 O O . ALA A 1 374 ? 6.875 -14.785 16.623 1.00 95.38 374 ALA A O 1
ATOM 2951 N N . ASP A 1 375 ? 6.447 -14.908 18.817 1.00 93.94 375 ASP A N 1
ATOM 2952 C CA . ASP A 1 375 ? 6.146 -16.346 18.826 1.00 93.94 375 ASP A CA 1
ATOM 2953 C C . ASP A 1 375 ? 4.639 -16.621 18.672 1.00 93.94 375 ASP A C 1
ATOM 2955 O O . ASP A 1 375 ? 4.228 -17.751 18.403 1.00 93.94 375 ASP A O 1
ATOM 2959 N N . LYS A 1 376 ? 3.794 -15.595 18.842 1.00 94.19 376 LYS A N 1
ATOM 2960 C CA . LYS A 1 376 ? 2.335 -15.702 18.780 1.00 94.19 376 LYS A CA 1
ATOM 2961 C C . LYS A 1 376 ? 1.730 -14.533 18.030 1.00 94.19 376 LYS A C 1
ATOM 2963 O O . LYS A 1 376 ? 2.178 -13.390 18.106 1.00 94.19 376 LYS A O 1
ATOM 2968 N N . GLY A 1 377 ? 0.618 -14.816 17.378 1.00 94.56 377 GLY A N 1
ATOM 2969 C CA . GLY A 1 377 ? -0.230 -13.772 16.841 1.00 94.56 377 GLY A CA 1
ATOM 2970 C C . GLY A 1 377 ? -1.653 -14.235 16.643 1.00 94.56 377 GLY A C 1
ATOM 2971 O O . GLY A 1 377 ? -2.017 -15.382 16.900 1.00 94.56 377 GLY A O 1
ATOM 2972 N N . TRP A 1 378 ? -2.464 -13.288 16.219 1.00 94.12 378 TRP A N 1
ATOM 2973 C CA . TRP A 1 378 ? -3.898 -13.398 16.119 1.00 94.12 378 TRP A CA 1
ATOM 2974 C C . TRP A 1 378 ? -4.320 -12.733 14.824 1.00 94.12 378 TRP A C 1
ATOM 2976 O O . TRP A 1 378 ? -4.189 -11.519 14.655 1.00 94.12 378 TRP A O 1
ATOM 2986 N N . LEU A 1 379 ? -4.799 -13.554 13.902 1.00 91.81 379 LEU A N 1
ATOM 2987 C CA . LEU A 1 379 ? -5.338 -13.107 12.635 1.00 91.81 379 LEU A CA 1
ATOM 2988 C C . LEU A 1 379 ? -6.842 -12.905 12.793 1.00 91.81 379 LEU A C 1
ATOM 2990 O O . LEU A 1 379 ? -7.557 -13.803 13.242 1.00 91.81 379 LEU A O 1
ATOM 2994 N N . VAL A 1 380 ? -7.336 -11.735 12.408 1.00 90.62 380 VAL A N 1
ATOM 2995 C CA . VAL A 1 380 ? -8.772 -11.468 12.374 1.00 90.62 380 VAL A CA 1
ATOM 2996 C C . VAL A 1 380 ? -9.211 -11.305 10.932 1.00 90.62 380 VAL A C 1
ATOM 2998 O O . VAL A 1 380 ? -8.854 -10.339 10.252 1.00 90.62 380 VAL A O 1
ATOM 3001 N N . VAL A 1 381 ? -9.995 -12.280 10.470 1.00 87.12 381 VAL A N 1
ATOM 3002 C CA . VAL A 1 381 ? -10.578 -12.279 9.128 1.00 87.12 381 VAL A CA 1
ATOM 3003 C C . VAL A 1 381 ? -11.525 -11.102 9.002 1.00 87.12 381 VAL A C 1
ATOM 3005 O O . VAL A 1 381 ? -12.312 -10.813 9.910 1.00 87.12 381 VAL A O 1
ATOM 3008 N N . ALA A 1 382 ? -11.446 -10.429 7.863 1.00 86.38 382 ALA A N 1
ATOM 3009 C CA . ALA A 1 382 ? -12.379 -9.379 7.529 1.00 86.38 382 ALA A CA 1
AT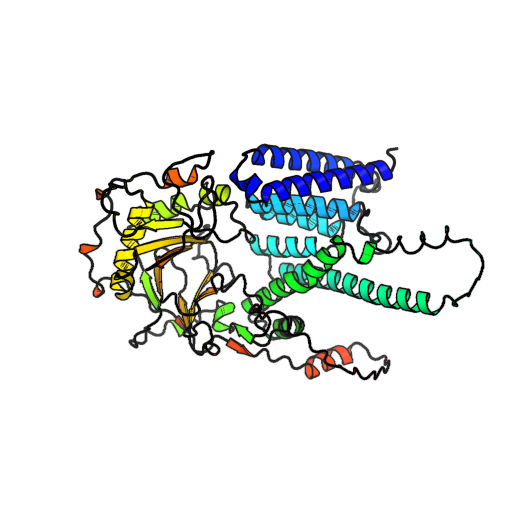OM 3010 C C . ALA A 1 382 ? -13.803 -9.935 7.422 1.00 86.38 382 ALA A C 1
ATOM 3012 O O . ALA A 1 382 ? -14.022 -10.962 6.795 1.00 86.38 382 ALA A O 1
ATOM 3013 N N . LYS A 1 383 ? -14.762 -9.221 8.004 1.00 89.25 383 LYS A N 1
ATOM 3014 C CA . LYS A 1 383 ? -16.192 -9.427 7.784 1.00 89.25 383 LYS A CA 1
ATOM 3015 C C . LYS A 1 383 ? -16.872 -8.068 7.842 1.00 89.25 383 LYS A C 1
ATOM 3017 O O . LYS A 1 383 ? -16.424 -7.180 8.575 1.00 89.25 383 LYS A O 1
ATOM 3022 N N . VAL A 1 384 ? -17.923 -7.883 7.052 1.00 91.12 384 VAL A N 1
ATOM 3023 C CA . VAL A 1 384 ? -18.710 -6.648 7.089 1.00 91.12 384 VAL A CA 1
ATOM 3024 C C . VAL A 1 384 ? -19.241 -6.420 8.506 1.00 91.12 384 VAL A C 1
ATOM 3026 O O . VAL A 1 384 ? -19.750 -7.337 9.143 1.00 91.12 384 VAL A O 1
ATOM 3029 N N . ASN A 1 385 ? -19.123 -5.182 8.992 1.00 94.31 385 ASN A N 1
ATOM 3030 C CA . ASN A 1 385 ? -19.558 -4.772 10.330 1.00 94.31 385 ASN A CA 1
ATOM 3031 C C . ASN A 1 385 ? -18.865 -5.505 11.499 1.00 94.31 385 ASN A C 1
ATOM 3033 O O . ASN A 1 385 ? -19.393 -5.547 12.612 1.00 94.31 385 ASN A O 1
ATOM 3037 N N . ARG A 1 386 ? -17.674 -6.068 11.265 1.00 94.69 386 ARG A N 1
ATOM 3038 C CA . ARG A 1 386 ? -16.794 -6.559 12.328 1.00 94.69 386 ARG A CA 1
ATOM 3039 C C . ARG A 1 386 ? -15.931 -5.427 12.867 1.00 94.69 386 ARG A C 1
ATOM 3041 O O . ARG A 1 386 ? -15.196 -4.794 12.109 1.00 94.69 386 ARG A O 1
ATOM 3048 N N . LEU A 1 387 ? -15.966 -5.221 14.180 1.00 95.25 387 LEU A N 1
ATOM 3049 C CA . LEU A 1 387 ? -15.018 -4.367 14.889 1.00 95.25 387 LEU A CA 1
ATOM 3050 C C . LEU A 1 387 ? -13.911 -5.232 15.482 1.00 95.25 387 LEU A C 1
ATOM 3052 O O . LEU A 1 387 ? -14.181 -6.180 16.216 1.00 95.25 387 LEU A O 1
ATOM 3056 N N . VAL A 1 388 ? -12.664 -4.862 15.203 1.00 95.25 388 VAL A N 1
ATOM 3057 C CA . VAL A 1 388 ? -11.478 -5.435 15.842 1.00 95.25 388 VAL A CA 1
ATOM 3058 C C . VAL A 1 388 ? -10.855 -4.357 16.712 1.00 95.25 388 VAL A C 1
ATOM 3060 O O . VAL A 1 388 ? -10.559 -3.269 16.227 1.00 95.25 388 VAL A O 1
ATOM 3063 N N . CYS A 1 389 ? -10.670 -4.652 17.992 1.00 96.44 389 CYS A N 1
ATOM 3064 C CA . CYS A 1 389 ? -10.003 -3.773 18.941 1.00 96.44 389 CYS A CA 1
ATOM 3065 C C . CYS A 1 389 ? -8.766 -4.492 19.475 1.00 96.44 389 CYS A C 1
ATOM 3067 O O . CYS A 1 389 ? -8.847 -5.663 19.852 1.00 96.44 389 CYS A O 1
ATOM 3069 N N . PHE A 1 390 ? -7.623 -3.819 19.477 1.00 96.00 390 PHE A N 1
ATOM 3070 C CA . PHE A 1 390 ? -6.363 -4.402 19.913 1.00 96.00 390 PHE A CA 1
ATOM 3071 C C . PHE A 1 390 ? -5.477 -3.370 20.607 1.00 96.00 390 PHE A C 1
ATOM 3073 O O . PHE A 1 390 ? -5.680 -2.163 20.470 1.00 96.00 390 PHE A O 1
ATOM 3080 N N . ASP A 1 391 ? -4.507 -3.867 21.368 1.00 94.94 391 ASP A N 1
ATOM 3081 C CA . ASP A 1 391 ? -3.478 -3.056 22.008 1.00 94.94 391 ASP A CA 1
ATOM 3082 C C . ASP A 1 391 ? -2.563 -2.442 20.935 1.00 94.94 391 ASP A C 1
ATOM 3084 O O . ASP A 1 391 ? -1.816 -3.148 20.263 1.00 94.94 391 ASP A O 1
ATOM 3088 N N . GLY A 1 392 ? -2.615 -1.119 20.762 1.00 92.94 392 GLY A N 1
ATOM 3089 C CA . GLY A 1 392 ? -1.803 -0.415 19.764 1.00 92.94 392 GLY A CA 1
ATOM 3090 C C . GLY A 1 392 ? -0.296 -0.458 20.037 1.00 92.94 392 GLY A C 1
ATOM 3091 O O . GLY A 1 392 ? 0.487 -0.106 19.163 1.00 92.94 392 GLY A O 1
ATOM 3092 N N . SER A 1 393 ? 0.123 -0.897 21.228 1.00 92.25 393 SER A N 1
ATOM 3093 C CA . SER A 1 393 ? 1.535 -0.957 21.617 1.00 92.25 393 SER A CA 1
ATOM 3094 C C . SER A 1 393 ? 2.244 -2.267 21.244 1.00 92.25 393 SER A C 1
ATOM 3096 O O . SER A 1 393 ? 3.452 -2.385 21.462 1.00 92.25 393 SER A O 1
ATOM 3098 N N . VAL A 1 394 ? 1.527 -3.244 20.678 1.00 95.12 394 VAL A N 1
ATOM 3099 C CA . VAL A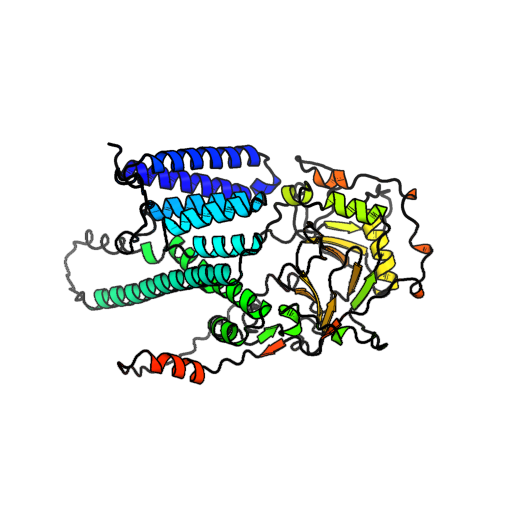 1 394 ? 2.125 -4.438 20.057 1.00 95.12 394 VAL A CA 1
ATOM 3100 C C . VAL A 1 394 ? 2.226 -4.276 18.538 1.00 95.12 394 VAL A C 1
ATOM 3102 O O . VAL A 1 394 ? 1.475 -3.518 17.930 1.00 95.12 394 VAL A O 1
ATOM 3105 N N . LEU A 1 395 ? 3.132 -5.018 17.906 1.00 92.81 395 LEU A N 1
ATOM 3106 C CA . LEU A 1 395 ? 3.305 -5.105 16.467 1.00 92.81 395 LEU A CA 1
ATOM 3107 C C . LEU A 1 395 ? 2.028 -5.674 15.853 1.00 92.81 395 LEU A C 1
ATOM 3109 O O . LEU A 1 395 ? 1.634 -6.817 16.113 1.00 92.81 395 LEU A O 1
ATOM 3113 N N . HIS A 1 396 ? 1.392 -4.858 15.027 1.00 93.00 396 HIS A N 1
ATOM 3114 C CA . HIS A 1 396 ? 0.156 -5.171 14.338 1.00 93.00 396 HIS A CA 1
ATOM 3115 C C . HIS A 1 396 ? 0.195 -4.575 12.937 1.00 93.00 396 HIS A C 1
ATOM 3117 O O . HIS A 1 396 ? 0.871 -3.581 12.682 1.00 93.00 396 HIS A O 1
ATOM 3123 N N . GLY A 1 397 ? -0.520 -5.193 12.012 1.00 89.25 397 GLY A N 1
ATOM 3124 C CA . GLY A 1 397 ? -0.473 -4.792 10.621 1.00 89.25 397 GLY A CA 1
ATOM 3125 C C . GLY A 1 397 ? -1.589 -5.405 9.809 1.00 89.25 397 GLY A C 1
ATOM 3126 O O . GLY A 1 397 ? -2.387 -6.211 10.294 1.00 89.25 397 GLY A O 1
ATOM 3127 N N . VAL A 1 398 ? -1.640 -5.010 8.548 1.00 85.88 398 VAL A N 1
ATOM 3128 C CA . VAL A 1 398 ? -2.610 -5.534 7.603 1.00 85.88 398 VAL A CA 1
ATOM 3129 C C . VAL A 1 398 ? -1.891 -6.427 6.613 1.00 85.88 398 VAL A C 1
ATOM 3131 O O . VAL A 1 398 ? -1.013 -5.978 5.883 1.00 85.88 398 VAL A O 1
ATOM 3134 N N . VAL A 1 399 ? -2.275 -7.699 6.579 1.00 85.25 399 VAL A N 1
ATOM 3135 C CA . VAL A 1 399 ? -1.639 -8.705 5.728 1.00 85.25 399 VAL A CA 1
ATOM 3136 C C . VAL A 1 399 ? -1.812 -8.310 4.251 1.00 85.25 399 VAL A C 1
ATOM 3138 O O . VAL A 1 399 ? -2.933 -7.988 3.835 1.00 85.25 399 VAL A O 1
ATOM 3141 N N . PRO A 1 400 ? -0.733 -8.311 3.447 1.00 76.19 400 PRO A N 1
ATOM 3142 C CA . PRO A 1 400 ? -0.753 -7.809 2.080 1.00 76.19 400 PRO A CA 1
ATOM 3143 C C . PRO A 1 400 ? -1.508 -8.762 1.159 1.00 76.19 400 PRO A C 1
ATOM 3145 O O . PRO A 1 400 ? -1.173 -9.939 1.079 1.00 76.19 400 PRO A O 1
ATOM 3148 N N . GLY A 1 401 ? -2.482 -8.231 0.422 1.00 69.31 401 GLY A N 1
ATOM 3149 C CA . GLY A 1 401 ? -3.356 -8.985 -0.476 1.00 69.31 401 GLY A CA 1
ATOM 3150 C C . GLY A 1 401 ? -4.780 -8.434 -0.449 1.00 69.31 401 GLY A C 1
ATOM 3151 O O . GLY A 1 401 ? -5.088 -7.515 0.315 1.00 69.31 401 GLY A O 1
ATOM 3152 N N . ARG A 1 402 ? -5.651 -8.966 -1.314 1.00 57.31 402 ARG A N 1
ATOM 3153 C CA . ARG A 1 402 ? -7.055 -8.525 -1.403 1.00 57.31 402 ARG A CA 1
ATOM 3154 C C . ARG A 1 402 ? -7.930 -9.069 -0.269 1.00 57.31 402 ARG A C 1
ATOM 3156 O O . ARG A 1 402 ? -8.952 -8.462 0.036 1.00 57.31 402 ARG A O 1
ATOM 3163 N N . GLY A 1 403 ? -7.487 -10.143 0.393 1.00 59.38 403 GLY A N 1
ATOM 3164 C CA . GLY A 1 403 ? -8.354 -10.966 1.234 1.00 59.38 403 GLY A CA 1
ATOM 3165 C C . GLY A 1 403 ? -9.390 -11.712 0.388 1.00 59.38 403 GLY A C 1
ATOM 3166 O O . GLY A 1 403 ? -9.565 -11.419 -0.795 1.00 59.38 403 GLY A O 1
ATOM 3167 N N . GLU A 1 404 ? -10.066 -12.689 0.981 1.00 53.12 404 GLU A N 1
ATOM 3168 C CA . GLU A 1 404 ? -11.256 -13.274 0.366 1.00 53.12 404 GLU A CA 1
ATOM 3169 C C . GLU A 1 404 ? -12.378 -12.226 0.412 1.00 53.12 404 GLU A C 1
ATOM 3171 O O . GLU A 1 404 ? -12.732 -11.720 1.480 1.00 53.12 404 GLU A O 1
ATOM 3176 N N . CYS A 1 405 ? -12.898 -11.850 -0.755 1.00 52.94 405 CYS A N 1
ATOM 3177 C CA . CYS A 1 405 ? -14.194 -11.191 -0.846 1.00 52.94 405 CYS A CA 1
ATOM 3178 C C . CYS A 1 405 ? -15.256 -12.290 -0.707 1.00 52.94 405 CYS A C 1
ATOM 3180 O O . CYS A 1 405 ? -15.145 -13.319 -1.370 1.00 52.94 405 CYS A O 1
ATOM 3182 N N . GLU A 1 406 ? -16.262 -12.093 0.150 1.00 59.56 406 GLU A N 1
ATOM 3183 C CA . GLU A 1 406 ? -17.407 -13.010 0.239 1.00 59.56 406 GLU A CA 1
ATOM 3184 C C . GLU A 1 406 ? -18.003 -13.230 -1.164 1.00 59.56 406 GLU A C 1
ATOM 3186 O O . GLU A 1 406 ? -18.094 -12.287 -1.958 1.00 59.56 406 GLU A O 1
ATOM 3191 N N . GLU A 1 407 ? -18.381 -14.466 -1.500 1.00 54.78 407 GLU A N 1
ATOM 3192 C CA . GLU A 1 407 ? -18.964 -14.767 -2.811 1.00 54.78 407 GLU A CA 1
ATOM 3193 C C . GLU A 1 407 ? -20.129 -13.811 -3.119 1.00 54.78 407 GLU A C 1
ATOM 3195 O O . GLU A 1 407 ? -21.063 -13.658 -2.333 1.00 54.78 407 GLU A O 1
ATOM 3200 N N . GLY A 1 408 ? -20.056 -13.134 -4.268 1.00 55.69 408 GLY A N 1
ATOM 3201 C CA . GLY A 1 408 ? -21.074 -12.176 -4.704 1.00 55.69 408 GLY A CA 1
ATOM 3202 C C . GLY A 1 408 ? -20.892 -10.741 -4.199 1.00 55.69 408 GLY A C 1
ATOM 3203 O O . GLY A 1 408 ? -21.685 -9.878 -4.581 1.00 55.69 408 GLY A O 1
ATOM 3204 N N . CYS A 1 409 ? -19.858 -10.432 -3.403 1.00 56.69 409 CYS A N 1
ATOM 3205 C CA . CYS A 1 409 ? -19.525 -9.038 -3.120 1.00 56.69 409 CYS A CA 1
ATOM 3206 C C . CYS A 1 409 ? -18.671 -8.446 -4.255 1.00 56.69 409 CYS A C 1
ATOM 3208 O O . CYS A 1 409 ? -17.455 -8.589 -4.315 1.00 56.69 409 CYS A O 1
ATOM 3210 N N . ASP A 1 410 ? -19.328 -7.707 -5.148 1.00 55.59 410 ASP A N 1
ATOM 3211 C CA . ASP A 1 410 ? -18.699 -6.938 -6.239 1.00 55.59 410 ASP A CA 1
ATOM 3212 C C . ASP A 1 410 ? -17.945 -5.683 -5.721 1.00 55.59 410 ASP A C 1
ATOM 3214 O O . ASP A 1 410 ? -17.593 -4.751 -6.448 1.00 55.59 410 ASP A O 1
ATOM 3218 N N . GLY A 1 411 ? -17.756 -5.614 -4.399 1.00 61.31 411 GLY A N 1
ATOM 3219 C CA . GLY A 1 411 ? -17.307 -4.447 -3.662 1.00 61.31 411 GLY A CA 1
ATOM 3220 C C . GLY A 1 411 ? -15.832 -4.512 -3.286 1.00 61.31 411 GLY A C 1
ATOM 3221 O O . GLY A 1 411 ? -15.288 -5.544 -2.901 1.00 61.31 411 GLY A O 1
ATOM 3222 N N . ARG A 1 412 ? -15.182 -3.350 -3.318 1.00 71.69 412 ARG A N 1
ATOM 3223 C CA . ARG A 1 412 ? -13.862 -3.141 -2.722 1.00 71.69 412 ARG A CA 1
ATOM 3224 C C . ARG A 1 412 ? -13.988 -3.225 -1.196 1.00 71.69 412 ARG A C 1
ATOM 3226 O O . ARG A 1 412 ? -14.746 -2.454 -0.610 1.00 71.69 412 ARG A O 1
ATOM 3233 N N . ARG A 1 413 ? -13.230 -4.113 -0.538 1.00 81.00 413 ARG A N 1
ATOM 3234 C CA . ARG A 1 413 ? -13.134 -4.118 0.932 1.00 81.00 413 ARG A CA 1
ATOM 3235 C C . ARG A 1 413 ? -12.611 -2.768 1.420 1.00 81.00 413 ARG A C 1
ATOM 3237 O O . ARG A 1 413 ? -11.557 -2.306 0.979 1.00 81.00 413 ARG A O 1
ATOM 3244 N N . THR A 1 414 ? -13.292 -2.205 2.407 1.00 86.75 414 THR A N 1
ATOM 3245 C CA . THR A 1 414 ? -12.896 -0.965 3.072 1.00 86.75 414 THR A CA 1
ATOM 3246 C C . THR A 1 414 ? -12.820 -1.200 4.576 1.00 86.75 414 THR A C 1
ATOM 3248 O O . THR A 1 414 ? -13.794 -1.630 5.190 1.00 86.75 414 THR A O 1
ATOM 3251 N N . SER A 1 415 ? -11.659 -0.926 5.163 1.00 90.06 415 SER A N 1
ATOM 3252 C CA . SER A 1 415 ? -11.432 -0.927 6.606 1.00 90.06 415 SER A CA 1
ATOM 3253 C C . SER A 1 415 ? -11.448 0.499 7.119 1.00 90.06 415 SER A C 1
ATOM 3255 O O . SER A 1 415 ? -10.632 1.309 6.687 1.00 90.06 415 SER A O 1
ATOM 3257 N N . PHE A 1 416 ? -12.343 0.778 8.060 1.00 94.00 416 PHE A N 1
ATOM 3258 C CA . PHE A 1 416 ? -12.329 1.991 8.869 1.00 94.00 416 PHE A CA 1
ATOM 3259 C C . PHE A 1 416 ? -11.543 1.705 10.152 1.00 94.00 416 PHE A C 1
ATOM 3261 O O . PHE A 1 416 ? -11.920 0.815 10.917 1.00 94.00 416 PHE A O 1
ATOM 3268 N N . MET A 1 417 ? -10.433 2.409 10.356 1.00 94.69 417 MET A N 1
ATOM 3269 C CA . MET A 1 417 ? -9.562 2.239 11.519 1.00 94.69 417 MET A CA 1
ATOM 3270 C C . MET A 1 417 ? -9.665 3.448 12.435 1.00 94.69 417 MET A C 1
ATOM 3272 O O . MET A 1 417 ? -9.781 4.572 11.955 1.00 94.69 417 MET A O 1
ATOM 3276 N N . VAL A 1 418 ? -9.607 3.204 13.745 1.00 96.06 418 VAL A N 1
ATOM 3277 C CA . VAL A 1 418 ? -9.600 4.248 14.772 1.00 96.06 418 VAL A CA 1
ATOM 3278 C C . VAL A 1 418 ? -8.544 3.909 15.820 1.00 96.06 418 VAL A C 1
ATOM 3280 O O . VAL A 1 418 ? -8.599 2.836 16.421 1.00 96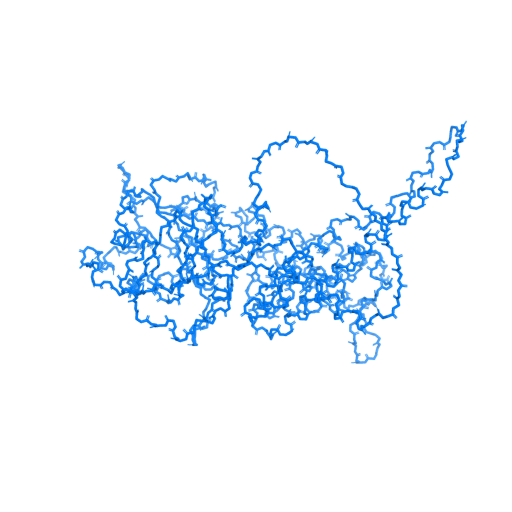.06 418 VAL A O 1
ATOM 3283 N N . ALA A 1 419 ? -7.610 4.825 16.051 1.00 95.75 419 ALA A N 1
ATOM 3284 C CA . ALA A 1 419 ? -6.669 4.802 17.161 1.00 95.75 419 ALA A CA 1
ATOM 3285 C C . ALA A 1 419 ? -7.137 5.761 18.262 1.00 95.75 419 ALA A C 1
ATOM 3287 O O . ALA A 1 419 ? -7.624 6.858 17.988 1.00 95.75 419 ALA A O 1
ATOM 3288 N N . PHE A 1 420 ? -6.996 5.347 19.521 1.00 97.06 420 PHE A N 1
ATOM 3289 C CA . PHE A 1 420 ? -7.396 6.133 20.686 1.00 97.06 420 PHE A CA 1
ATOM 3290 C C . PHE A 1 420 ? -6.160 6.577 21.462 1.00 97.06 420 PHE A C 1
ATOM 3292 O O . PHE A 1 420 ? -5.430 5.748 22.002 1.00 97.06 420 PHE A O 1
ATOM 3299 N N . TRP A 1 421 ? -5.951 7.888 21.537 1.00 95.81 421 TRP A N 1
ATOM 3300 C CA . TRP A 1 421 ? -4.729 8.491 22.053 1.00 95.81 421 TRP A CA 1
ATOM 3301 C C . TRP A 1 421 ? -4.990 9.220 23.365 1.00 95.81 421 TRP A C 1
ATOM 3303 O O . TRP A 1 421 ? -5.906 10.043 23.456 1.00 95.81 421 TRP A O 1
ATOM 3313 N N . GLU A 1 422 ? -4.169 8.963 24.386 1.00 95.25 422 GLU A N 1
ATOM 3314 C CA . GLU A 1 422 ? -4.146 9.813 25.582 1.00 95.25 422 GLU A CA 1
ATOM 3315 C C . GLU A 1 422 ? -3.595 11.200 25.244 1.00 95.25 422 GLU A C 1
ATOM 3317 O O . GLU A 1 422 ? -4.193 12.205 25.621 1.00 95.25 422 GLU A O 1
ATOM 3322 N N . ASN A 1 423 ? -2.496 11.244 24.491 1.00 94.12 423 ASN A N 1
ATOM 3323 C CA . ASN A 1 423 ? -1.919 12.453 23.920 1.00 94.12 423 ASN A CA 1
ATOM 3324 C C . ASN A 1 423 ? -1.491 12.128 22.481 1.00 94.12 423 ASN A C 1
ATOM 3326 O O . ASN A 1 423 ? -0.974 11.040 22.235 1.00 94.12 423 ASN A O 1
ATOM 3330 N N . ILE A 1 424 ? -1.738 13.047 21.551 1.00 92.94 424 ILE A N 1
ATOM 3331 C CA . ILE A 1 424 ? -1.317 12.946 20.151 1.00 92.94 424 ILE A CA 1
ATOM 3332 C C . ILE A 1 424 ? -0.800 14.310 19.711 1.00 92.94 424 ILE A C 1
ATOM 3334 O O . ILE A 1 424 ? -1.452 15.329 19.958 1.00 92.94 424 ILE A O 1
ATOM 3338 N N . ASP A 1 425 ? 0.357 14.314 19.059 1.00 92.69 425 ASP A N 1
ATOM 3339 C CA . ASP A 1 425 ? 0.886 15.506 18.415 1.00 92.69 425 ASP A CA 1
ATOM 3340 C C . ASP A 1 425 ? 0.148 15.714 17.095 1.00 92.69 425 ASP A C 1
ATOM 3342 O O . ASP A 1 425 ? 0.175 14.876 16.193 1.00 92.69 425 ASP A O 1
ATOM 3346 N N . LEU A 1 426 ? -0.577 16.827 17.008 1.00 90.06 426 LEU A N 1
ATOM 3347 C CA . LEU A 1 426 ? -1.341 17.166 15.817 1.00 90.06 426 LEU A CA 1
ATOM 3348 C C . LEU A 1 426 ? -0.448 17.903 14.834 1.00 90.06 426 LEU A C 1
ATOM 3350 O O . LEU A 1 426 ? 0.119 18.950 15.157 1.00 90.06 426 LEU A O 1
ATOM 3354 N N . ASN A 1 427 ? -0.400 17.416 13.599 1.00 87.38 427 ASN A N 1
ATOM 3355 C CA . ASN A 1 427 ? 0.282 18.146 12.548 1.00 87.38 427 ASN A CA 1
ATOM 3356 C C . ASN A 1 427 ? -0.620 19.314 12.105 1.00 87.38 427 ASN A C 1
ATOM 3358 O O . ASN A 1 427 ? -1.763 19.074 11.690 1.00 87.38 427 ASN A O 1
ATOM 3362 N N . PRO A 1 428 ? -0.137 20.571 12.113 1.00 83.38 428 PRO A N 1
ATOM 3363 C CA . PRO A 1 428 ? -0.951 21.737 11.761 1.00 83.38 428 PRO A CA 1
ATOM 3364 C C . PRO A 1 428 ? -1.481 21.565 10.347 1.00 83.38 428 PRO A C 1
ATOM 3366 O O . PRO A 1 428 ? -0.680 21.278 9.477 1.00 83.38 428 PRO A O 1
ATOM 3369 N N . SER A 1 429 ? -2.781 21.713 10.091 1.00 74.00 429 SER A N 1
ATOM 3370 C CA . SER A 1 429 ? -3.349 21.550 8.745 1.00 74.00 429 SER A CA 1
ATOM 3371 C C . SER A 1 429 ? -3.369 22.899 8.015 1.00 74.00 429 SER A C 1
ATOM 3373 O O . SER A 1 429 ? -4.395 23.586 8.073 1.00 74.00 429 SER A O 1
ATOM 3375 N N . PRO A 1 430 ? -2.270 23.351 7.364 1.00 70.31 430 PRO A N 1
ATOM 3376 C CA . PRO A 1 430 ? -2.395 24.460 6.443 1.00 70.31 430 PRO A CA 1
ATOM 3377 C C . PRO A 1 430 ? -3.382 23.999 5.372 1.00 70.31 430 PRO A C 1
ATOM 3379 O O . PRO A 1 430 ? -3.227 22.940 4.773 1.00 70.31 430 PRO A O 1
ATOM 3382 N N . GLU A 1 431 ? -4.453 24.766 5.207 1.00 73.19 431 GLU A N 1
ATOM 3383 C CA . GLU A 1 431 ? -5.327 24.659 4.038 1.00 73.19 431 GLU A CA 1
ATOM 3384 C C . GLU A 1 431 ? -6.135 23.357 3.902 1.00 73.19 431 GLU A C 1
ATOM 3386 O O . GLU A 1 431 ? -6.572 23.018 2.808 1.00 73.19 431 GLU A O 1
ATOM 3391 N N . ASN A 1 432 ? -6.423 22.669 5.018 1.00 72.06 432 ASN A N 1
ATOM 3392 C CA . ASN A 1 432 ? -7.238 21.439 5.053 1.00 72.06 432 ASN A CA 1
ATOM 3393 C C . ASN A 1 432 ? -6.667 20.281 4.214 1.00 72.06 432 ASN A C 1
ATOM 3395 O O . ASN A 1 432 ? -7.403 19.399 3.771 1.00 72.06 432 ASN A O 1
ATOM 3399 N N . ILE A 1 433 ? -5.351 20.267 4.032 1.00 76.44 433 ILE A N 1
ATOM 3400 C CA . ILE A 1 433 ? -4.632 19.233 3.295 1.00 76.44 433 ILE A CA 1
ATOM 3401 C C . ILE A 1 433 ? -4.691 17.889 4.036 1.00 76.44 433 ILE A C 1
ATOM 3403 O O . ILE A 1 433 ? -4.239 17.822 5.191 1.00 76.44 433 ILE A O 1
ATOM 3407 N N . PRO A 1 434 ? -5.180 16.811 3.389 1.00 82.12 434 PRO A N 1
ATOM 3408 C CA . PRO A 1 434 ? -4.950 15.441 3.820 1.00 82.12 434 PRO A CA 1
ATOM 3409 C C . PRO A 1 434 ? -3.488 15.180 4.189 1.00 82.12 434 PRO A C 1
ATOM 3411 O O . PRO A 1 434 ? -2.554 15.518 3.469 1.00 82.12 434 PRO A O 1
ATOM 3414 N N . GLY A 1 435 ? -3.292 14.566 5.345 1.00 86.56 435 GLY A N 1
ATOM 3415 C CA . GLY A 1 435 ? -1.987 14.189 5.867 1.00 86.56 435 GLY A CA 1
ATOM 3416 C C . GLY A 1 435 ? -2.165 13.389 7.146 1.00 86.56 435 GLY A C 1
ATOM 3417 O O . GLY A 1 435 ? -3.296 13.161 7.576 1.00 86.56 435 GLY A O 1
ATOM 3418 N N . SER A 1 436 ? -1.070 12.948 7.748 1.00 88.75 436 SER A N 1
ATOM 3419 C CA . SER A 1 436 ? -1.115 12.211 9.008 1.00 88.75 436 SER A CA 1
ATOM 3420 C C . SER A 1 436 ? -1.443 13.129 10.189 1.00 88.75 436 SER A C 1
ATOM 3422 O O . SER A 1 436 ? -1.009 14.285 10.232 1.00 88.75 436 SER A O 1
ATOM 3424 N N . ALA A 1 437 ? -2.200 12.600 11.151 1.00 90.88 437 ALA A N 1
ATOM 3425 C CA . ALA A 1 437 ? -2.547 13.235 12.420 1.00 90.88 437 ALA A CA 1
ATOM 3426 C C . ALA A 1 437 ? -3.086 14.672 12.265 1.00 90.88 437 ALA A C 1
ATOM 3428 O O . ALA A 1 437 ? -2.705 15.586 13.002 1.00 90.88 437 ALA A O 1
ATOM 3429 N N . ARG A 1 438 ? -3.954 14.901 11.270 1.00 91.75 438 ARG A N 1
ATOM 3430 C CA . ARG A 1 438 ? -4.565 16.216 11.022 1.00 91.75 438 ARG A CA 1
ATOM 3431 C C . ARG A 1 438 ? -5.855 16.376 11.823 1.00 91.75 438 ARG A C 1
ATOM 3433 O O . ARG A 1 438 ? -6.615 15.420 11.924 1.00 91.75 438 ARG A O 1
ATOM 3440 N N . PRO A 1 439 ? -6.208 17.579 12.298 1.00 91.69 439 PRO A N 1
ATOM 3441 C CA . PRO A 1 439 ? -7.571 17.852 12.748 1.00 91.69 439 PRO A CA 1
ATOM 3442 C C . PRO A 1 439 ? -8.595 17.550 11.645 1.00 91.69 439 PRO A C 1
ATOM 3444 O O . PRO A 1 439 ? -8.348 17.844 10.474 1.00 91.69 439 PRO A O 1
ATOM 3447 N N . PHE A 1 440 ? -9.758 17.000 12.004 1.00 90.75 440 PHE A N 1
ATOM 3448 C CA . PHE A 1 440 ? -10.849 16.851 11.039 1.00 90.75 440 PHE A CA 1
ATOM 3449 C C . PHE A 1 440 ? -11.280 18.230 10.487 1.00 90.75 440 PHE A C 1
ATOM 3451 O O . PHE A 1 440 ? -11.485 19.164 11.271 1.00 90.75 440 PHE A O 1
ATOM 3458 N N . PRO A 1 441 ? -11.446 18.394 9.161 1.00 89.38 441 PRO A N 1
ATOM 3459 C CA . PRO A 1 441 ? -11.773 19.683 8.552 1.00 89.38 441 PRO A CA 1
ATOM 3460 C C . PRO A 1 441 ? -13.268 20.022 8.699 1.00 89.38 441 PRO A C 1
ATOM 3462 O O . PRO A 1 441 ? -14.052 19.909 7.758 1.00 89.38 441 PRO A O 1
ATOM 3465 N N . TYR A 1 442 ? -13.676 20.480 9.888 1.00 83.94 442 TYR A N 1
ATOM 3466 C CA . TYR A 1 442 ? -15.068 20.878 10.170 1.00 83.94 442 TYR A CA 1
ATOM 3467 C C . TYR A 1 442 ? -15.556 22.041 9.297 1.00 83.94 442 TYR A C 1
ATOM 3469 O O . TYR A 1 442 ? -16.745 22.151 9.010 1.00 83.94 442 TYR A O 1
ATOM 3477 N N . THR A 1 443 ? -14.645 22.923 8.878 1.00 82.50 443 THR A N 1
ATOM 3478 C CA . THR A 1 443 ? -14.956 24.029 7.968 1.00 82.50 443 THR A CA 1
ATOM 3479 C C . THR A 1 443 ? -14.436 23.711 6.579 1.00 82.50 443 THR A C 1
ATOM 3481 O O . THR A 1 443 ? -13.224 23.656 6.359 1.00 82.50 443 THR A O 1
ATOM 3484 N N . ILE A 1 444 ? -15.355 23.564 5.627 1.00 77.00 444 ILE A N 1
ATOM 3485 C CA . ILE A 1 444 ? -14.998 23.397 4.221 1.00 77.00 444 ILE A CA 1
ATOM 3486 C C . ILE A 1 444 ? -14.383 24.693 3.689 1.00 77.00 444 ILE A C 1
ATOM 3488 O O . ILE A 1 444 ? -15.027 25.742 3.672 1.00 77.00 444 ILE A O 1
ATOM 3492 N N . LYS A 1 445 ? -13.141 24.596 3.221 1.00 76.75 445 LYS A N 1
ATOM 3493 C CA . LYS A 1 445 ? -12.424 25.636 2.475 1.00 76.75 445 LYS A CA 1
ATOM 3494 C C . LYS A 1 445 ? -11.811 25.002 1.221 1.00 76.75 445 LYS A C 1
ATOM 3496 O O . LYS A 1 445 ? -11.656 23.785 1.176 1.00 76.75 445 LYS A O 1
ATOM 3501 N N . ASN A 1 446 ? -11.480 25.823 0.225 1.00 71.88 446 ASN A N 1
ATOM 3502 C CA . ASN A 1 446 ? -10.640 25.439 -0.919 1.00 71.88 446 ASN A CA 1
ATOM 3503 C C . ASN A 1 446 ? -11.177 24.279 -1.784 1.00 71.88 446 ASN A C 1
ATOM 3505 O O . ASN A 1 446 ? -10.419 23.456 -2.274 1.00 71.88 446 ASN A O 1
ATOM 3509 N N . GLY A 1 447 ? -12.497 24.190 -1.979 1.00 74.69 447 GLY A N 1
ATOM 3510 C CA . GLY A 1 447 ? -13.083 23.231 -2.927 1.00 74.69 447 GLY A CA 1
ATOM 3511 C C . GLY A 1 447 ? -13.106 21.764 -2.478 1.00 74.69 447 GLY A C 1
ATOM 3512 O O . GLY A 1 447 ? -13.711 20.957 -3.175 1.00 74.69 447 GLY A O 1
ATOM 3513 N N . ILE A 1 448 ? -12.548 21.422 -1.312 1.00 79.06 448 ILE A N 1
ATOM 3514 C CA . ILE A 1 448 ? -12.654 20.082 -0.714 1.00 79.06 448 ILE A CA 1
ATOM 3515 C C . ILE A 1 448 ? -14.104 19.844 -0.279 1.00 79.06 448 ILE A C 1
ATOM 3517 O O . ILE A 1 448 ? -14.678 20.634 0.475 1.00 79.06 448 ILE A O 1
ATOM 3521 N N . THR A 1 449 ? -14.732 18.767 -0.743 1.00 87.94 449 THR A N 1
ATOM 3522 C CA . THR A 1 449 ? -16.152 18.495 -0.483 1.00 87.94 449 THR A CA 1
ATOM 3523 C C . THR A 1 449 ? -16.413 17.222 0.299 1.00 87.94 449 THR A C 1
ATOM 3525 O O . THR A 1 449 ? -17.497 17.117 0.874 1.00 87.94 449 THR A O 1
ATOM 3528 N N . TRP A 1 450 ? -15.448 16.306 0.419 1.00 88.56 450 TRP A N 1
ATOM 3529 C CA . TRP A 1 450 ? -15.646 15.050 1.147 1.00 88.56 450 TRP A CA 1
ATOM 3530 C C . TRP A 1 450 ? -16.165 15.224 2.593 1.00 88.56 450 TRP A C 1
ATOM 3532 O O . TRP A 1 450 ? -17.030 14.432 2.976 1.00 88.56 450 TRP A O 1
ATOM 3542 N N . PRO A 1 451 ? -15.791 16.262 3.387 1.00 89.62 451 PRO A N 1
ATOM 3543 C CA . PRO A 1 451 ? -16.310 16.417 4.748 1.00 89.62 451 PRO A CA 1
ATOM 3544 C C . PRO A 1 451 ? -17.817 16.695 4.784 1.00 89.62 451 PRO A C 1
ATOM 3546 O O . PRO A 1 451 ? -18.475 16.380 5.774 1.00 89.62 451 PRO A O 1
ATOM 3549 N N . LYS A 1 452 ? -18.395 17.232 3.695 1.00 86.56 452 LYS A N 1
ATOM 3550 C CA . LYS A 1 452 ? -19.849 17.460 3.572 1.00 86.56 452 LYS A CA 1
ATOM 3551 C C . LYS A 1 452 ? -20.635 16.159 3.642 1.00 86.56 452 LYS A C 1
ATOM 3553 O O . LYS A 1 452 ? -21.766 16.168 4.119 1.00 86.56 452 LYS A O 1
ATOM 3558 N N . ASN A 1 453 ? -20.038 15.046 3.217 1.00 85.81 453 ASN A N 1
ATOM 3559 C CA . ASN A 1 453 ? -20.685 13.739 3.281 1.00 85.81 453 ASN A CA 1
ATOM 3560 C C . ASN A 1 453 ? -20.898 13.277 4.726 1.00 85.81 453 ASN A C 1
ATOM 3562 O O . ASN A 1 453 ? -21.743 12.422 4.966 1.00 85.81 453 ASN A O 1
ATOM 3566 N N . HIS A 1 454 ? -20.199 13.889 5.684 1.00 84.50 454 HIS A N 1
ATOM 3567 C CA . HIS A 1 454 ? -20.331 13.623 7.111 1.00 84.50 454 HIS A CA 1
ATOM 3568 C C . HIS A 1 454 ? -21.217 14.637 7.842 1.00 84.50 454 HIS A C 1
ATOM 3570 O O . HIS A 1 454 ? -21.238 14.620 9.069 1.00 84.50 454 HIS A O 1
ATOM 3576 N N . ALA A 1 455 ? -21.934 15.519 7.132 1.00 78.19 455 ALA A N 1
ATOM 3577 C CA . ALA A 1 455 ? -22.764 16.559 7.740 1.00 78.19 455 ALA A CA 1
ATOM 3578 C C . ALA A 1 455 ? -23.740 16.020 8.807 1.00 78.19 455 ALA A C 1
ATOM 3580 O O . ALA A 1 455 ? -24.136 14.851 8.789 1.00 78.19 455 ALA A O 1
ATOM 3581 N N . LEU A 1 456 ? -24.109 16.908 9.737 1.00 66.81 456 LEU A N 1
ATOM 3582 C CA . LEU A 1 456 ? -24.957 16.646 10.903 1.00 66.81 456 LEU A CA 1
ATOM 3583 C C . LEU A 1 456 ? -26.154 15.748 10.565 1.00 66.81 456 LEU A C 1
ATOM 3585 O O . LEU A 1 456 ? -27.049 16.133 9.813 1.00 66.81 456 LEU A O 1
ATOM 3589 N N . ARG A 1 457 ? -26.185 14.560 11.171 1.00 64.75 457 ARG A N 1
ATOM 3590 C CA . ARG A 1 457 ? -27.399 13.746 11.303 1.00 64.75 457 ARG A CA 1
ATOM 3591 C C . ARG A 1 457 ? -27.957 13.935 12.705 1.00 64.75 457 ARG A C 1
ATOM 3593 O O . ARG A 1 457 ? -27.177 14.141 13.638 1.00 64.75 457 ARG A O 1
ATOM 3600 N N . SER A 1 458 ? -29.284 13.885 12.859 1.00 59.62 458 SER A N 1
ATOM 3601 C CA . SER A 1 458 ? -29.883 14.044 14.185 1.00 59.62 458 SER A CA 1
ATOM 3602 C C . SER A 1 458 ? -29.338 12.947 15.125 1.00 59.62 458 SER A C 1
ATOM 3604 O O . SER A 1 458 ? -29.384 11.762 14.769 1.00 59.62 458 SER A O 1
ATOM 3606 N N . PRO A 1 459 ? -28.810 13.317 16.310 1.00 56.84 459 PRO A N 1
ATOM 3607 C CA . PRO A 1 459 ? -28.256 12.370 17.286 1.00 56.84 459 PRO A CA 1
ATOM 3608 C C . PRO A 1 459 ? -29.250 11.290 17.734 1.00 56.84 459 PRO A C 1
ATOM 3610 O O . PRO A 1 459 ? -28.856 10.235 18.218 1.00 56.84 459 PRO A O 1
ATOM 3613 N N . GLU A 1 460 ? -30.546 11.554 17.561 1.00 57.94 460 GLU A N 1
ATOM 3614 C CA . GLU A 1 460 ? -31.657 10.665 17.910 1.00 57.94 460 GLU A CA 1
ATOM 3615 C C . GLU A 1 460 ? -31.723 9.398 17.045 1.00 57.94 460 GLU A C 1
ATOM 3617 O O . GLU A 1 460 ? -32.438 8.461 17.392 1.00 57.94 460 GLU A O 1
ATOM 3622 N N . SER A 1 461 ? -30.991 9.348 15.927 1.00 57.19 461 SER A N 1
ATOM 3623 C CA . SER A 1 461 ? -31.082 8.226 14.989 1.00 57.19 461 SER A CA 1
ATOM 3624 C C . SER A 1 461 ? -30.368 6.955 15.458 1.00 57.19 461 SER A C 1
ATOM 3626 O O . SER A 1 461 ? -30.744 5.873 15.009 1.00 57.19 461 SER A O 1
ATOM 3628 N N . TRP A 1 462 ? -29.374 7.028 16.357 1.00 71.62 462 TRP A N 1
ATOM 3629 C CA . TRP A 1 462 ? -28.605 5.842 16.765 1.00 71.62 462 TRP A CA 1
ATOM 3630 C C . TRP A 1 462 ? -28.854 5.473 18.228 1.00 71.62 462 TRP A C 1
ATOM 3632 O O . TRP A 1 462 ? -28.716 6.324 19.109 1.00 71.62 462 TRP A O 1
ATOM 3642 N N . PRO A 1 463 ? -29.194 4.204 18.527 1.00 66.69 463 PRO A N 1
ATOM 3643 C CA . PRO A 1 463 ? -29.427 3.773 19.897 1.00 66.69 463 PRO A CA 1
ATOM 3644 C C . PRO A 1 463 ? -28.173 4.038 20.736 1.00 66.69 463 PRO A C 1
ATOM 3646 O O . PRO A 1 463 ? -27.068 3.616 20.385 1.00 66.69 463 PRO A O 1
ATOM 3649 N N . GLY A 1 464 ? -28.341 4.767 21.841 1.00 64.44 464 GLY A N 1
ATOM 3650 C CA . GLY A 1 464 ? -27.238 5.113 22.729 1.00 64.44 464 GLY A CA 1
ATOM 3651 C C . GLY A 1 464 ? -26.498 3.865 23.219 1.00 64.44 464 GLY A C 1
ATOM 3652 O O . GLY A 1 464 ? -27.112 2.880 23.625 1.00 64.44 464 GLY A O 1
ATOM 3653 N N . ILE A 1 465 ? -25.162 3.924 23.225 1.00 60.38 465 ILE A N 1
ATOM 3654 C CA . ILE A 1 465 ? -24.270 2.832 23.666 1.00 60.38 465 ILE A CA 1
ATOM 3655 C C . ILE A 1 465 ? -24.619 2.329 25.076 1.00 60.38 465 ILE A C 1
ATOM 3657 O O . ILE A 1 465 ? -24.392 1.161 25.386 1.00 60.38 465 ILE A O 1
ATOM 3661 N N . GLY A 1 466 ? -25.177 3.201 25.924 1.00 62.72 466 GLY A N 1
ATOM 3662 C CA . GLY A 1 466 ? -25.406 2.958 27.349 1.00 62.72 466 GLY A CA 1
ATOM 3663 C C . GLY A 1 466 ? -26.322 1.779 27.699 1.00 62.72 466 GLY A C 1
ATOM 3664 O O . GLY A 1 466 ? -26.423 1.456 28.877 1.00 62.72 466 GLY A O 1
ATOM 3665 N N . ALA A 1 467 ? -26.964 1.132 26.722 1.00 65.50 467 ALA A N 1
ATOM 3666 C CA . ALA A 1 467 ? -27.868 0.005 26.956 1.00 65.50 467 ALA A CA 1
ATOM 3667 C C . ALA A 1 467 ? -27.240 -1.393 26.775 1.00 65.50 467 ALA A C 1
ATOM 3669 O O . ALA A 1 467 ? -27.882 -2.371 27.148 1.00 65.50 467 ALA A O 1
ATOM 3670 N N . VAL A 1 468 ? -26.033 -1.521 26.203 1.00 79.31 468 VAL A N 1
ATOM 3671 C CA . VAL A 1 468 ? -25.472 -2.838 25.831 1.00 79.31 468 VAL A CA 1
ATOM 3672 C C . VAL A 1 468 ? -24.331 -3.244 26.765 1.00 79.31 468 VAL A C 1
ATOM 3674 O O . VAL A 1 468 ? -23.312 -2.553 26.828 1.00 79.31 468 VAL A O 1
ATOM 3677 N N . SER A 1 469 ? -24.475 -4.376 27.460 1.00 84.94 469 SER A N 1
ATOM 3678 C CA . SER A 1 469 ? -23.415 -4.959 28.294 1.00 84.94 469 SER A CA 1
ATOM 3679 C C . SER A 1 469 ? -22.366 -5.700 27.449 1.00 84.94 469 SER A C 1
ATOM 3681 O O . SER A 1 469 ? -22.611 -6.046 26.291 1.00 84.94 469 SER A O 1
ATOM 3683 N N . ILE A 1 470 ? -21.174 -5.949 28.005 1.00 85.56 470 ILE A N 1
ATOM 3684 C CA . ILE A 1 470 ? -20.093 -6.646 27.281 1.00 85.56 470 ILE A CA 1
ATOM 3685 C C . ILE A 1 470 ? -20.487 -8.083 26.902 1.00 85.56 470 ILE A C 1
ATOM 3687 O O . ILE A 1 470 ? -20.057 -8.585 25.866 1.00 85.56 470 ILE A O 1
ATOM 3691 N N . GLU A 1 471 ? -21.335 -8.727 27.704 1.00 88.31 471 GLU A N 1
ATOM 3692 C CA . GLU A 1 471 ? -21.840 -10.090 27.498 1.00 88.31 471 GLU A CA 1
ATOM 3693 C C . GLU A 1 471 ? -22.843 -10.182 26.341 1.00 88.31 471 GLU A C 1
ATOM 3695 O O . GLU A 1 471 ? -23.053 -11.261 25.798 1.00 88.31 471 GLU A O 1
ATOM 3700 N N . GLN A 1 472 ? -23.457 -9.061 25.960 1.00 88.06 472 GLN A N 1
ATOM 3701 C CA . GLN A 1 472 ? -24.422 -8.982 24.860 1.00 88.06 472 GLN A CA 1
ATOM 3702 C C . GLN A 1 472 ? -23.760 -8.714 23.502 1.00 88.06 472 GLN A C 1
ATOM 3704 O O . GLN A 1 472 ? -24.453 -8.625 22.490 1.00 88.06 472 GLN A O 1
ATOM 3709 N N . LEU A 1 473 ? -22.437 -8.533 23.467 1.00 89.50 473 LEU A N 1
ATOM 3710 C CA . LEU A 1 473 ? -21.704 -8.344 22.220 1.00 89.50 473 LEU A CA 1
ATOM 3711 C C . LEU A 1 473 ? -21.511 -9.689 21.508 1.00 89.50 473 LEU A C 1
ATOM 3713 O O . LEU A 1 473 ? -21.240 -10.707 22.141 1.00 89.50 473 LEU A O 1
ATOM 3717 N N . ASP A 1 474 ? -21.602 -9.673 20.182 1.00 91.81 474 ASP A N 1
ATOM 3718 C CA . ASP A 1 474 ? -21.396 -10.843 19.325 1.00 91.81 474 ASP A CA 1
ATOM 3719 C C . ASP A 1 474 ? -19.892 -11.129 19.172 1.00 91.81 474 ASP A C 1
ATOM 3721 O O . ASP A 1 474 ? -19.255 -10.712 18.204 1.00 91.81 474 ASP A O 1
ATOM 3725 N N . HIS A 1 475 ? -19.280 -11.725 20.202 1.00 92.12 475 HIS A N 1
ATOM 3726 C CA . HIS A 1 475 ? -17.831 -11.946 20.262 1.00 92.12 475 HIS A CA 1
ATOM 3727 C C . HIS A 1 475 ? -17.346 -12.914 19.184 1.00 92.12 475 HIS A C 1
ATOM 3729 O O . HIS A 1 475 ? -17.846 -14.026 19.032 1.00 92.12 475 HIS A O 1
ATOM 3735 N N . VAL A 1 476 ? -16.268 -12.518 18.513 1.00 91.12 476 VAL A N 1
ATOM 3736 C CA . VAL A 1 476 ? -15.556 -13.321 17.523 1.00 91.12 476 VAL A CA 1
ATOM 3737 C C . VAL A 1 476 ? -14.176 -13.654 18.062 1.00 91.12 476 VAL A C 1
ATOM 3739 O O . VAL A 1 476 ? -13.424 -12.769 18.472 1.00 91.12 476 VAL A O 1
ATOM 3742 N N . ALA A 1 477 ? -13.814 -14.933 18.019 1.00 90.31 477 ALA A N 1
ATOM 3743 C CA . ALA A 1 477 ? -12.477 -15.370 18.384 1.00 90.31 477 ALA A CA 1
ATOM 3744 C C . ALA A 1 477 ? -11.481 -15.098 17.245 1.00 90.31 477 ALA A C 1
ATOM 3746 O O . ALA A 1 477 ? -11.670 -15.605 16.136 1.00 90.31 477 ALA A O 1
ATOM 3747 N N . PRO A 1 478 ? -10.404 -14.335 17.500 1.00 92.00 478 PRO A N 1
ATOM 3748 C CA . PRO A 1 478 ? -9.289 -14.234 16.567 1.00 92.00 478 PRO A CA 1
ATOM 3749 C C . PRO A 1 478 ? -8.643 -15.603 16.320 1.00 92.00 478 PRO A C 1
ATOM 3751 O O . PRO A 1 478 ? -8.498 -16.405 17.247 1.00 92.00 478 PRO A O 1
ATOM 3754 N N . ILE A 1 479 ? -8.193 -15.853 15.091 1.00 90.19 479 ILE A N 1
ATOM 3755 C CA . ILE A 1 479 ? -7.481 -17.081 14.730 1.00 90.19 479 ILE A CA 1
ATOM 3756 C C . ILE A 1 479 ? -6.082 -16.997 15.324 1.00 90.19 479 ILE A C 1
ATOM 3758 O O . ILE A 1 479 ? -5.255 -16.192 14.895 1.00 90.19 479 ILE A O 1
ATOM 3762 N N . ARG A 1 480 ? -5.810 -17.829 16.328 1.00 91.44 480 ARG A N 1
ATOM 3763 C CA . ARG A 1 480 ? -4.491 -17.898 16.950 1.00 91.44 480 ARG A CA 1
ATOM 3764 C C . ARG A 1 480 ? -3.495 -18.580 16.014 1.00 91.44 480 ARG A C 1
ATOM 3766 O O . ARG A 1 480 ? -3.714 -19.702 15.568 1.00 91.44 480 ARG A O 1
ATOM 3773 N N . LEU A 1 481 ? -2.364 -17.923 15.804 1.00 91.31 481 LEU A N 1
ATOM 3774 C CA . LEU A 1 481 ? -1.214 -18.417 15.065 1.00 91.31 481 LEU A CA 1
ATOM 3775 C C . LEU A 1 481 ? -0.072 -18.691 16.051 1.00 91.31 481 LEU A C 1
ATOM 3777 O O . LEU A 1 481 ? 0.275 -17.833 16.863 1.00 91.31 481 LEU A O 1
ATOM 3781 N N . ASN A 1 482 ? 0.506 -19.891 15.981 1.00 90.75 482 ASN A N 1
ATOM 3782 C CA . ASN A 1 482 ? 1.643 -20.302 16.821 1.00 90.75 482 ASN A CA 1
ATOM 3783 C C . ASN A 1 482 ? 3.003 -20.055 16.149 1.00 90.75 482 ASN A C 1
ATOM 3785 O O . ASN A 1 482 ? 4.044 -20.357 16.721 1.00 90.75 482 ASN A O 1
ATOM 3789 N N . THR A 1 483 ? 2.994 -19.572 14.909 1.00 91.88 483 THR A N 1
ATOM 3790 C CA . THR A 1 483 ? 4.199 -19.271 14.138 1.00 91.88 483 THR A CA 1
ATOM 3791 C C . THR A 1 483 ? 3.900 -18.055 13.281 1.00 91.88 483 THR A C 1
ATOM 3793 O O . THR A 1 483 ? 3.038 -18.110 12.402 1.00 91.88 483 THR A O 1
ATOM 3796 N N . ILE A 1 484 ? 4.573 -16.943 13.574 1.00 93.56 484 ILE A N 1
ATOM 3797 C CA . ILE A 1 484 ? 4.424 -15.676 12.842 1.00 93.56 484 ILE A CA 1
ATOM 3798 C C . ILE A 1 484 ? 5.566 -15.483 11.864 1.00 93.56 484 ILE A C 1
ATOM 3800 O O . ILE A 1 484 ? 5.336 -15.098 10.721 1.00 93.56 484 ILE A O 1
ATOM 3804 N N . TRP A 1 485 ? 6.775 -15.800 12.311 1.00 94.06 485 TRP A N 1
ATOM 3805 C CA . TRP A 1 485 ? 7.997 -15.660 11.545 1.00 94.06 485 TRP A CA 1
ATOM 3806 C C . TRP A 1 485 ? 8.555 -17.037 11.206 1.00 94.06 485 TRP A C 1
ATOM 3808 O O . TRP A 1 485 ? 8.569 -17.936 12.045 1.00 94.06 485 TRP A O 1
ATOM 3818 N N . GLU A 1 486 ? 9.017 -17.189 9.973 1.00 94.06 486 GLU A N 1
ATOM 3819 C CA . GLU A 1 486 ? 9.726 -18.370 9.493 1.00 94.06 486 GLU A CA 1
ATOM 3820 C C . GLU A 1 486 ? 11.092 -17.928 8.968 1.00 94.06 486 GLU A C 1
ATOM 3822 O O . GLU A 1 486 ? 11.202 -16.931 8.248 1.00 94.06 486 GLU A O 1
ATOM 3827 N N . GLU A 1 487 ? 12.141 -18.655 9.347 1.00 94.75 487 GLU A N 1
ATOM 3828 C CA . GLU A 1 487 ? 13.484 -18.436 8.816 1.00 94.75 487 GLU A CA 1
ATOM 3829 C C . GLU A 1 487 ? 13.529 -18.821 7.333 1.00 94.75 487 GLU A C 1
ATOM 3831 O O . GLU A 1 487 ? 12.932 -19.813 6.897 1.00 94.75 487 GLU A O 1
ATOM 3836 N N . ILE A 1 488 ? 14.229 -18.020 6.535 1.00 93.31 488 ILE A N 1
ATOM 3837 C CA . ILE A 1 488 ? 14.409 -18.288 5.112 1.00 93.31 488 ILE A CA 1
ATOM 3838 C C . ILE A 1 488 ? 15.507 -19.340 4.962 1.00 93.31 488 ILE A C 1
ATOM 3840 O O . ILE A 1 488 ? 16.699 -19.045 4.981 1.00 93.31 488 ILE A O 1
ATOM 3844 N N . VAL A 1 489 ? 15.095 -20.593 4.783 1.00 90.00 489 VAL A N 1
ATOM 3845 C CA . VAL A 1 489 ? 16.020 -21.694 4.501 1.00 90.00 489 VAL A CA 1
ATOM 3846 C C . VAL A 1 489 ? 16.361 -21.686 3.013 1.00 90.00 489 VAL A C 1
ATOM 3848 O O . VAL A 1 489 ? 15.662 -22.284 2.194 1.00 90.00 489 VAL A O 1
ATOM 3851 N N . TYR A 1 490 ? 17.449 -21.008 2.650 1.00 84.38 490 TYR A N 1
ATOM 3852 C CA . TYR A 1 490 ? 18.010 -21.074 1.302 1.00 84.38 490 TYR A CA 1
ATOM 3853 C C . TYR A 1 490 ? 19.261 -21.954 1.286 1.00 84.38 490 TYR A C 1
ATOM 3855 O O . TYR A 1 490 ? 20.340 -21.556 1.724 1.00 84.38 490 TYR A O 1
ATOM 3863 N N . ASN A 1 491 ? 19.126 -23.175 0.763 1.00 82.06 491 ASN A N 1
ATOM 3864 C CA . ASN A 1 491 ? 20.268 -24.059 0.569 1.00 82.06 491 ASN A CA 1
ATOM 3865 C C . ASN A 1 491 ? 20.927 -23.773 -0.789 1.00 82.06 491 ASN A C 1
ATOM 3867 O O . ASN A 1 491 ? 20.598 -24.401 -1.799 1.00 82.06 491 ASN A O 1
ATOM 3871 N N . ALA A 1 492 ? 21.878 -22.835 -0.807 1.00 76.06 492 ALA A N 1
ATOM 3872 C CA . ALA A 1 492 ? 22.626 -22.465 -2.012 1.00 76.06 492 ALA A CA 1
ATOM 3873 C C . ALA A 1 492 ? 23.267 -23.682 -2.717 1.00 76.06 492 ALA A C 1
ATOM 3875 O O . ALA A 1 492 ? 23.330 -23.730 -3.946 1.00 76.06 492 ALA A O 1
ATOM 3876 N N . ALA A 1 493 ? 23.669 -24.712 -1.958 1.00 74.75 493 ALA A N 1
ATOM 3877 C CA . ALA A 1 493 ? 24.281 -25.921 -2.510 1.00 74.75 493 ALA A CA 1
ATOM 3878 C C . ALA A 1 493 ? 23.303 -26.779 -3.338 1.00 74.75 493 ALA A C 1
ATOM 3880 O O . ALA A 1 493 ? 23.729 -27.481 -4.257 1.00 74.75 493 ALA A O 1
ATOM 3881 N N . ALA A 1 494 ? 21.999 -26.719 -3.049 1.00 65.12 494 ALA A N 1
ATOM 3882 C CA . ALA A 1 494 ? 20.980 -27.420 -3.831 1.00 65.12 494 ALA A CA 1
ATOM 3883 C C . ALA A 1 494 ? 20.671 -26.693 -5.152 1.00 65.12 494 ALA A C 1
ATOM 3885 O O . ALA A 1 494 ? 20.477 -27.342 -6.180 1.00 65.12 494 ALA A O 1
ATOM 3886 N N . SER A 1 495 ? 20.701 -25.356 -5.145 1.00 60.56 495 SER A N 1
ATOM 3887 C CA . SER A 1 495 ? 20.471 -24.538 -6.343 1.00 60.56 495 SER A CA 1
ATOM 3888 C C . SER A 1 495 ? 21.581 -24.740 -7.385 1.00 60.56 495 SER A C 1
ATOM 3890 O O . SER A 1 495 ? 21.304 -25.036 -8.550 1.00 60.56 495 SER A O 1
ATOM 3892 N N . ASN A 1 496 ? 22.847 -24.754 -6.945 1.00 54.84 496 ASN A N 1
ATOM 3893 C CA . ASN A 1 496 ? 23.991 -24.967 -7.839 1.00 54.84 496 ASN A CA 1
ATOM 3894 C C . ASN A 1 496 ? 24.000 -26.356 -8.509 1.00 54.84 496 ASN A C 1
ATOM 3896 O O . ASN A 1 496 ? 24.518 -26.491 -9.616 1.00 54.84 496 ASN A O 1
ATOM 3900 N N . ARG A 1 497 ? 23.392 -27.391 -7.902 1.00 47.50 497 ARG A N 1
ATOM 3901 C CA . ARG A 1 497 ? 23.278 -28.726 -8.529 1.00 47.50 497 ARG A CA 1
ATOM 3902 C C . ARG A 1 497 ? 22.303 -28.774 -9.703 1.00 47.50 497 ARG A C 1
ATOM 3904 O O . ARG A 1 497 ? 22.480 -29.616 -10.577 1.00 47.50 497 ARG A O 1
ATOM 3911 N N . THR A 1 498 ? 21.303 -27.898 -9.730 1.00 45.31 498 THR A N 1
ATOM 3912 C CA . THR A 1 498 ? 20.282 -27.895 -10.790 1.00 45.31 498 THR A CA 1
ATOM 3913 C C . THR A 1 498 ? 20.782 -27.147 -12.028 1.00 45.31 498 THR A C 1
ATOM 3915 O O . THR A 1 498 ? 20.519 -27.569 -13.149 1.00 45.31 498 THR A O 1
ATOM 3918 N N . VAL A 1 499 ? 21.600 -26.106 -11.835 1.00 42.75 499 VAL A N 1
ATOM 3919 C CA . VAL A 1 499 ? 22.245 -25.361 -12.933 1.00 42.75 499 VAL A CA 1
ATOM 3920 C C . VAL A 1 499 ? 23.444 -26.125 -13.513 1.00 42.75 499 VAL A C 1
ATOM 3922 O O . VAL A 1 499 ? 23.635 -26.140 -14.725 1.00 42.75 499 VAL A O 1
ATOM 3925 N N . ALA A 1 500 ? 24.196 -26.867 -12.690 1.00 37.72 500 ALA A N 1
ATOM 3926 C CA . ALA A 1 500 ? 25.339 -27.666 -13.152 1.00 37.72 500 ALA A CA 1
ATOM 3927 C C . ALA A 1 500 ? 24.975 -28.829 -14.105 1.00 37.72 500 ALA A C 1
ATOM 3929 O O . ALA A 1 500 ? 25.862 -29.397 -14.739 1.00 37.72 500 ALA A O 1
ATOM 3930 N N . ILE A 1 501 ? 23.690 -29.189 -14.240 1.00 41.91 501 ILE A N 1
ATOM 3931 C CA . ILE A 1 501 ? 23.225 -30.160 -15.249 1.00 41.91 501 ILE A CA 1
ATOM 3932 C C . ILE A 1 501 ? 22.998 -29.482 -16.618 1.00 41.91 501 ILE A C 1
ATOM 3934 O O . ILE A 1 501 ? 23.013 -30.163 -17.640 1.00 41.91 501 ILE A O 1
ATOM 3938 N N . ALA A 1 502 ? 22.859 -28.151 -16.663 1.00 38.28 502 ALA A N 1
ATOM 3939 C CA . ALA A 1 502 ? 22.571 -27.390 -17.882 1.00 38.28 502 ALA A CA 1
ATOM 3940 C C . ALA A 1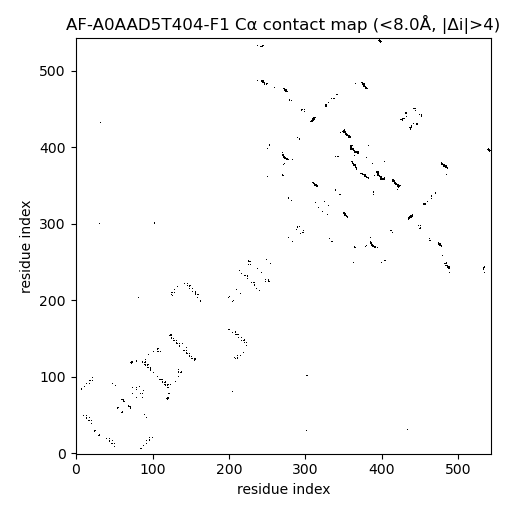 502 ? 23.791 -26.682 -18.499 1.00 38.28 502 ALA A C 1
ATOM 3942 O O . ALA A 1 502 ? 23.744 -26.324 -19.672 1.00 38.28 502 ALA A O 1
ATOM 3943 N N . THR A 1 503 ? 24.896 -26.512 -17.771 1.00 40.31 503 THR A N 1
ATOM 3944 C CA . THR A 1 503 ? 26.112 -25.884 -18.313 1.00 40.31 503 THR A CA 1
ATOM 3945 C C . THR A 1 503 ? 27.359 -26.639 -17.864 1.00 40.31 503 THR A C 1
ATOM 3947 O O . THR A 1 503 ? 27.978 -26.315 -16.851 1.00 40.31 503 THR A O 1
ATOM 3950 N N . LYS A 1 504 ? 27.733 -27.669 -18.628 1.00 34.25 504 LYS A N 1
ATOM 3951 C CA . LYS A 1 504 ? 29.114 -28.156 -18.664 1.00 34.25 504 LYS A CA 1
ATOM 3952 C C . LYS A 1 504 ? 29.856 -27.330 -19.708 1.00 34.25 504 LYS A C 1
ATOM 3954 O O . LYS A 1 504 ? 29.795 -27.674 -20.876 1.00 34.25 504 LYS A O 1
ATOM 3959 N N . ASP A 1 505 ? 30.474 -26.245 -19.262 1.00 36.78 505 ASP A N 1
ATOM 3960 C CA . ASP A 1 505 ? 31.761 -25.760 -19.763 1.00 36.78 505 ASP A CA 1
ATOM 3961 C C . ASP A 1 505 ? 32.362 -24.858 -18.673 1.00 36.78 505 ASP A C 1
ATOM 3963 O O . ASP A 1 505 ? 31.761 -23.879 -18.232 1.00 36.78 505 ASP A O 1
ATOM 3967 N N . GLU A 1 506 ? 33.502 -25.300 -18.145 1.00 40.19 506 GLU A N 1
ATOM 3968 C CA . GLU A 1 506 ? 34.227 -24.722 -17.013 1.00 40.19 506 GLU A CA 1
ATOM 3969 C C . GLU A 1 506 ? 34.986 -23.450 -17.413 1.00 40.19 506 GLU A C 1
ATOM 3971 O O . GLU A 1 506 ? 35.700 -23.445 -18.414 1.00 40.19 506 GLU A O 1
ATOM 3976 N N . VAL A 1 507 ? 34.960 -22.427 -16.551 1.00 34.91 507 VAL A N 1
ATOM 3977 C CA . VAL A 1 507 ? 36.107 -21.526 -16.357 1.00 34.91 507 VAL A CA 1
ATOM 3978 C C . VAL A 1 507 ? 36.288 -21.292 -14.858 1.00 34.91 507 VAL A C 1
ATOM 3980 O O . VAL A 1 507 ? 35.408 -20.775 -14.171 1.00 34.91 507 VAL A O 1
ATOM 3983 N N . ASP A 1 508 ? 37.448 -21.716 -14.367 1.00 35.69 508 ASP A N 1
ATOM 3984 C CA . ASP A 1 508 ? 37.939 -21.558 -13.002 1.00 35.69 508 ASP A CA 1
ATOM 3985 C C . ASP A 1 508 ? 38.362 -20.098 -12.750 1.00 35.69 508 ASP A C 1
ATOM 3987 O O . ASP A 1 508 ? 39.137 -19.524 -13.516 1.00 35.69 508 ASP A O 1
ATOM 3991 N N . CYS A 1 509 ? 37.841 -19.481 -11.688 1.00 30.25 509 CYS A N 1
ATOM 3992 C CA . CYS A 1 509 ? 38.212 -18.137 -11.236 1.00 30.25 509 CYS A CA 1
ATOM 3993 C C . CYS A 1 509 ? 38.171 -18.072 -9.703 1.00 30.25 509 CYS A C 1
ATOM 3995 O O . CYS A 1 509 ? 37.232 -17.552 -9.099 1.00 30.25 509 CYS A O 1
ATOM 3997 N N . SER A 1 510 ? 39.212 -18.584 -9.045 1.00 30.08 510 SER A N 1
ATOM 3998 C CA . SER A 1 510 ? 39.432 -18.364 -7.614 1.00 30.08 510 SER A CA 1
ATOM 3999 C C . SER A 1 510 ? 40.088 -16.994 -7.362 1.00 30.08 510 SER A C 1
ATOM 4001 O O . SER A 1 510 ? 41.308 -16.853 -7.462 1.00 30.08 510 SER A O 1
ATOM 4003 N N . GLY A 1 511 ? 39.293 -15.982 -7.004 1.00 29.41 511 GLY A N 1
ATOM 4004 C CA . GLY A 1 511 ? 39.767 -14.675 -6.533 1.00 29.41 511 GLY A CA 1
ATOM 4005 C C . GLY A 1 511 ? 39.311 -14.404 -5.099 1.00 29.41 511 GLY A C 1
ATOM 4006 O O . GLY A 1 511 ? 38.122 -14.236 -4.847 1.00 29.41 511 GLY A O 1
ATOM 4007 N N . ARG A 1 512 ? 40.253 -14.380 -4.148 1.00 28.59 512 ARG A N 1
ATOM 4008 C CA . ARG A 1 512 ? 40.022 -14.018 -2.737 1.00 28.59 512 ARG A CA 1
ATOM 4009 C C . ARG A 1 512 ? 39.628 -12.541 -2.618 1.00 28.59 512 ARG A C 1
ATOM 4011 O O . ARG A 1 512 ? 40.365 -11.681 -3.088 1.00 28.59 512 ARG A O 1
ATOM 4018 N N . ILE A 1 513 ? 38.527 -12.257 -1.924 1.00 28.33 513 ILE A N 1
ATOM 4019 C CA . ILE A 1 513 ? 38.133 -10.901 -1.519 1.00 28.33 513 ILE A CA 1
ATOM 4020 C C . ILE A 1 513 ? 38.653 -10.658 -0.096 1.00 28.33 513 ILE A C 1
ATOM 4022 O O . ILE A 1 513 ? 38.237 -11.336 0.842 1.00 28.33 513 ILE A O 1
ATOM 4026 N N . ASN A 1 514 ? 39.567 -9.697 0.051 1.00 26.86 514 ASN A N 1
ATOM 4027 C CA . ASN A 1 514 ? 39.928 -9.101 1.336 1.00 26.86 514 ASN A CA 1
ATOM 4028 C C . ASN A 1 514 ? 38.929 -7.980 1.647 1.00 26.86 514 ASN A C 1
ATOM 4030 O O . ASN A 1 514 ? 38.769 -7.063 0.845 1.00 26.86 514 ASN A O 1
ATOM 4034 N N . THR A 1 515 ? 38.283 -8.034 2.809 1.00 28.77 515 THR A N 1
ATOM 4035 C CA . THR A 1 515 ? 37.474 -6.931 3.343 1.00 28.77 515 THR A CA 1
ATOM 4036 C C . THR A 1 515 ? 38.255 -6.232 4.452 1.00 28.77 515 THR A C 1
ATOM 4038 O O . THR A 1 515 ? 38.347 -6.757 5.564 1.00 28.77 515 THR A O 1
ATOM 4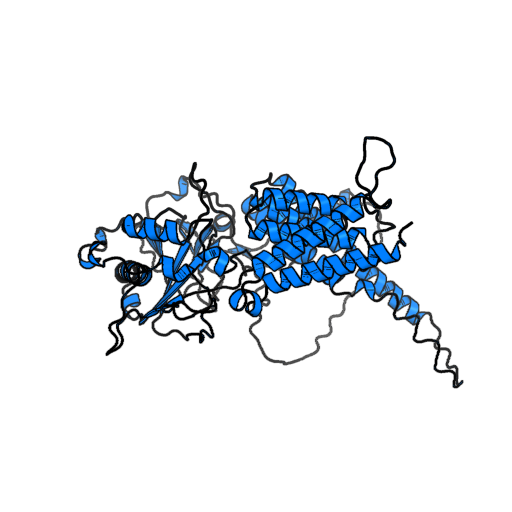041 N N . GLU A 1 516 ? 38.820 -5.062 4.163 1.00 29.14 516 GLU A N 1
ATOM 4042 C CA . GLU A 1 516 ? 39.325 -4.148 5.191 1.00 29.14 516 GLU A CA 1
ATOM 4043 C C . GLU A 1 516 ? 38.162 -3.318 5.755 1.00 29.14 516 GLU A C 1
ATOM 4045 O O . GLU A 1 516 ? 37.373 -2.735 5.012 1.00 29.14 516 GLU A O 1
ATOM 4050 N N . ARG A 1 517 ? 38.033 -3.310 7.087 1.00 31.06 517 ARG A N 1
ATOM 4051 C CA . ARG A 1 517 ? 37.083 -2.480 7.840 1.00 31.06 517 ARG A CA 1
ATOM 4052 C C . ARG A 1 517 ? 37.681 -1.087 8.034 1.00 31.06 517 ARG A C 1
ATOM 4054 O O . ARG A 1 517 ? 38.639 -0.944 8.790 1.00 31.06 517 ARG A O 1
ATOM 4061 N N . GLY A 1 518 ? 37.086 -0.079 7.405 1.00 28.02 518 GLY A N 1
ATOM 4062 C CA . GLY A 1 518 ? 37.262 1.325 7.777 1.00 28.02 518 GLY A CA 1
ATOM 4063 C C . GLY A 1 518 ? 36.204 1.738 8.802 1.00 28.02 518 GLY A C 1
ATOM 4064 O O . GLY A 1 518 ? 35.019 1.500 8.587 1.00 28.02 518 GLY A O 1
ATOM 4065 N N . ASN A 1 519 ? 36.645 2.325 9.916 1.00 33.44 519 ASN A N 1
ATOM 4066 C CA . ASN A 1 519 ? 35.795 2.953 10.926 1.00 33.44 519 ASN A CA 1
ATOM 4067 C C . ASN A 1 519 ? 35.242 4.280 10.395 1.00 33.44 519 ASN A C 1
ATOM 4069 O O . ASN A 1 519 ? 36.029 5.170 10.076 1.00 33.44 519 ASN A O 1
ATOM 4073 N N . VAL A 1 520 ? 33.919 4.433 10.395 1.00 31.66 520 VAL A N 1
ATOM 4074 C CA . VAL A 1 520 ? 33.248 5.737 10.378 1.00 31.66 520 VAL A CA 1
ATOM 4075 C C . VAL A 1 520 ? 32.121 5.661 11.408 1.00 31.66 520 VAL A C 1
ATOM 4077 O O . VAL A 1 520 ? 31.154 4.926 11.229 1.00 31.66 520 VAL A O 1
ATOM 4080 N N . GLU A 1 521 ? 32.311 6.350 12.531 1.00 33.06 521 GLU A N 1
ATOM 4081 C CA . GLU A 1 521 ? 31.253 6.667 13.489 1.00 33.06 521 GLU A CA 1
ATOM 4082 C C . GLU A 1 521 ? 30.527 7.910 12.958 1.00 33.06 521 GLU A C 1
ATOM 4084 O O . GLU A 1 521 ? 31.038 9.020 13.080 1.00 33.06 521 GLU A O 1
ATOM 4089 N N . GLU A 1 522 ? 29.358 7.724 12.346 1.00 34.06 522 GLU A N 1
ATOM 4090 C CA . GLU A 1 522 ? 28.428 8.806 12.012 1.00 34.06 522 GLU A CA 1
ATOM 4091 C C . GLU A 1 522 ? 27.001 8.359 12.368 1.00 34.06 522 GLU A C 1
ATOM 4093 O O . GLU A 1 522 ? 26.622 7.210 12.154 1.00 34.06 522 GLU A O 1
ATOM 4098 N N . GLU A 1 523 ? 26.295 9.270 13.036 1.00 32.59 523 GLU A N 1
ATOM 4099 C CA . GLU A 1 523 ? 24.932 9.249 13.581 1.00 32.59 523 GLU A CA 1
ATOM 4100 C C . GLU A 1 523 ? 24.071 7.991 13.329 1.00 32.59 523 GLU A C 1
ATOM 4102 O O . GLU A 1 523 ? 23.583 7.733 12.232 1.00 32.59 523 GLU A O 1
ATOM 4107 N N . MET A 1 524 ? 23.810 7.239 14.410 1.00 27.33 524 MET A N 1
ATOM 4108 C CA . MET A 1 524 ? 22.856 6.122 14.465 1.00 27.33 524 MET A CA 1
ATOM 4109 C C . MET A 1 524 ? 21.410 6.617 14.294 1.00 27.33 524 MET A C 1
ATOM 4111 O O . MET A 1 524 ? 20.631 6.721 15.245 1.00 27.33 524 MET A O 1
ATOM 4115 N N . GLU A 1 525 ? 21.030 6.882 13.053 1.00 29.39 525 GLU A N 1
ATOM 4116 C CA . GLU A 1 525 ? 19.653 6.744 12.608 1.00 29.39 525 GLU A CA 1
ATOM 4117 C C . GLU A 1 525 ? 19.340 5.236 12.627 1.00 29.39 525 GLU A C 1
ATOM 4119 O O . GLU A 1 525 ? 20.026 4.449 11.975 1.00 29.39 525 GLU A O 1
ATOM 4124 N N . TYR A 1 526 ? 18.362 4.796 13.430 1.00 30.36 526 TYR A N 1
ATOM 4125 C CA . TYR A 1 526 ? 17.931 3.390 13.486 1.00 30.36 526 TYR A CA 1
ATOM 4126 C C . TYR A 1 526 ? 17.373 2.969 12.115 1.00 30.36 526 TYR A C 1
ATOM 4128 O O . TYR A 1 526 ? 16.168 3.003 11.856 1.00 30.36 526 TYR A O 1
ATOM 4136 N N . SER A 1 527 ? 18.261 2.576 11.206 1.00 35.62 527 SER A N 1
ATOM 4137 C CA . SER A 1 527 ? 17.900 2.052 9.902 1.00 35.62 527 SER A CA 1
ATOM 4138 C C . SER A 1 527 ? 17.274 0.677 10.102 1.00 35.62 527 SER A C 1
ATOM 4140 O O . SER A 1 527 ? 17.934 -0.281 10.503 1.00 35.62 527 SER A O 1
ATOM 4142 N N . LYS A 1 528 ? 15.984 0.555 9.765 1.00 37.12 528 LYS A N 1
ATOM 4143 C CA . LYS A 1 528 ? 15.206 -0.702 9.742 1.00 37.12 528 LYS A CA 1
ATOM 4144 C C . LYS A 1 528 ? 15.874 -1.837 8.928 1.00 37.12 528 LYS A C 1
ATOM 4146 O O . LYS A 1 528 ? 15.389 -2.966 8.953 1.00 37.12 528 LYS A O 1
ATOM 4151 N N . SER A 1 529 ? 16.974 -1.557 8.222 1.00 37.41 529 SER A N 1
ATOM 4152 C CA . SER A 1 529 ? 17.763 -2.504 7.431 1.00 37.41 529 SER A CA 1
ATOM 4153 C C . SER A 1 529 ? 18.559 -3.531 8.255 1.00 37.41 529 SER A C 1
ATOM 4155 O O . SER A 1 529 ? 18.741 -4.653 7.778 1.00 37.41 529 SER A O 1
ATOM 4157 N N . GLU A 1 530 ? 18.971 -3.235 9.496 1.00 36.53 530 GLU A N 1
ATOM 4158 C CA . GLU A 1 530 ? 19.849 -4.148 10.261 1.00 36.53 530 GLU A CA 1
ATOM 4159 C C . GLU A 1 530 ? 19.176 -5.472 10.664 1.00 36.53 530 GLU A C 1
ATOM 4161 O O . GLU A 1 530 ? 19.840 -6.503 10.811 1.00 36.53 530 GLU A O 1
ATOM 4166 N N . LEU A 1 531 ? 17.843 -5.493 10.771 1.00 41.25 531 LEU A N 1
ATOM 4167 C CA . LEU A 1 531 ? 17.099 -6.707 11.120 1.00 41.25 531 LEU A CA 1
ATOM 4168 C C . LEU A 1 531 ? 16.981 -7.704 9.954 1.00 41.25 531 LEU A C 1
ATOM 4170 O O . LEU A 1 531 ? 16.547 -8.837 10.170 1.00 41.25 531 LEU A O 1
ATOM 4174 N N . GLY A 1 532 ? 17.368 -7.326 8.726 1.00 39.53 532 GLY A N 1
ATOM 4175 C CA . GLY A 1 532 ? 17.239 -8.193 7.547 1.00 39.53 532 GLY A CA 1
ATOM 4176 C C . GLY A 1 532 ? 15.798 -8.663 7.315 1.00 39.53 532 GLY A C 1
ATOM 4177 O O . GLY A 1 532 ? 15.571 -9.788 6.865 1.00 39.53 532 GLY A O 1
ATOM 4178 N N . LEU A 1 533 ? 14.814 -7.844 7.693 1.00 37.03 533 LEU A N 1
ATOM 4179 C CA . LEU A 1 533 ? 13.401 -8.110 7.445 1.00 37.03 533 LEU A CA 1
ATOM 4180 C C . LEU A 1 533 ? 13.018 -7.563 6.063 1.00 37.03 533 LEU A C 1
ATOM 4182 O O . LEU A 1 533 ? 13.523 -6.508 5.671 1.00 37.03 533 LEU A O 1
ATOM 4186 N N . PRO A 1 534 ? 12.113 -8.241 5.331 1.00 36.16 534 PRO A N 1
ATOM 4187 C CA . PRO A 1 534 ? 11.500 -7.701 4.133 1.00 36.16 534 PRO A CA 1
ATOM 4188 C C . PRO A 1 534 ? 11.042 -6.269 4.316 1.00 36.16 534 PRO A C 1
ATOM 4190 O O . PRO A 1 534 ? 10.570 -5.917 5.398 1.00 36.16 534 PRO A O 1
ATOM 4193 N N . ASN A 1 535 ? 11.181 -5.449 3.267 1.00 38.12 535 ASN A N 1
ATOM 4194 C CA . ASN A 1 535 ? 10.648 -4.092 3.259 1.00 38.12 535 ASN A CA 1
ATOM 4195 C C . ASN A 1 535 ? 9.113 -4.178 3.215 1.00 38.12 535 ASN A C 1
ATOM 4197 O O . ASN A 1 535 ? 8.454 -3.975 2.198 1.00 38.12 535 ASN A O 1
ATOM 4201 N N . TYR A 1 536 ? 8.543 -4.557 4.354 1.00 45.34 536 TYR A N 1
ATOM 4202 C CA . TYR A 1 536 ? 7.131 -4.720 4.628 1.00 45.34 536 TYR A CA 1
ATOM 4203 C C . TYR A 1 536 ? 6.472 -3.364 4.891 1.00 45.34 536 TYR A C 1
ATOM 4205 O O . TYR A 1 536 ? 5.463 -3.305 5.594 1.00 45.34 536 TYR A O 1
ATOM 4213 N N . ASN A 1 537 ? 6.965 -2.284 4.270 1.00 38.09 537 ASN A N 1
ATOM 4214 C CA . ASN A 1 537 ? 6.324 -0.967 4.259 1.00 38.09 537 ASN A CA 1
ATOM 4215 C C . ASN A 1 537 ? 4.858 -1.015 3.767 1.00 38.09 537 ASN A C 1
ATOM 4217 O O . ASN A 1 537 ? 4.156 -0.012 3.831 1.00 38.09 537 ASN A O 1
ATOM 4221 N N . LEU A 1 538 ? 4.364 -2.169 3.298 1.00 37.34 538 LEU A N 1
ATOM 4222 C CA . LEU A 1 538 ? 2.968 -2.427 2.937 1.00 37.34 538 LEU A CA 1
ATOM 4223 C C . LEU A 1 538 ? 2.185 -3.323 3.921 1.00 37.34 538 LEU A C 1
ATOM 4225 O O . LEU A 1 538 ? 0.963 -3.400 3.781 1.00 37.34 538 LEU A O 1
ATOM 4229 N N . VAL A 1 539 ? 2.847 -3.989 4.878 1.00 39.47 539 VAL A N 1
ATOM 4230 C CA . VAL A 1 539 ? 2.232 -4.944 5.830 1.00 39.47 539 VAL A CA 1
ATOM 4231 C C . VAL A 1 539 ? 2.129 -4.367 7.234 1.00 39.47 539 VAL A C 1
ATOM 4233 O O . VAL A 1 539 ? 1.084 -4.476 7.868 1.00 39.47 539 VAL A O 1
ATOM 4236 N N . PHE A 1 540 ? 3.185 -3.700 7.695 1.00 39.38 540 PHE A N 1
ATOM 4237 C CA . PHE A 1 540 ? 3.243 -3.032 8.993 1.00 39.38 540 PHE A CA 1
ATOM 4238 C C . PHE A 1 540 ? 3.469 -1.535 8.754 1.00 39.38 540 PHE A C 1
ATOM 4240 O O . PHE A 1 540 ? 4.550 -1.003 8.983 1.00 39.38 540 PHE A O 1
ATOM 4247 N N . GLN A 1 541 ? 2.458 -0.858 8.201 1.00 33.59 541 GLN A N 1
ATOM 4248 C CA . GLN A 1 541 ? 2.432 0.606 8.181 1.00 33.59 541 GLN A CA 1
ATOM 4249 C C . GLN A 1 541 ? 2.028 1.074 9.581 1.00 33.59 541 GLN A C 1
ATOM 4251 O O . GLN A 1 541 ? 0.898 0.813 9.985 1.00 33.59 541 GLN A O 1
ATOM 4256 N N . GLY A 1 542 ? 2.943 1.713 10.317 1.00 29.08 542 GLY A N 1
ATOM 4257 C CA . GLY A 1 542 ? 2.634 2.285 11.635 1.00 29.08 542 GLY A CA 1
ATOM 4258 C C . GLY A 1 542 ? 3.709 2.188 12.723 1.00 29.08 542 GLY A C 1
ATOM 4259 O O . GLY A 1 542 ? 3.368 2.413 13.878 1.00 29.08 542 GLY A O 1
ATOM 4260 N N . PHE A 1 543 ? 4.968 1.872 12.393 1.00 24.61 543 PHE A N 1
ATOM 4261 C CA . PHE A 1 543 ? 6.083 1.913 13.353 1.00 24.61 543 PHE A CA 1
ATOM 4262 C C . PHE A 1 543 ? 7.143 2.915 12.939 1.00 24.61 543 PHE A C 1
ATOM 4264 O O . PHE A 1 543 ? 7.599 2.822 11.770 1.00 24.61 543 PHE A O 1
#

Mean predicted aligned error: 10.61 Å

Organism: NCBI:txid109957